Protein 8BIJ (pdb70)

Solvent-accessible surface area: 27197 Å² total; per-residue (Å²): 91,69,3,26,116,16,0,15,4,0,8,55,0,2,0,0,14,0,2,8,62,13,24,2,1,59,57,2,153,147,48,40,129,10,47,22,68,94,1,12,174,105,22,42,4,66,103,42,28,0,41,18,0,2,36,0,0,47,60,19,26,0,3,62,84,83,64,173,91,4,14,12,16,166,125,0,68,26,0,6,66,48,84,14,36,34,0,18,30,0,59,22,12,1,18,40,40,8,2,30,0,7,11,46,1,5,121,1,0,80,69,78,84,49,79,10,0,0,44,26,48,48,66,70,41,4,73,98,25,5,60,79,57,142,115,34,61,56,60,36,30,47,18,58,30,74,19,5,60,110,8,8,128,92,0,50,113,77,16,92,1,34,111,16,82,86,0,0,3,0,21,18,22,82,0,25,5,0,36,76,0,32,84,157,20,154,81,40,123,16,2,0,4,35,149,26,114,122,92,23,145,60,150,140,17,74,16,44,84,24,22,30,51,159,100,5,42,73,29,29,31,0,0,0,1,21,23,8,4,14,14,48,46,51,122,51,0,21,65,0,0,66,8,0,77,161,5,15,76,150,80,9,5,0,0,1,0,7,6,8,16,58,120,154,17,81,88,0,20,6,56,3,2,13,3,2,0,14,36,32,1,27,1,2,95,68,105,50,3,79,119,1,0,59,98,3,20,0,52,42,103,43,47,96,83,15,48,152,7,25,2,3,1,33,0,1,58,154,101,67,6,22,73,16,0,15,4,0,3,46,0,7,0,0,22,0,2,19,76,13,17,1,7,114,56,2,113,150,42,40,122,12,47,16,60,90,1,8,173,103,24,41,6,60,107,47,26,0,41,20,0,2,51,0,0,50,44,16,25,0,3,73,84,112,56,167,84,0,19,5,13,161,121,0,58,26,3,10,57,48,106,11,40,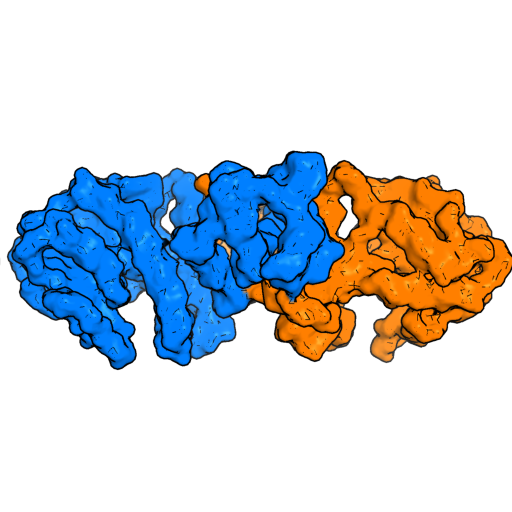38,1,16,33,0,53,6,11,5,10,41,31,7,5,30,0,0,6,43,1,4,129,1,0,82,64,81,92,51,90,12,0,0,44,31,45,47,65,79,42,4,85,102,25,11,84,82,48,194,130,7,77,56,30,33,32,48,24,55,40,63,12,3,74,116,2,14,117,92,0,34,112,29,22,89,3,38,113,18,90,78,0,0,3,0,19,18,27,70,0,24,6,0,44,61,0,22,97,148,24,148,78,54,68,7,0,0,5,34,175,28,155,147,94,34,146,79,152,103,11,66,13,47,82,26,25,30,49,154,103,5,43,72,45,18,54,0,0,0,2,24,29,8,4,14,16,57,52,65,121,51,0,16,60,0,1,46,8,0,73,145,6,16,104,152,78,14,4,0,0,2,0,6,6,9,10,52,110,155,14,145,105,2,24,25,47,2,1,8,4,4,0,7,38,31,0,26,1,2,80,60,74,39,4,80,153,9,1,65,115,0,15,0,60,38,108,70,45,91,74,8,43,151,12,20,0,4,0,38,0,3,71,161

Sequence (636 aa):
SMLAELITSYRKSAAIYAFVDTGLSIHFRNGAYVDIDELSRQCGIDYSRLDRLCDFLIEIGILVNHGHKVTLSEECSALADPESMESLMVKLELSPDYWNAWSMYPRSSLLENDGKKPAFEITHGKSFFEHLASNKLLKSNFDSLMSSKVSDKIIEKLLDIYDFGQYNNRILDIGGGEGSLLVKMSEKVKGKHYAVLDRYDEIPVLENIDFINGDFLKVIPSGYDLYILKDVIHDWSDNNAILILENCRKAMDNGSAVLLISMMMKKPQSKMVIYFDILMDDVLFSGKKERYLTEFERLANQAGLVIQDVKDIDESYSIIQLLGIKSMLAELITSYRKSAAIYAFVDTGLSIHFRNGAYVDIDELSRQCGIDYSRLDRLCDFLIEIGILVNHGHKVTLSEECSSALADPESMESLMVKLELSPDYWNAWSMYPRSSLLENDGKPAFEITHGKSFFEHLASSNKLLKSNFDSLMSSKVSDKKIIEKLLDIYDFGQYNRILDIGGGEGSLLVKMSEKVKGKHYAVLDRYDEIPVLENIDFINGDFLKVIPSGYDLYILKDVIHDWSDNNAILILENCRKAMDNNGSAVLLISMMKKPQSKMVIYFDILLMDDVLFSGKERYLTEFERLANQAGLVIQDVKDIDESYSIIQLLGIK

Secondary structure (DSSP, 8-state):
-HHHHHHTTHHHHHHHHHHHHTSGGGGGGGG--B-HHHHHHHHT--HHHHHHHHHHHHHTTSEEEETTEEEE-GGGGGGGSTTSHHHHHHHHHTSHHHHGGGGGHHHHHHH-SS--HHHHHHSS-HHHHHHH-HHHHHHHHHHHHHHHHHHHHHHHHH--GGG-SEEEEET-TT-HHHHHHHTTS-S-EEEEEE--SS----TT-EEEE--TTT---S--SEEEEES-GGGS-HHHHHHHHHHHHHHPPTT-EEEEEEE---TT-HHHHHHHHHHHHHHS-----HHHHHHHHHHTTEEEEEEEESSSSEEEEEEEE-/-HHHHHHTTHHHHHHHHHHHHTTGGGGGGGG--EEHHHH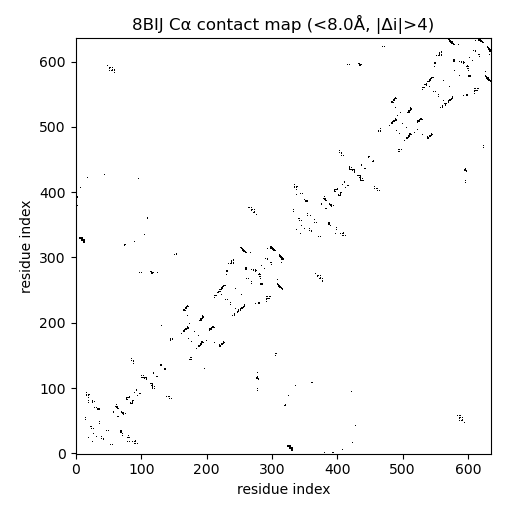HHHHT--HHHHHHHHHHHHHTTSEEEETTEEEE-GGGGGGG-TTSHHHHHHHHHTSHHHHGGGGGHHHHHHH-SS--HHHHHHSS-HHHHHHH-HHHHHHHHHHHHHHHHHHHHHHHHHS-GGG-SEEEEET-TT-HHHHHHHTTS-S-EEEEEE--SS---BTTEEEEE--TTT---S--SEEEEES-GGGS-HHHHHHHHHHHHHH--TT-EEEEEEE---TT-SHHHHHHHHHHHHHS-----HHHHHHHHHTTTEEEEEEEESSSSEEEEEEEE-

Organism: Photorhabdus laumondii subsp. laumondii (strain DSM 15139 / CIP 105565 / TT01) (NCBI:txid243265)

Structure (mmCIF, N/CA/C/O backbone):
data_8BIJ
#
_entry.id   8BIJ
#
_cell.length_a   72.310
_cell.length_b   76.460
_cell.length_c   113.430
_c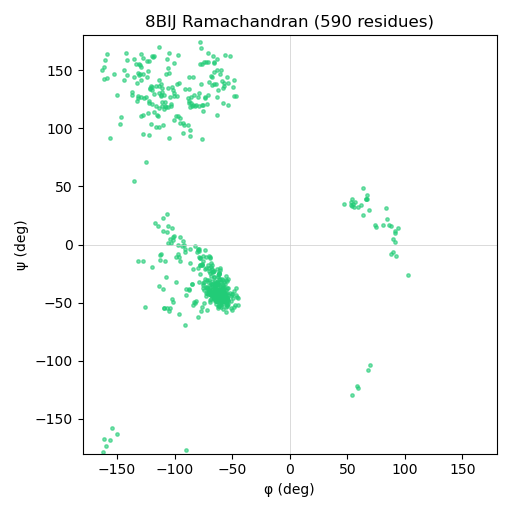ell.angle_alpha   90.000
_cell.angle_beta   90.000
_cell.angle_gamma   90.000
#
_symmetry.space_group_name_H-M   'P 21 21 21'
#
loop_
_entity.id
_entity.type
_entity.pdbx_description
1 polymer 'Methyltransferase Plu4894 mutant I88M, W91L, C97Y, S142L, G146V, Y258M, L270F, S309Y'
2 non-polymer S-ADENOSYL-L-HOMOCYSTEINE
3 non-polymer 1,2-ETHANEDIOL
4 non-polymer 'SODIUM ION'
5 non-polymer 'CHLORIDE ION'
6 water water
#
loop_
_atom_site.group_PDB
_atom_site.id
_atom_site.type_symbol
_atom_site.label_atom_id
_atom_site.label_alt_id
_atom_site.label_comp_id
_atom_site.label_asym_id
_atom_site.label_entity_id
_atom_site.label_seq_id
_atom_site.pdbx_PDB_ins_code
_atom_site.Cartn_x
_atom_site.Cartn_y
_atom_site.Cartn_z
_atom_site.occupancy
_atom_site.B_iso_or_equiv
_atom_site.auth_seq_id
_atom_site.auth_comp_id
_atom_site.auth_asym_id
_atom_site.auth_atom_id
_atom_site.pdbx_PDB_model_num
ATOM 1 N N . SER A 1 1 ? 17.308 12.708 -9.997 1.00 47.98 0 SER A N 1
ATOM 2 C CA . SER A 1 1 ? 17.543 14.048 -9.386 1.00 44.66 0 SER A CA 1
ATOM 3 C C . SER A 1 1 ? 17.114 14.020 -7.916 1.00 40.59 0 SER A C 1
ATOM 4 O O . SER A 1 1 ? 16.151 13.295 -7.589 1.00 40.33 0 SER A O 1
ATOM 7 N N . MET A 1 2 ? 17.818 14.775 -7.071 1.00 36.22 1 MET A N 1
ATOM 8 C CA . MET A 1 2 ? 17.503 14.954 -5.632 1.00 35.30 1 MET A CA 1
ATOM 9 C C . MET A 1 2 ? 16.012 15.302 -5.487 1.00 31.43 1 MET A C 1
ATOM 10 O O . MET A 1 2 ? 15.334 14.667 -4.651 1.00 30.64 1 MET A O 1
ATOM 15 N N . LEU A 1 3 ? 15.493 16.223 -6.307 1.00 28.90 2 LEU A N 1
ATOM 16 C CA . LEU A 1 3 ? 14.098 16.723 -6.170 1.00 26.27 2 LEU A CA 1
ATOM 17 C C . LEU A 1 3 ? 13.099 15.613 -6.522 1.00 25.35 2 LEU A C 1
ATOM 18 O O . LEU A 1 3 ? 12.143 15.430 -5.749 1.00 25.24 2 LEU A O 1
ATOM 23 N N . ALA A 1 4 ? 13.301 14.904 -7.638 1.00 27.95 3 ALA A N 1
ATOM 24 C CA . ALA A 1 4 ? 12.412 13.802 -8.080 1.00 29.60 3 ALA A CA 1
ATOM 25 C C . ALA A 1 4 ? 12.364 12.723 -6.988 1.00 29.03 3 ALA A C 1
ATOM 26 O O . ALA A 1 4 ? 11.263 12.212 -6.704 1.00 27.72 3 ALA A O 1
ATOM 28 N N . GLU A 1 5 ? 13.512 12.413 -6.378 1.00 29.06 4 GLU A N 1
ATOM 29 C CA . GLU A 1 5 ? 13.635 11.386 -5.307 1.00 30.86 4 GLU A CA 1
ATOM 30 C C . GLU A 1 5 ? 12.834 11.823 -4.072 1.00 27.75 4 GLU A C 1
ATOM 31 O O . GLU A 1 5 ? 12.170 10.954 -3.476 1.00 28.23 4 GLU A O 1
ATOM 37 N N . LEU A 1 6 ? 12.874 13.107 -3.698 1.00 25.03 5 LEU A N 1
ATOM 38 C CA . LEU A 1 6 ? 12.045 13.635 -2.578 1.00 23.24 5 LEU A CA 1
ATOM 39 C C . LEU A 1 6 ? 10.565 13.495 -2.953 1.00 21.80 5 LEU A C 1
ATOM 40 O O . LEU A 1 6 ? 9.784 13.038 -2.116 1.00 23.93 5 LEU A O 1
ATOM 45 N N . ILE A 1 7 ? 10.191 13.838 -4.187 1.00 22.08 6 ILE A N 1
ATOM 46 C CA . ILE A 1 7 ? 8.767 13.814 -4.635 1.00 21.87 6 ILE A CA 1
ATOM 47 C C . ILE A 1 7 ? 8.212 12.388 -4.495 1.00 21.45 6 ILE A C 1
ATOM 48 O O . ILE A 1 7 ? 7.056 12.254 -4.055 1.00 23.20 6 ILE A O 1
ATOM 53 N N . THR A 1 8 ? 8.999 11.366 -4.850 1.00 21.66 7 THR A N 1
ATOM 54 C CA . THR A 1 8 ? 8.535 9.954 -4.936 1.00 22.79 7 THR A CA 1
ATOM 55 C C . THR A 1 8 ? 8.855 9.205 -3.630 1.00 22.53 7 THR A C 1
ATOM 56 O O . THR A 1 8 ? 8.584 7.985 -3.598 1.00 22.46 7 THR A O 1
ATOM 60 N N . SER A 1 9 ? 9.344 9.907 -2.589 1.00 20.96 8 SER A N 1
ATOM 61 C CA . SER A 1 9 ? 9.754 9.343 -1.273 1.00 21.15 8 SER A CA 1
ATOM 62 C C . SER A 1 9 ? 8.628 8.484 -0.682 1.00 20.04 8 SER A C 1
ATOM 63 O O . SER A 1 9 ? 8.936 7.429 -0.098 1.00 21.47 8 SER A O 1
ATOM 66 N N . TYR A 1 10 ? 7.381 8.948 -0.798 1.00 18.78 9 TYR A N 1
ATOM 67 C CA . TYR A 1 10 ? 6.172 8.344 -0.172 1.00 19.47 9 TYR A CA 1
ATOM 68 C C . TYR A 1 10 ? 6.049 6.859 -0.543 1.00 18.06 9 TYR A C 1
ATOM 69 O O . TYR A 1 10 ? 5.487 6.094 0.246 1.00 21.83 9 TYR A O 1
ATOM 78 N N . ARG A 1 11 ? 6.536 6.445 -1.716 1.00 18.30 10 ARG A N 1
ATOM 79 C CA . ARG A 1 11 ? 6.407 5.034 -2.170 1.00 18.43 10 ARG A CA 1
ATOM 80 C C . ARG A 1 11 ? 7.169 4.109 -1.213 1.00 18.70 10 ARG A C 1
ATOM 81 O O . ARG A 1 11 ? 6.720 2.965 -1.018 1.00 20.42 10 ARG A O 1
ATOM 89 N N . LYS A 1 12 ? 8.279 4.588 -0.643 1.00 18.56 11 LYS A N 1
ATOM 90 C CA . LYS A 1 12 ? 9.107 3.830 0.330 1.00 19.24 11 LYS A CA 1
ATOM 91 C C . LYS A 1 12 ? 8.226 3.484 1.539 1.00 18.55 11 LYS A C 1
ATOM 92 O O . LYS A 1 12 ? 8.125 2.294 1.897 1.00 19.83 11 LYS A O 1
ATOM 98 N N . SER A 1 13 ? 7.565 4.489 2.109 1.00 18.74 12 SER A N 1
ATOM 99 C CA . SER A 1 13 ? 6.672 4.331 3.286 1.00 19.11 12 SER A CA 1
ATOM 100 C C . SER A 1 13 ? 5.572 3.317 2.956 1.00 19.02 12 SER A C 1
ATOM 101 O O . SER A 1 13 ? 5.381 2.367 3.720 1.00 21.70 12 SER A O 1
ATOM 104 N N . ALA A 1 14 ? 4.910 3.474 1.805 1.00 20.91 13 ALA A N 1
ATOM 105 C CA . ALA A 1 14 ? 3.773 2.618 1.400 1.00 20.88 13 ALA A CA 1
ATOM 106 C C . ALA A 1 14 ? 4.238 1.165 1.228 1.00 20.65 13 ALA A C 1
ATOM 107 O O . ALA A 1 14 ? 3.475 0.263 1.596 1.00 22.13 13 ALA A O 1
ATOM 109 N N . ALA A 1 15 ? 5.430 0.937 0.665 1.00 20.21 14 ALA A N 1
ATOM 110 C CA . ALA A 1 15 ? 6.001 -0.420 0.472 1.00 20.81 14 ALA A CA 1
ATOM 111 C C . ALA A 1 15 ? 6.252 -1.070 1.839 1.00 20.56 14 ALA A C 1
ATOM 112 O O . ALA A 1 15 ? 5.969 -2.272 1.997 1.00 23.74 14 ALA A O 1
ATOM 114 N N . ILE A 1 16 ? 6.768 -0.298 2.794 1.00 20.11 15 ILE A N 1
ATOM 115 C CA . ILE A 1 16 ? 7.020 -0.782 4.181 1.00 19.57 15 ILE A CA 1
ATOM 116 C C . ILE A 1 16 ? 5.674 -1.146 4.824 1.00 19.11 15 ILE A C 1
ATOM 117 O O . ILE A 1 16 ? 5.603 -2.208 5.482 1.00 19.91 15 ILE A O 1
ATOM 122 N N . TYR A 1 17 ? 4.634 -0.335 4.612 1.00 19.38 16 TYR A N 1
ATOM 123 C CA . TYR A 1 17 ? 3.267 -0.617 5.124 1.00 20.03 16 TYR A CA 1
ATOM 124 C C . TYR A 1 17 ? 2.794 -1.963 4.559 1.00 19.69 16 TYR A C 1
ATOM 125 O O . TYR A 1 17 ? 2.277 -2.789 5.312 1.00 21.96 16 TYR A O 1
ATOM 134 N N . ALA A 1 18 ? 2.989 -2.206 3.260 1.00 20.54 17 ALA A N 1
ATOM 135 C CA . ALA A 1 18 ? 2.608 -3.492 2.634 1.00 21.20 17 ALA A CA 1
ATOM 136 C C . ALA A 1 18 ? 3.419 -4.643 3.246 1.00 21.42 17 ALA A C 1
ATOM 137 O O . ALA A 1 18 ? 2.813 -5.674 3.599 1.00 22.89 17 ALA A O 1
ATOM 139 N N . PHE A 1 19 ? 4.735 -4.461 3.385 1.00 21.95 18 PHE A N 1
ATOM 140 C CA . PHE A 1 19 ? 5.691 -5.462 3.934 1.00 22.19 18 PHE A CA 1
ATOM 141 C C . PHE A 1 19 ? 5.232 -5.939 5.320 1.00 22.15 18 PHE A C 1
ATOM 142 O O . PHE A 1 19 ? 5.240 -7.157 5.577 1.00 23.15 18 PHE A O 1
ATOM 150 N N . VAL A 1 20 ? 4.848 -5.005 6.193 1.00 21.84 19 VAL A N 1
ATOM 151 C CA . VAL A 1 20 ? 4.450 -5.304 7.602 1.00 22.34 19 VAL A CA 1
ATOM 152 C C . VAL A 1 20 ? 2.986 -5.757 7.643 1.00 22.42 19 VAL A C 1
ATOM 153 O O . VAL A 1 20 ? 2.719 -6.796 8.276 1.00 24.09 19 VAL A O 1
ATOM 157 N N . ASP A 1 21 ? 2.073 -5.001 7.023 1.00 22.01 20 ASP A N 1
ATOM 158 C CA . ASP A 1 21 ? 0.610 -5.151 7.253 1.00 23.41 20 ASP A CA 1
ATOM 159 C C . ASP A 1 21 ? 0.082 -6.443 6.614 1.00 22.79 20 ASP A C 1
ATOM 160 O O . ASP A 1 21 ? -0.892 -6.996 7.155 1.00 24.55 20 ASP A O 1
ATOM 165 N N . THR A 1 22 ? 0.683 -6.914 5.516 1.00 24.35 21 THR A N 1
ATOM 166 C CA . THR A 1 22 ? 0.285 -8.185 4.848 1.00 25.32 21 THR A CA 1
ATOM 167 C C . THR A 1 22 ? 0.789 -9.394 5.647 1.00 26.61 21 THR A C 1
ATOM 168 O O . THR A 1 22 ? 0.334 -10.511 5.344 1.00 29.80 21 THR A O 1
ATOM 172 N N . GLY A 1 23 ? 1.716 -9.180 6.590 1.00 25.88 22 GLY A N 1
ATOM 173 C CA . GLY A 1 23 ? 2.340 -10.238 7.405 1.00 26.46 22 GLY A CA 1
ATOM 174 C C . GLY A 1 23 ? 3.605 -10.816 6.784 1.00 27.31 22 GLY A C 1
ATOM 175 O O . GLY A 1 23 ? 4.141 -11.780 7.359 1.00 29.74 22 GLY A O 1
ATOM 176 N N . LEU A 1 24 ? 4.083 -10.272 5.658 1.00 26.73 23 LEU A N 1
ATOM 177 C CA . LEU A 1 24 ? 5.325 -10.749 4.986 1.00 26.38 23 LEU A CA 1
ATOM 178 C C . LEU A 1 24 ? 6.510 -10.680 5.959 1.00 25.36 23 LEU A C 1
ATOM 179 O O . LEU A 1 24 ? 7.272 -11.665 6.033 1.00 26.43 23 LEU A O 1
ATOM 184 N N . SER A 1 25 ? 6.655 -9.564 6.678 1.00 25.15 24 SER A N 1
ATOM 185 C CA . SER A 1 25 ? 7.862 -9.235 7.485 1.00 26.13 24 SER A CA 1
ATOM 186 C C . SER A 1 25 ? 8.153 -10.341 8.510 1.00 26.70 24 SER A C 1
ATOM 187 O O . SER A 1 25 ? 9.342 -10.568 8.800 1.00 28.28 24 SER A O 1
ATOM 190 N N . ILE A 1 26 ? 7.106 -10.997 9.025 1.00 27.94 25 ILE A N 1
ATOM 191 C CA . ILE A 1 26 ? 7.180 -12.120 10.011 1.00 30.41 25 ILE A CA 1
ATOM 192 C C . ILE A 1 26 ? 8.236 -13.142 9.576 1.00 29.83 25 ILE A C 1
ATOM 193 O O . ILE A 1 26 ? 9.016 -13.585 10.436 1.00 32.94 25 ILE A O 1
ATOM 198 N N . HIS A 1 27 ? 8.266 -13.492 8.289 1.00 30.55 26 HIS A N 1
ATOM 199 C CA . HIS A 1 27 ? 9.076 -14.616 7.748 1.00 33.58 26 HIS A CA 1
ATOM 200 C C . HIS A 1 27 ? 10.564 -14.244 7.702 1.00 33.86 26 HIS A C 1
ATOM 201 O O . HIS A 1 27 ? 11.371 -15.141 7.385 1.00 36.02 26 HIS A O 1
ATOM 208 N N . PHE A 1 28 ? 10.912 -12.994 8.036 1.00 32.47 27 PHE A N 1
ATOM 209 C CA . PHE A 1 28 ? 12.295 -12.450 7.977 1.00 32.69 27 PHE A CA 1
ATOM 210 C C . PHE A 1 28 ? 12.900 -12.308 9.380 1.00 32.24 27 PHE A C 1
ATOM 211 O O . PHE A 1 28 ? 14.049 -11.841 9.484 1.00 31.53 27 PHE A O 1
ATOM 219 N N . ARG A 1 29 ? 12.173 -12.696 10.433 1.00 32.54 28 ARG A N 1
ATOM 220 C CA . ARG A 1 29 ? 12.663 -12.570 11.832 1.00 33.31 28 ARG A CA 1
ATOM 221 C C . ARG A 1 29 ? 13.955 -13.378 12.003 1.00 35.31 28 ARG A C 1
ATOM 222 O O . ARG A 1 29 ? 14.136 -14.374 11.266 1.00 34.57 28 ARG A O 1
ATOM 230 N N . ASN A 1 30 ? 14.823 -12.918 12.917 1.00 38.66 29 ASN A N 1
ATOM 231 C CA . ASN A 1 30 ? 16.063 -13.602 13.378 1.00 39.98 29 ASN A CA 1
ATOM 232 C C . ASN A 1 30 ? 17.012 -13.838 12.192 1.00 39.90 29 ASN A C 1
ATOM 233 O O . ASN A 1 30 ? 17.745 -14.845 12.222 1.00 42.74 29 ASN A O 1
ATOM 238 N N . GLY A 1 31 ? 17.005 -12.934 11.202 1.00 41.26 30 GLY A N 1
ATOM 239 C CA . GLY A 1 31 ? 17.935 -12.926 10.053 1.00 41.61 30 GLY A CA 1
ATOM 240 C C . GLY A 1 31 ? 17.717 -14.089 9.095 1.00 41.61 30 GLY A C 1
ATOM 241 O O . GLY A 1 31 ? 18.696 -14.497 8.437 1.00 45.98 30 GLY A O 1
ATOM 242 N N . ALA A 1 32 ? 16.481 -14.586 8.990 1.00 40.00 31 ALA A N 1
ATOM 243 C CA . ALA A 1 32 ? 16.100 -15.759 8.166 1.00 39.03 31 ALA A CA 1
ATOM 244 C C . ALA A 1 32 ? 16.331 -15.451 6.679 1.00 39.54 31 ALA A C 1
ATOM 245 O O . ALA A 1 32 ? 16.014 -14.324 6.246 1.00 41.15 31 ALA A O 1
ATOM 247 N N . TYR A 1 33 ? 16.881 -16.415 5.934 1.00 39.60 32 TYR A N 1
ATOM 248 C CA . TYR A 1 33 ? 16.987 -16.386 4.451 1.00 39.05 32 TYR A CA 1
ATOM 249 C C . TYR A 1 33 ? 15.663 -16.889 3.866 1.00 35.81 32 TYR A C 1
ATOM 250 O O . TYR A 1 33 ? 15.284 -18.037 4.153 1.00 39.17 32 TYR A O 1
ATOM 259 N N . VAL A 1 34 ? 14.984 -16.052 3.078 1.00 36.73 33 VAL A N 1
ATOM 260 C CA . VAL A 1 34 ? 13.590 -16.295 2.598 1.00 35.62 33 VAL A CA 1
ATOM 261 C C . VAL A 1 34 ? 13.599 -16.564 1.088 1.00 34.58 33 VAL A C 1
ATOM 262 O O . VAL A 1 34 ? 14.215 -15.775 0.340 1.00 34.88 33 VAL A O 1
ATOM 266 N N . ASP A 1 35 ? 12.916 -17.634 0.672 1.00 37.80 34 ASP A N 1
ATOM 267 C CA . ASP A 1 35 ? 12.584 -17.944 -0.744 1.00 39.87 34 ASP A CA 1
ATOM 268 C C . ASP A 1 35 ? 11.249 -17.269 -1.073 1.00 39.05 34 ASP A C 1
ATOM 269 O O . ASP A 1 35 ? 10.277 -17.505 -0.328 1.00 39.58 34 ASP A O 1
ATOM 274 N N . ILE A 1 36 ? 11.209 -16.462 -2.139 1.00 37.58 35 ILE A N 1
ATOM 275 C CA . ILE A 1 36 ? 10.057 -15.572 -2.480 1.00 37.35 35 ILE A CA 1
ATOM 276 C C . ILE A 1 36 ? 8.869 -16.429 -2.936 1.00 39.04 35 ILE A C 1
ATOM 277 O O . ILE A 1 36 ? 7.730 -16.079 -2.567 1.00 38.38 35 ILE A O 1
ATOM 282 N N . ASP A 1 37 ? 9.118 -17.506 -3.692 1.00 41.57 36 ASP A N 1
ATOM 283 C CA . ASP A 1 37 ? 8.062 -18.460 -4.132 1.00 45.64 36 ASP A CA 1
ATOM 284 C C . ASP A 1 37 ? 7.445 -19.137 -2.901 1.00 47.45 36 ASP A C 1
ATOM 285 O O . ASP A 1 37 ? 6.212 -19.309 -2.882 1.00 51.47 36 ASP A O 1
ATOM 290 N N . GLU A 1 38 ? 8.272 -19.507 -1.917 1.00 48.23 37 GLU A N 1
ATOM 291 C CA . GLU A 1 38 ? 7.831 -20.130 -0.639 1.00 48.94 37 GLU A CA 1
ATOM 292 C C . GLU A 1 38 ? 7.065 -19.084 0.182 1.00 46.11 37 GLU A C 1
ATOM 293 O O . GLU A 1 38 ? 6.007 -19.431 0.742 1.00 49.57 37 GLU A O 1
ATOM 299 N N . LEU A 1 39 ? 7.578 -17.850 0.236 1.00 41.16 38 LEU A N 1
ATOM 300 C CA . LEU A 1 39 ? 6.937 -16.699 0.930 1.00 38.94 38 LEU A CA 1
ATOM 301 C C . LEU A 1 39 ? 5.567 -16.418 0.301 1.00 39.88 38 LEU A C 1
ATOM 302 O O . LEU A 1 39 ? 4.621 -16.121 1.059 1.00 40.20 38 LEU A O 1
ATOM 307 N N . SER A 1 40 ? 5.481 -16.503 -1.030 1.00 42.17 39 SER A N 1
ATOM 308 C CA . SER A 1 40 ? 4.243 -16.331 -1.837 1.00 44.93 39 SER A CA 1
ATOM 309 C C . SER A 1 40 ? 3.144 -17.272 -1.326 1.00 48.98 39 SER A C 1
ATOM 310 O O . SER A 1 40 ? 1.970 -16.852 -1.310 1.00 45.59 39 SER A O 1
ATOM 313 N N . ARG A 1 41 ? 3.521 -18.489 -0.915 1.00 50.52 40 ARG A N 1
ATOM 314 C CA . ARG A 1 41 ? 2.598 -19.540 -0.393 1.00 51.40 40 ARG A CA 1
ATOM 315 C C . ARG A 1 41 ? 2.169 -19.221 1.043 1.00 50.62 40 ARG A C 1
ATOM 316 O O . ARG A 1 41 ? 0.951 -19.201 1.312 1.00 50.13 40 ARG A O 1
ATOM 324 N N . GLN A 1 42 ? 3.142 -19.010 1.931 1.00 47.21 41 GLN A N 1
ATOM 325 C CA . GLN A 1 42 ? 2.924 -18.851 3.394 1.00 47.29 41 GLN A CA 1
ATOM 326 C C . GLN A 1 42 ? 2.028 -17.636 3.672 1.00 49.31 41 GLN A C 1
ATOM 327 O O . GLN A 1 42 ? 1.304 -17.675 4.684 1.00 50.84 41 GLN A O 1
ATOM 333 N N . CYS A 1 43 ? 2.068 -16.610 2.811 1.00 47.51 42 CYS A N 1
ATOM 334 C CA . CYS A 1 43 ? 1.357 -15.313 3.001 1.00 44.47 42 CYS A CA 1
ATOM 335 C C . CYS A 1 43 ? 0.223 -15.127 1.979 1.00 42.13 42 CYS A C 1
ATOM 336 O O . CYS A 1 43 ? -0.550 -14.164 2.143 1.00 44.46 42 CYS A O 1
ATOM 339 N N . GLY A 1 44 ? 0.116 -16.008 0.979 1.00 40.34 43 GLY A N 1
ATOM 340 C CA . GLY A 1 44 ? -0.993 -16.028 0.002 1.00 41.34 43 GLY A CA 1
ATOM 341 C C . GLY A 1 44 ? -1.040 -14.773 -0.856 1.00 40.02 43 GLY A C 1
ATOM 342 O O . GLY A 1 44 ? -2.135 -14.191 -0.993 1.00 42.34 43 GLY A O 1
ATOM 343 N N . ILE A 1 45 ? 0.101 -14.372 -1.422 1.00 38.52 44 ILE A N 1
ATOM 344 C CA . ILE A 1 45 ? 0.226 -13.209 -2.353 1.00 35.83 44 ILE A CA 1
ATOM 345 C C . ILE A 1 45 ? 0.767 -13.718 -3.693 1.00 36.16 44 ILE A C 1
ATOM 346 O O . ILE A 1 45 ? 1.711 -14.530 -3.672 1.00 37.96 44 ILE A O 1
ATOM 351 N N . ASP A 1 46 ? 0.191 -13.247 -4.804 1.00 36.39 45 ASP A N 1
ATOM 352 C CA . ASP A 1 46 ? 0.629 -13.572 -6.189 1.00 37.14 45 ASP A CA 1
ATOM 353 C C . ASP A 1 46 ? 2.155 -13.436 -6.274 1.00 36.23 45 ASP A C 1
ATOM 354 O O . ASP A 1 46 ? 2.670 -12.374 -5.874 1.00 32.20 45 ASP A O 1
ATOM 359 N N . TYR A 1 47 ? 2.847 -14.469 -6.768 1.00 36.71 46 TYR A N 1
ATOM 360 C CA . TYR A 1 47 ? 4.333 -14.538 -6.816 1.00 37.31 46 TYR A CA 1
ATOM 361 C C . TYR A 1 47 ? 4.902 -13.303 -7.524 1.00 34.75 46 TYR A C 1
ATOM 362 O O . TYR A 1 47 ? 5.829 -12.673 -6.982 1.00 36.97 46 TYR A O 1
ATOM 371 N N . SER A 1 48 ? 4.385 -12.995 -8.716 1.00 35.08 47 SER A N 1
ATOM 372 C CA . SER A 1 48 ? 4.877 -11.903 -9.598 1.00 34.30 47 SER A CA 1
ATOM 373 C C . SER A 1 48 ? 4.771 -10.564 -8.863 1.00 30.60 47 SER A C 1
ATOM 374 O O . SER A 1 48 ? 5.768 -9.825 -8.830 1.00 30.43 47 SER A O 1
ATOM 377 N N . ARG A 1 49 ? 3.604 -10.279 -8.284 1.00 28.00 48 ARG A N 1
ATOM 378 C CA . ARG A 1 49 ? 3.347 -9.029 -7.520 1.00 26.34 48 ARG A CA 1
ATOM 379 C C . ARG A 1 49 ? 4.292 -8.974 -6.312 1.00 26.52 48 ARG A C 1
ATOM 380 O O . ARG A 1 49 ? 4.879 -7.903 -6.069 1.00 26.53 48 ARG A O 1
ATOM 388 N N . LEU A 1 50 ? 4.453 -10.093 -5.603 1.00 26.81 49 LEU A N 1
ATOM 389 C CA . LEU A 1 50 ? 5.341 -10.187 -4.412 1.00 26.94 49 LEU A CA 1
ATOM 390 C C . LEU A 1 50 ? 6.792 -9.969 -4.852 1.00 26.78 49 LEU A C 1
ATOM 391 O O . LEU A 1 50 ? 7.500 -9.184 -4.195 1.00 27.50 49 LEU A O 1
ATOM 396 N N . ASP A 1 51 ? 7.217 -10.636 -5.928 1.00 27.05 50 ASP A N 1
ATOM 397 C CA . ASP A 1 51 ? 8.606 -10.540 -6.447 1.00 28.28 50 ASP A CA 1
ATOM 398 C C . ASP A 1 51 ? 8.910 -9.075 -6.784 1.00 26.11 50 ASP A C 1
ATOM 399 O O . ASP A 1 51 ? 10.025 -8.609 -6.474 1.00 26.30 50 ASP A O 1
ATOM 404 N N . ARG A 1 52 ? 7.941 -8.369 -7.368 1.00 24.36 51 ARG A N 1
ATOM 405 C CA . ARG A 1 52 ? 8.076 -6.933 -7.730 1.00 24.24 51 ARG A CA 1
ATOM 406 C C . ARG A 1 52 ? 8.169 -6.082 -6.455 1.00 22.63 51 ARG A C 1
ATOM 407 O O . ARG A 1 52 ? 9.006 -5.164 -6.418 1.00 24.43 51 ARG A O 1
ATOM 415 N N . LEU A 1 53 ? 7.361 -6.373 -5.433 1.00 23.28 52 LEU A N 1
ATOM 416 C CA . LEU A 1 53 ? 7.452 -5.665 -4.129 1.00 22.74 52 LEU A CA 1
ATOM 417 C C . LEU A 1 53 ? 8.851 -5.874 -3.532 1.00 22.44 52 LEU A C 1
ATOM 418 O O . LEU A 1 53 ? 9.462 -4.880 -3.093 1.00 23.65 52 LEU A O 1
ATOM 423 N N . CYS A 1 54 ? 9.341 -7.117 -3.520 1.00 24.27 53 CYS A N 1
ATOM 424 C CA . CYS A 1 54 ? 10.670 -7.490 -2.959 1.00 24.87 53 CYS A CA 1
ATOM 425 C C . CYS A 1 54 ? 11.787 -6.784 -3.739 1.00 25.22 53 CYS A C 1
ATOM 426 O O . CYS A 1 54 ? 12.725 -6.268 -3.089 1.00 25.71 53 CYS A O 1
ATOM 429 N N . ASP A 1 55 ? 11.680 -6.724 -5.072 1.00 25.49 54 ASP A N 1
ATOM 430 C CA . ASP A 1 55 ? 12.619 -5.956 -5.930 1.00 26.12 54 ASP A CA 1
ATOM 431 C C . ASP A 1 55 ? 12.666 -4.509 -5.419 1.00 23.55 54 ASP A C 1
ATOM 432 O O . ASP A 1 55 ? 13.777 -3.980 -5.233 1.00 24.03 54 ASP A O 1
ATOM 437 N N . PHE A 1 56 ? 11.503 -3.903 -5.167 1.00 22.24 55 PHE A N 1
ATOM 438 C CA . PHE A 1 56 ? 11.392 -2.503 -4.681 1.00 22.39 55 PHE A CA 1
ATOM 439 C C . PHE A 1 56 ? 12.035 -2.394 -3.293 1.00 21.70 55 PHE A C 1
ATOM 440 O O . PHE A 1 56 ? 12.792 -1.434 -3.057 1.00 22.63 55 PHE A O 1
ATOM 448 N N . LEU A 1 57 ? 11.746 -3.349 -2.405 1.00 22.92 56 LEU A N 1
ATOM 449 C CA . LEU A 1 57 ? 12.300 -3.381 -1.025 1.00 23.39 56 LEU A CA 1
ATOM 450 C C . LEU A 1 57 ? 13.823 -3.569 -1.067 1.00 23.19 56 LEU A C 1
ATOM 451 O O . LEU A 1 57 ? 14.504 -2.975 -0.201 1.00 25.59 56 LEU A O 1
ATOM 456 N N . ILE A 1 58 ? 14.350 -4.332 -2.035 1.00 23.88 57 ILE A N 1
ATOM 457 C CA . ILE A 1 58 ? 15.821 -4.477 -2.255 1.00 25.03 57 ILE A CA 1
ATOM 458 C C . ILE A 1 58 ? 16.388 -3.122 -2.694 1.00 25.53 57 ILE A C 1
ATOM 459 O O . ILE A 1 58 ? 17.428 -2.720 -2.147 1.00 27.13 57 ILE A O 1
ATOM 464 N N . GLU A 1 59 ? 15.725 -2.448 -3.640 1.00 26.18 58 GLU A N 1
ATOM 465 C CA . GLU A 1 59 ? 16.195 -1.166 -4.233 1.00 27.92 58 GLU A CA 1
ATOM 466 C C . GLU A 1 59 ? 16.379 -0.123 -3.119 1.00 28.29 58 GLU A C 1
ATOM 467 O O . GLU A 1 59 ? 17.404 0.587 -3.149 1.00 29.33 58 GLU A O 1
ATOM 473 N N . ILE A 1 60 ? 15.447 -0.049 -2.160 1.00 27.12 59 ILE A N 1
ATOM 474 C CA . ILE A 1 60 ? 15.422 1.019 -1.112 1.00 25.35 59 ILE A CA 1
ATOM 475 C C . ILE A 1 60 ? 16.207 0.561 0.126 1.00 26.35 59 ILE A C 1
ATOM 476 O O . ILE A 1 60 ? 16.329 1.374 1.056 1.00 31.12 59 ILE A O 1
ATOM 481 N N . GLY A 1 61 ? 16.714 -0.678 0.137 1.00 28.26 60 GLY A N 1
ATOM 482 C CA . GLY A 1 61 ? 17.662 -1.185 1.154 1.00 28.91 60 GLY A CA 1
ATOM 483 C C . GLY A 1 61 ? 16.986 -1.859 2.340 1.00 29.22 60 GLY A C 1
ATOM 484 O O . GLY A 1 61 ? 17.695 -2.155 3.325 1.00 30.66 60 GLY A O 1
ATOM 485 N N . ILE A 1 62 ? 15.677 -2.119 2.265 1.00 26.86 61 ILE A N 1
ATOM 486 C CA . ILE A 1 62 ? 14.922 -2.860 3.322 1.00 27.78 61 ILE A CA 1
ATOM 487 C C . ILE A 1 62 ? 15.384 -4.320 3.297 1.00 28.03 61 ILE A C 1
ATOM 488 O O . ILE A 1 62 ? 15.693 -4.861 4.375 1.00 29.24 61 ILE A O 1
ATOM 493 N N . LEU A 1 63 ? 15.397 -4.931 2.110 1.00 26.53 62 LEU A N 1
ATOM 494 C CA . LEU A 1 63 ? 15.840 -6.333 1.900 1.00 26.98 62 LEU A CA 1
ATOM 495 C C . LEU A 1 63 ? 17.219 -6.339 1.235 1.00 28.87 62 LEU A C 1
ATOM 496 O O . LEU A 1 63 ? 17.545 -5.376 0.508 1.00 30.21 62 LEU A O 1
ATOM 501 N N . VAL A 1 64 ? 17.992 -7.392 1.500 1.00 31.95 63 VAL A N 1
ATOM 502 C CA . VAL A 1 64 ? 19.347 -7.644 0.927 1.00 33.40 63 VAL A CA 1
ATOM 503 C C . VAL A 1 64 ? 19.266 -8.948 0.130 1.00 35.13 63 VAL A C 1
ATOM 504 O O . VAL A 1 64 ? 18.764 -9.944 0.678 1.00 37.30 63 VAL A O 1
ATOM 508 N N . ASN A 1 65 ? 19.731 -8.928 -1.119 1.00 36.16 64 ASN A N 1
ATOM 509 C CA . ASN A 1 65 ? 19.700 -10.091 -2.043 1.00 42.38 64 ASN A CA 1
ATOM 510 C C . ASN A 1 65 ? 20.906 -10.987 -1.741 1.00 45.26 64 ASN A C 1
ATOM 511 O O . ASN A 1 65 ? 22.030 -10.454 -1.673 1.00 50.48 64 ASN A O 1
ATOM 516 N N . HIS A 1 66 ? 20.672 -12.290 -1.548 1.00 49.26 65 HIS A N 1
ATOM 517 C CA . HIS A 1 66 ? 21.714 -13.339 -1.376 1.00 53.84 65 HIS A CA 1
ATOM 518 C C . HIS A 1 66 ? 21.492 -14.444 -2.414 1.00 58.85 65 HIS A C 1
ATOM 519 O O . HIS A 1 66 ? 21.061 -15.548 -2.023 1.00 63.91 65 HIS A O 1
ATOM 526 N N . GLY A 1 67 ? 21.773 -14.143 -3.686 1.00 61.25 66 GLY A N 1
ATOM 527 C CA . GLY A 1 67 ? 21.541 -15.049 -4.826 1.00 62.85 66 GLY A CA 1
ATOM 528 C C . GLY A 1 67 ? 20.058 -15.235 -5.092 1.00 60.36 66 GLY A C 1
ATOM 529 O O . GLY A 1 67 ? 19.438 -14.306 -5.645 1.00 60.72 66 GLY A O 1
ATOM 530 N N . HIS A 1 68 ? 19.506 -16.384 -4.688 1.00 60.50 67 HIS A N 1
ATOM 531 C CA . HIS A 1 68 ? 18.100 -16.804 -4.942 1.00 61.87 67 HIS A CA 1
ATOM 532 C C . HIS A 1 68 ? 17.268 -16.673 -3.658 1.00 57.12 67 HIS A C 1
ATOM 533 O O . HIS A 1 68 ? 16.160 -17.246 -3.614 1.00 62.69 67 HIS A O 1
ATOM 540 N N . LYS A 1 69 ? 17.775 -15.939 -2.660 1.00 49.33 68 LYS A N 1
ATOM 541 C CA . LYS A 1 69 ? 17.102 -15.722 -1.350 1.00 46.35 68 LYS A CA 1
ATOM 542 C C . LYS A 1 69 ? 17.329 -14.274 -0.897 1.00 44.78 68 LYS A C 1
ATOM 543 O O . LYS A 1 69 ? 18.290 -13.640 -1.380 1.00 50.74 68 LYS A O 1
ATOM 549 N N . VAL A 1 70 ? 16.464 -13.779 -0.007 1.00 40.10 69 VAL A N 1
ATOM 550 C CA . VAL A 1 70 ? 16.478 -12.376 0.509 1.00 38.80 69 VAL A CA 1
ATOM 551 C C . VAL A 1 70 ? 16.433 -12.404 2.042 1.00 37.34 69 VAL A C 1
ATOM 552 O O . VAL A 1 70 ? 15.731 -13.270 2.598 1.00 38.93 69 VAL A O 1
ATOM 556 N N . THR A 1 71 ? 17.174 -11.496 2.683 1.00 38.21 70 THR A N 1
ATOM 557 C CA . THR A 1 71 ? 17.155 -11.248 4.150 1.00 37.01 70 THR A CA 1
ATOM 558 C C . THR A 1 71 ? 16.702 -9.807 4.401 1.00 32.25 70 THR A C 1
ATOM 559 O O . THR A 1 71 ? 16.767 -8.991 3.466 1.00 33.04 70 THR A O 1
ATOM 563 N N . LEU A 1 72 ? 16.256 -9.524 5.624 1.00 29.91 71 LEU A N 1
ATOM 564 C CA . LEU A 1 72 ? 15.898 -8.162 6.093 1.00 29.84 71 LEU A CA 1
ATOM 565 C C . LEU A 1 72 ? 17.173 -7.503 6.628 1.00 31.54 71 LEU A C 1
ATOM 566 O O . LEU A 1 72 ? 17.816 -8.105 7.509 1.00 35.57 71 LEU A O 1
ATOM 571 N N . SER A 1 73 ? 17.550 -6.338 6.090 1.00 34.35 72 SER A N 1
ATOM 572 C CA . SER A 1 73 ? 18.752 -5.579 6.529 1.00 37.76 72 SER A CA 1
ATOM 573 C C . SER A 1 73 ? 18.739 -5.467 8.059 1.00 37.52 72 SER A C 1
ATOM 574 O O . SER A 1 73 ? 17.637 -5.300 8.632 1.00 36.26 72 SER A O 1
ATOM 577 N N . GLU A 1 74 ? 19.914 -5.576 8.690 1.00 41.09 73 GLU A N 1
ATOM 578 C CA . GLU A 1 74 ? 20.083 -5.556 10.169 1.00 43.54 73 GLU A CA 1
ATOM 579 C C . GLU A 1 74 ? 19.488 -4.261 10.737 1.00 41.72 73 GLU A C 1
ATOM 580 O O . GLU A 1 74 ? 18.881 -4.324 11.820 1.00 45.72 73 GLU A O 1
ATOM 586 N N . GLU A 1 75 ? 19.633 -3.143 10.015 1.00 40.72 74 GLU A N 1
ATOM 587 C CA . GLU A 1 75 ? 19.171 -1.794 10.447 1.00 41.34 74 GLU A CA 1
ATOM 588 C C . GLU A 1 75 ? 17.635 -1.737 10.487 1.00 37.16 74 GLU A C 1
ATOM 589 O O . GLU A 1 75 ? 17.105 -0.853 11.192 1.00 40.58 74 GLU A O 1
ATOM 595 N N . CYS A 1 76 ? 16.949 -2.639 9.773 1.00 33.48 75 CYS A N 1
ATOM 596 C CA . CYS A 1 76 ? 15.466 -2.665 9.622 1.00 33.37 75 CYS A CA 1
ATOM 597 C C . CYS A 1 76 ? 14.856 -3.914 10.280 1.00 33.30 75 CYS A C 1
ATOM 598 O O . CYS A 1 76 ? 13.675 -4.198 10.002 1.00 32.51 75 CYS A O 1
ATOM 601 N N . SER A 1 77 ? 15.602 -4.611 11.148 1.00 33.84 76 SER A N 1
ATOM 602 C CA . SER A 1 77 ? 15.196 -5.901 11.773 1.00 34.16 76 SER A CA 1
ATOM 603 C C . SER A 1 77 ? 13.886 -5.749 12.565 1.00 33.34 76 SER A C 1
ATOM 604 O O . SER A 1 77 ? 13.139 -6.745 12.657 1.00 33.60 76 SER A O 1
ATOM 607 N N . ALA A 1 78 ? 13.611 -4.556 13.108 1.00 31.47 77 ALA A N 1
ATOM 608 C CA . ALA A 1 78 ? 12.400 -4.239 13.906 1.00 29.62 77 ALA A CA 1
ATOM 609 C C . ALA A 1 78 ? 11.124 -4.568 13.118 1.00 27.85 77 ALA A C 1
ATOM 610 O O . ALA A 1 78 ? 10.111 -4.906 13.754 1.00 29.80 77 ALA A O 1
ATOM 612 N N . LEU A 1 79 ? 11.152 -4.460 11.784 1.00 26.76 78 LEU A N 1
ATOM 613 C CA . LEU A 1 79 ? 9.954 -4.675 10.923 1.00 26.65 78 LEU A CA 1
ATOM 614 C C . LEU A 1 79 ? 9.501 -6.143 10.967 1.00 26.56 78 LEU A C 1
ATOM 615 O O . LEU A 1 79 ? 8.310 -6.388 10.685 1.00 26.10 78 LEU A O 1
ATOM 620 N N . ALA A 1 80 ? 10.398 -7.079 11.311 1.00 27.26 79 ALA A N 1
ATOM 621 C CA . ALA A 1 80 ? 10.108 -8.532 11.402 1.00 26.95 79 ALA A CA 1
ATOM 622 C C . ALA A 1 80 ? 9.265 -8.831 12.652 1.00 27.57 79 ALA A C 1
ATOM 623 O O . ALA A 1 80 ? 8.618 -9.905 12.704 1.00 30.46 79 ALA A O 1
ATOM 625 N N . ASP A 1 81 ? 9.296 -7.930 13.636 1.00 26.35 80 ASP A N 1
ATOM 626 C CA . ASP A 1 81 ? 8.509 -8.040 14.892 1.00 26.96 80 ASP A CA 1
ATOM 627 C C . ASP A 1 81 ? 7.230 -7.218 14.739 1.00 27.37 80 ASP A C 1
ATOM 628 O O . ASP A 1 81 ? 7.292 -5.969 14.722 1.00 28.33 80 ASP A O 1
ATOM 633 N N . PRO A 1 82 ? 6.036 -7.858 14.647 1.00 27.84 81 PRO A N 1
ATOM 634 C CA . PRO A 1 82 ? 4.792 -7.132 14.379 1.00 28.56 81 PRO A CA 1
ATOM 635 C C . PRO A 1 82 ? 4.347 -6.230 15.539 1.00 28.51 81 PRO A C 1
ATOM 636 O O . PRO A 1 82 ? 3.490 -5.384 15.325 1.00 29.85 81 PRO A O 1
ATOM 640 N N . GLU A 1 83 ? 4.919 -6.441 16.730 1.00 28.51 82 GLU A N 1
ATOM 641 C CA . GLU A 1 83 ? 4.599 -5.670 17.957 1.00 29.67 82 GLU A CA 1
ATOM 642 C C . GLU A 1 83 ? 5.779 -4.771 18.345 1.00 28.43 82 GLU A C 1
ATOM 643 O O . GLU A 1 83 ? 5.730 -4.205 19.447 1.00 32.03 82 GLU A O 1
ATOM 649 N N . SER A 1 84 ? 6.778 -4.593 17.474 1.00 28.13 83 SER A N 1
ATOM 650 C CA . SER A 1 84 ? 7.842 -3.574 17.675 1.00 27.31 83 SER A CA 1
ATOM 651 C C . SER A 1 84 ? 7.203 -2.183 17.598 1.00 26.94 83 SER A C 1
ATOM 652 O O . SER A 1 84 ? 6.135 -2.046 16.953 1.00 28.03 83 SER A O 1
ATOM 655 N N . MET A 1 85 ? 7.833 -1.186 18.216 1.00 28.58 84 MET A N 1
ATOM 656 C CA . MET A 1 85 ? 7.361 0.222 18.164 1.00 29.07 84 MET A CA 1
ATOM 657 C C . MET A 1 85 ? 7.217 0.633 16.695 1.00 28.11 84 MET A C 1
ATOM 658 O O . MET A 1 85 ? 6.157 1.171 16.336 1.00 27.48 84 MET A O 1
ATOM 663 N N . GLU A 1 86 ? 8.235 0.328 15.883 1.00 26.37 85 GLU A N 1
ATOM 664 C CA . GLU A 1 86 ? 8.321 0.697 14.445 1.00 25.86 85 GLU A CA 1
ATOM 665 C C . GLU A 1 86 ? 7.181 0.022 13.677 1.00 25.21 85 GLU A C 1
ATOM 666 O O . GLU A 1 86 ? 6.494 0.724 12.914 1.00 25.57 85 GLU A O 1
ATOM 672 N N . SER A 1 87 ? 6.974 -1.282 13.873 1.00 23.68 86 SER A N 1
ATOM 673 C CA . SER A 1 87 ? 5.895 -2.043 13.189 1.00 24.00 86 SER A CA 1
ATOM 674 C C . SER A 1 87 ? 4.534 -1.472 13.586 1.00 24.22 86 SER A C 1
ATOM 675 O O . SER A 1 87 ? 3.662 -1.380 12.727 1.00 28.17 86 SER A O 1
ATOM 678 N N . LEU A 1 88 ? 4.343 -1.123 14.867 1.00 23.44 87 LEU A N 1
ATOM 679 C CA . LEU A 1 88 ? 3.047 -0.560 15.329 1.00 24.33 87 LEU A CA 1
ATOM 680 C C . LEU A 1 88 ? 2.860 0.849 14.751 1.00 24.92 87 LEU A C 1
ATOM 681 O O . LEU A 1 88 ? 1.724 1.150 14.328 1.00 26.48 87 LEU A O 1
ATOM 686 N N . MET A 1 89 ? 3.922 1.662 14.709 1.00 25.72 88 MET A N 1
ATOM 687 C CA . MET A 1 89 ? 3.910 3.008 14.071 1.00 26.86 88 MET A CA 1
ATOM 688 C C . MET A 1 89 ? 3.500 2.843 12.601 1.00 24.17 88 MET A C 1
ATOM 689 O O . MET A 1 89 ? 2.616 3.572 12.129 1.00 24.88 88 MET A O 1
ATOM 694 N N . VAL A 1 90 ? 4.141 1.904 11.912 1.00 23.32 89 VAL A N 1
ATOM 695 C CA . VAL A 1 90 ? 3.874 1.619 10.472 1.00 22.61 89 VAL A CA 1
ATOM 696 C C . VAL A 1 90 ? 2.376 1.337 10.300 1.00 21.44 89 VAL A C 1
ATOM 697 O O . VAL A 1 90 ? 1.737 2.017 9.478 1.00 24.27 89 VAL A O 1
ATOM 701 N N . LYS A 1 91 ? 1.814 0.414 11.089 1.00 22.28 90 LYS A N 1
ATOM 702 C CA . LYS A 1 91 ? 0.419 -0.073 10.905 1.00 22.37 90 LYS A CA 1
ATOM 703 C C . LYS A 1 91 ? -0.614 0.997 11.291 1.00 22.91 90 LYS A C 1
ATOM 704 O O . LYS A 1 91 ? -1.776 0.845 10.868 1.00 27.27 90 LYS A O 1
ATOM 710 N N . LEU A 1 92 ? -0.237 2.031 12.052 1.00 22.94 91 LEU A N 1
ATOM 711 C CA . LEU A 1 92 ? -1.170 3.132 12.419 1.00 24.45 91 LEU A CA 1
ATOM 712 C C . LEU A 1 92 ? -0.985 4.312 11.458 1.00 24.41 91 LEU A C 1
ATOM 713 O O . LEU A 1 92 ? -1.954 4.671 10.751 1.00 25.33 91 LEU A O 1
ATOM 718 N N . GLU A 1 93 ? 0.229 4.859 11.428 1.00 24.11 92 GLU A N 1
ATOM 719 C CA . GLU A 1 93 ? 0.633 6.095 10.705 1.00 24.19 92 GLU A CA 1
ATOM 720 C C . GLU A 1 93 ? 0.357 5.971 9.198 1.00 23.49 92 GLU A C 1
ATOM 721 O O . GLU A 1 93 ? 0.012 6.994 8.563 1.00 26.04 92 GLU A O 1
ATOM 727 N N . LEU A 1 94 ? 0.518 4.772 8.638 1.00 21.72 93 LEU A N 1
ATOM 728 C CA . LEU A 1 94 ? 0.440 4.543 7.170 1.00 20.53 93 LEU A CA 1
ATOM 729 C C . LEU A 1 94 ? -0.906 3.902 6.806 1.00 20.95 93 LEU A C 1
ATOM 730 O O . LEU A 1 94 ? -1.134 3.687 5.620 1.00 22.94 93 LEU A O 1
ATOM 735 N N . SER A 1 95 ? -1.792 3.665 7.783 1.00 22.79 94 SER A N 1
ATOM 736 C CA . SER A 1 95 ? -3.146 3.097 7.547 1.00 22.25 94 SER A CA 1
ATOM 737 C C . SER A 1 95 ? -4.060 4.183 6.978 1.00 22.24 94 SER A C 1
ATOM 738 O O . SER A 1 95 ? -3.790 5.376 7.145 1.00 24.29 94 SER A O 1
ATOM 741 N N . PRO A 1 96 ? -5.135 3.814 6.239 1.00 22.74 95 PRO A N 1
ATOM 742 C CA . PRO A 1 96 ? -5.963 4.796 5.538 1.00 23.90 95 PRO A CA 1
ATOM 743 C C . PRO A 1 96 ? -6.450 5.988 6.374 1.00 23.01 95 PRO A C 1
ATOM 744 O O . PRO A 1 96 ? -6.399 7.082 5.872 1.00 23.30 95 PRO A O 1
ATOM 748 N N . ASP A 1 97 ? -6.890 5.773 7.621 1.00 23.18 96 ASP A N 1
ATOM 749 C CA . ASP A 1 97 ? -7.499 6.853 8.443 1.00 24.29 96 ASP A CA 1
ATOM 750 C C . ASP A 1 97 ? -6.479 7.974 8.681 1.00 22.75 96 ASP A C 1
ATOM 751 O O . ASP A 1 97 ? -6.905 9.127 8.851 1.00 23.20 96 ASP A O 1
ATOM 756 N N . TYR A 1 98 ? -5.184 7.660 8.684 1.00 22.88 97 TYR A N 1
ATOM 757 C CA . TYR A 1 98 ? -4.098 8.627 8.989 1.00 23.58 97 TYR A CA 1
ATOM 758 C C . TYR A 1 98 ? -3.408 9.050 7.681 1.00 23.04 97 TYR A C 1
ATOM 759 O O . TYR A 1 98 ? -3.339 10.263 7.411 1.00 26.73 97 TYR A O 1
ATOM 768 N N . TRP A 1 99 ? -2.926 8.082 6.903 1.00 21.31 98 TRP A N 1
ATOM 769 C CA . TRP A 1 99 ? -2.336 8.336 5.559 1.00 19.90 98 TRP A CA 1
ATOM 770 C C . TRP A 1 99 ? -3.228 9.301 4.765 1.00 19.09 98 TRP A C 1
ATOM 771 O O . TRP A 1 99 ? -2.695 10.309 4.242 1.00 19.79 98 TRP A O 1
ATOM 782 N N . ASN A 1 100 ? -4.527 9.012 4.654 1.00 19.34 99 ASN A N 1
ATOM 783 C CA . ASN A 1 100 ? -5.445 9.778 3.763 1.00 20.65 99 ASN A CA 1
ATOM 784 C C . ASN A 1 100 ? -5.689 11.187 4.318 1.00 20.18 99 ASN A C 1
ATOM 785 O O . ASN A 1 100 ? -6.095 12.064 3.555 1.00 24.32 99 ASN A O 1
ATOM 790 N N . ALA A 1 101 ? -5.450 11.426 5.609 1.00 21.03 100 ALA A N 1
ATOM 791 C CA . ALA A 1 101 ? -5.650 12.762 6.213 1.00 21.44 100 ALA A CA 1
ATOM 792 C C . ALA A 1 101 ? -4.706 13.788 5.575 1.00 24.64 100 ALA A C 1
ATOM 793 O O . ALA A 1 101 ? -5.067 14.969 5.504 1.00 28.84 100 ALA A O 1
ATOM 795 N N . TRP A 1 102 ? -3.520 13.348 5.160 1.00 22.56 101 TRP A N 1
ATOM 796 C CA . TRP A 1 102 ? -2.480 14.223 4.561 1.00 21.91 101 TRP A CA 1
ATOM 797 C C . TRP A 1 102 ? -3.005 14.859 3.266 1.00 23.00 101 TRP A C 1
ATOM 798 O O . TRP A 1 102 ? -2.525 15.953 2.922 1.00 24.19 101 TRP A O 1
ATOM 809 N N . SER A 1 103 ? -3.981 14.228 2.603 1.00 22.43 102 SER A N 1
ATOM 810 C CA . SER A 1 103 ? -4.640 14.784 1.388 1.00 22.73 102 SER A CA 1
ATOM 811 C C . SER A 1 103 ? -5.334 16.110 1.712 1.00 23.05 102 SER A C 1
ATOM 812 O O . SER A 1 103 ? -5.514 16.917 0.783 1.00 30.97 102 SER A O 1
ATOM 815 N N . MET A 1 104 ? -5.709 16.335 2.979 1.00 22.21 103 MET A N 1
ATOM 816 C CA . MET A 1 104 ? -6.437 17.561 3.404 1.00 22.18 103 MET A CA 1
ATOM 817 C C . MET A 1 104 ? -5.497 18.571 4.078 1.00 23.90 103 MET A C 1
ATOM 818 O O . MET A 1 104 ? -6.000 19.621 4.507 1.00 24.23 103 MET A O 1
ATOM 823 N N . TYR A 1 105 ? -4.182 18.328 4.087 1.00 23.15 104 TYR A N 1
ATOM 824 C CA . TYR A 1 105 ? -3.185 19.260 4.682 1.00 20.54 104 TYR A CA 1
ATOM 825 C C . TYR A 1 105 ? -3.188 20.585 3.915 1.00 20.16 104 TYR A C 1
ATOM 826 O O . TYR A 1 105 ? -3.287 21.652 4.508 1.00 23.07 104 TYR A O 1
ATOM 835 N N . PRO A 1 106 ? -3.118 20.612 2.561 1.00 20.38 105 PRO A N 1
ATOM 836 C CA . PRO A 1 106 ? -3.174 21.895 1.863 1.00 21.12 105 PRO A CA 1
ATOM 837 C C . PRO A 1 106 ? -4.452 22.698 2.179 1.00 22.80 105 PRO A C 1
ATOM 838 O O . PRO A 1 106 ? -4.358 23.894 2.453 1.00 23.89 105 PRO A O 1
ATOM 842 N N . ARG A 1 107 ? -5.617 22.041 2.112 1.00 23.09 106 ARG A N 1
ATOM 843 C CA . ARG A 1 107 ? -6.921 22.675 2.440 1.00 22.15 106 ARG A CA 1
ATOM 844 C C . ARG A 1 107 ? -6.876 23.230 3.874 1.00 20.79 106 ARG A C 1
ATOM 845 O O . ARG A 1 107 ? -7.339 24.360 4.101 1.00 21.49 106 ARG A O 1
ATOM 853 N N A SER A 1 108 ? -6.323 22.462 4.814 0.50 20.29 107 SER A N 1
ATOM 854 N N B SER A 1 108 ? -6.343 22.448 4.814 0.50 20.26 107 SER A N 1
ATOM 855 C CA A SER A 1 108 ? -6.229 22.855 6.244 0.50 20.05 107 SER A CA 1
ATOM 856 C CA B SER A 1 108 ? -6.213 22.848 6.239 0.50 20.26 107 SER A CA 1
ATOM 857 C C A SER A 1 108 ? -5.395 24.136 6.384 0.50 19.74 107 SER A C 1
ATOM 858 C C B SER A 1 108 ? -5.427 24.160 6.337 0.50 19.98 107 SER A C 1
ATOM 859 O O A SER A 1 108 ? -5.785 25.002 7.184 0.50 21.11 107 SER A O 1
ATOM 860 O O B SER A 1 108 ? -5.891 25.070 7.044 0.50 21.60 107 SER A O 1
ATOM 865 N N . LEU A 1 109 ? -4.298 24.256 5.628 1.00 20.15 108 LEU A N 1
ATOM 866 C CA . LEU A 1 109 ? -3.418 25.458 5.631 1.00 20.48 108 LEU A CA 1
ATOM 867 C C . LEU A 1 109 ? -4.176 26.701 5.147 1.00 21.36 108 LEU A C 1
ATOM 868 O O . LEU A 1 109 ? -3.922 27.793 5.693 1.00 22.81 108 LEU A O 1
ATOM 873 N N . LEU A 1 110 ? -5.047 26.561 4.145 1.00 22.23 109 LEU A N 1
ATOM 874 C CA . LEU A 1 110 ? -5.747 27.712 3.514 1.00 22.72 109 LEU A CA 1
ATOM 875 C C . LEU A 1 110 ? -7.034 28.080 4.266 1.00 24.00 109 LEU A C 1
ATOM 876 O O . LEU A 1 110 ? -7.519 29.199 4.041 1.00 28.48 109 LEU A O 1
ATOM 881 N N . GLU A 1 111 ? -7.556 27.218 5.141 1.00 28.76 110 GLU A N 1
ATOM 882 C CA . GLU A 1 111 ? -8.879 27.443 5.795 1.00 33.27 110 GLU A CA 1
ATOM 883 C C . GLU A 1 111 ? -8.759 28.330 7.046 1.00 36.84 110 GLU A C 1
ATOM 884 O O . GLU A 1 111 ? -9.711 29.095 7.289 1.00 42.98 110 GLU A O 1
ATOM 890 N N . ASN A 1 112 ? -7.665 28.255 7.810 1.00 39.35 111 ASN A N 1
ATOM 891 C CA . ASN A 1 112 ? -7.394 29.165 8.964 1.00 46.17 111 ASN A CA 1
ATOM 892 C C . ASN A 1 112 ? -8.550 29.191 9.980 1.00 47.84 111 ASN A C 1
ATOM 893 O O . ASN A 1 112 ? -8.755 30.259 10.598 1.00 50.89 111 ASN A O 1
ATOM 898 N N . ASP A 1 113 ? -9.271 28.082 10.174 1.00 46.80 112 ASP A N 1
ATOM 899 C CA . ASP A 1 113 ? -10.328 27.961 11.220 1.00 43.32 112 ASP A CA 1
ATOM 900 C C . ASP A 1 113 ? -9.783 27.116 12.379 1.00 37.26 112 ASP A C 1
ATOM 901 O O . ASP A 1 113 ? -10.556 26.815 13.308 1.00 40.63 112 ASP A O 1
ATOM 906 N N . GLY A 1 114 ? -8.504 26.733 12.308 1.00 33.62 113 GLY A N 1
ATOM 907 C CA . GLY A 1 114 ? -7.821 25.909 13.321 1.00 32.60 113 GLY A CA 1
ATOM 908 C C . GLY A 1 114 ? -8.151 24.425 13.229 1.00 28.51 113 GLY A C 1
ATOM 909 O O . GLY A 1 114 ? -7.677 23.675 14.090 1.00 29.81 113 GLY A O 1
ATOM 910 N N A LYS A 1 115 ? -8.925 24.005 12.223 0.50 26.64 114 LYS A N 1
ATOM 911 N N B LYS A 1 115 ? -8.932 24.013 12.222 0.50 26.80 114 LYS A N 1
ATOM 912 C CA A LYS A 1 115 ? -9.329 22.586 12.042 0.50 26.14 114 LYS A CA 1
ATOM 913 C CA B LYS A 1 115 ? -9.333 22.598 12.000 0.50 26.22 114 LYS A CA 1
ATOM 914 C C A LYS A 1 115 ? -8.204 21.835 11.337 0.50 24.69 114 LYS A C 1
ATOM 915 C C B LYS A 1 115 ? -8.181 21.848 11.338 0.50 24.89 114 LYS A C 1
ATOM 916 O O A LYS A 1 115 ? -7.791 22.212 10.240 0.50 26.46 114 LYS A O 1
ATOM 917 O O B LYS A 1 115 ? -7.722 22.241 10.265 0.50 26.60 114 LYS A O 1
ATOM 928 N N . PRO A 1 116 ? -7.677 20.750 11.949 1.00 23.76 115 PRO A N 1
ATOM 929 C CA . PRO A 1 116 ? -6.587 19.984 11.352 1.00 23.23 115 PRO A CA 1
ATOM 930 C C . PRO A 1 116 ? -7.074 19.168 10.142 1.00 23.71 115 PRO A C 1
ATOM 931 O O . PRO A 1 116 ? -8.261 18.887 10.043 1.00 26.33 115 PRO A O 1
ATOM 935 N N . ALA A 1 117 ? -6.141 18.806 9.258 1.00 22.49 116 ALA A N 1
ATOM 936 C CA . ALA A 1 117 ? -6.397 17.945 8.081 1.00 22.23 116 ALA A CA 1
ATOM 937 C C . ALA A 1 117 ? -7.238 16.736 8.504 1.00 22.07 116 ALA A C 1
ATOM 938 O O . ALA A 1 117 ? -8.247 16.441 7.854 1.00 26.42 116 ALA A O 1
ATOM 940 N N . PHE A 1 118 ? -6.882 16.094 9.622 1.00 22.27 117 PHE A N 1
ATOM 941 C CA . PHE A 1 118 ? -7.562 14.864 10.090 1.00 21.63 117 PHE A CA 1
ATOM 942 C C . PHE A 1 118 ? -9.052 15.135 10.336 1.00 21.78 117 PHE A C 1
ATOM 943 O O . PHE A 1 118 ? -9.875 14.253 10.037 1.00 21.87 117 PHE A O 1
ATOM 951 N N . GLU A 1 119 ? -9.386 16.286 10.934 1.00 21.32 118 GLU A N 1
ATOM 952 C CA . GLU A 1 119 ? -10.791 16.648 11.258 1.00 22.01 118 GLU A CA 1
ATOM 953 C C . GLU A 1 119 ? -11.553 16.942 9.964 1.00 21.38 118 GLU A C 1
ATOM 954 O O . GLU A 1 119 ? -12.719 16.531 9.858 1.00 22.78 118 GLU A O 1
ATOM 960 N N . ILE A 1 120 ? -10.919 17.629 9.015 1.00 22.98 119 ILE A N 1
ATOM 961 C CA . ILE A 1 120 ? -11.543 17.914 7.694 1.00 22.84 119 ILE A CA 1
ATOM 962 C C . ILE A 1 120 ? -11.854 16.565 7.030 1.00 23.24 119 ILE A C 1
ATOM 963 O O . ILE A 1 120 ? -12.963 16.421 6.490 1.00 23.04 119 ILE A O 1
ATOM 968 N N . THR A 1 121 ? -10.930 15.605 7.129 1.00 23.24 120 THR A N 1
ATOM 969 C CA . THR A 1 121 ? -11.027 14.253 6.518 1.00 22.34 120 THR A CA 1
ATOM 970 C C . THR A 1 121 ? -12.163 13.434 7.141 1.00 21.77 120 THR A C 1
ATOM 971 O O . THR A 1 121 ? -12.891 12.766 6.382 1.00 22.73 120 THR A O 1
ATOM 975 N N . HIS A 1 122 ? -12.298 13.447 8.469 1.00 21.14 121 HIS A N 1
ATOM 976 C CA . HIS A 1 122 ? -13.159 12.480 9.200 1.00 21.59 121 HIS A CA 1
ATOM 977 C C . HIS A 1 122 ? -14.370 13.150 9.861 1.00 21.75 121 HIS A C 1
ATOM 978 O O . HIS A 1 122 ? -15.235 12.404 10.329 1.00 24.73 121 HIS A O 1
ATOM 985 N N . GLY A 1 123 ? -14.435 14.485 9.886 1.00 22.53 122 GLY A N 1
ATOM 986 C CA . GLY A 1 123 ? -15.594 15.242 10.396 1.00 23.52 122 GLY A CA 1
ATOM 987 C C . GLY A 1 123 ? -15.639 15.218 11.908 1.00 25.19 122 GLY A C 1
ATOM 988 O O . GLY A 1 123 ? -16.683 15.559 12.487 1.00 28.60 122 GLY A O 1
ATOM 989 N N . LYS A 1 124 ? -14.528 14.830 12.525 1.00 26.24 123 LYS A N 1
ATOM 990 C CA . LYS A 1 124 ? -14.371 14.812 13.996 1.00 26.54 123 LYS A CA 1
ATOM 991 C C . LYS A 1 124 ? -12.879 14.787 14.333 1.00 25.14 123 LYS A C 1
ATOM 992 O O . LYS A 1 124 ? -12.057 14.392 13.480 1.00 25.69 123 LYS A O 1
ATOM 998 N N . SER A 1 125 ? -12.555 15.210 15.550 1.00 26.54 124 SER A N 1
ATOM 999 C CA . SER A 1 125 ? -11.173 15.243 16.093 1.00 26.96 124 SER A CA 1
ATOM 1000 C C . SER A 1 125 ? -10.598 13.819 16.183 1.00 28.32 124 SER A C 1
ATOM 1001 O O . SER A 1 125 ? -11.373 12.820 16.108 1.00 27.66 124 SER A O 1
ATOM 1004 N N . PHE A 1 126 ? -9.263 13.754 16.252 1.00 28.46 125 PHE A N 1
ATOM 1005 C CA . PHE A 1 126 ? -8.490 12.499 16.400 1.00 26.67 125 PHE A CA 1
ATOM 1006 C C . PHE A 1 126 ? -9.050 11.678 17.573 1.00 25.59 125 PHE A C 1
ATOM 1007 O O . PHE A 1 126 ? -9.284 10.473 17.396 1.00 25.56 125 PHE A O 1
ATOM 1015 N N . PHE A 1 127 ? -9.265 12.293 18.741 1.00 26.48 126 PHE A N 1
ATOM 1016 C CA . PHE A 1 127 ? -9.689 11.535 19.948 1.00 31.91 126 PHE A CA 1
ATOM 1017 C C . PHE A 1 127 ? -11.169 11.143 19.856 1.00 31.79 126 PHE A C 1
ATOM 1018 O O . PHE A 1 127 ? -11.503 10.036 20.345 1.00 31.56 126 PHE A O 1
ATOM 1026 N N . GLU A 1 128 ? -12.017 11.971 19.231 1.00 29.77 127 GLU A N 1
ATOM 1027 C CA . GLU A 1 128 ? -13.434 11.614 18.934 1.00 29.70 127 GLU A CA 1
ATOM 1028 C C . GLU A 1 128 ? -13.463 10.406 17.988 1.00 29.01 127 GLU A C 1
ATOM 1029 O O . GLU A 1 128 ? -14.262 9.489 18.226 1.00 33.78 127 GLU A O 1
ATOM 1035 N N . HIS A 1 129 ? -12.638 10.413 16.935 1.00 26.72 128 HIS A N 1
ATOM 1036 C CA . HIS A 1 129 ? -12.542 9.294 15.957 1.00 28.74 128 HIS A CA 1
ATOM 1037 C C . HIS A 1 129 ? -12.096 8.028 16.697 1.00 27.71 128 HIS A C 1
ATOM 1038 O O . HIS A 1 129 ? -12.692 6.953 16.479 1.00 32.07 128 HIS A O 1
ATOM 1045 N N . LEU A 1 130 ? -11.102 8.168 17.573 1.00 30.47 129 LEU A N 1
ATOM 1046 C CA . LEU A 1 130 ? -10.568 7.050 18.388 1.00 34.08 129 LEU A CA 1
ATOM 1047 C C . LEU A 1 130 ? -11.687 6.509 19.294 1.00 37.74 129 LEU A C 1
ATOM 1048 O O . LEU A 1 130 ? -11.819 5.275 19.397 1.00 41.23 129 LEU A O 1
ATOM 1053 N N . ALA A 1 131 ? -12.494 7.394 19.888 1.00 35.13 130 ALA A N 1
ATOM 1054 C CA . ALA A 1 131 ? -13.626 7.049 20.786 1.00 37.53 130 ALA A CA 1
ATOM 1055 C C . ALA A 1 131 ? -14.717 6.292 20.015 1.00 40.44 130 ALA A C 1
ATOM 1056 O O . ALA A 1 131 ? -15.340 5.385 20.607 1.00 40.93 130 ALA A O 1
ATOM 1058 N N . SER A 1 132 ? -14.946 6.663 18.749 1.00 41.49 131 SER A N 1
ATOM 1059 C CA . SER A 1 132 ? -16.030 6.140 17.874 1.00 44.72 131 SER A CA 1
ATOM 1060 C C . SER A 1 132 ? -15.729 4.707 17.423 1.00 44.70 131 SER A C 1
ATOM 1061 O O . SER A 1 132 ? -16.679 4.024 17.000 1.00 47.82 131 SER A O 1
ATOM 1064 N N . ASN A 1 133 ? -14.462 4.283 17.475 1.00 45.15 132 ASN A N 1
ATOM 1065 C CA . ASN A 1 133 ? -14.037 2.904 17.115 1.00 48.97 132 ASN A CA 1
ATOM 1066 C C . ASN A 1 133 ? -13.173 2.332 18.244 1.00 49.27 132 ASN A C 1
ATOM 1067 O O . ASN A 1 133 ? -12.030 2.802 18.405 1.00 51.74 132 ASN A O 1
ATOM 1072 N N . LYS A 1 134 ? -13.704 1.342 18.972 1.00 49.08 133 LYS A N 1
ATOM 1073 C CA . LYS A 1 134 ? -13.017 0.654 20.100 1.00 49.78 133 LYS A CA 1
ATOM 1074 C C . LYS A 1 134 ? -11.698 0.037 19.612 1.00 45.84 133 LYS A C 1
ATOM 1075 O O . LYS A 1 134 ? -10.709 0.122 20.367 1.00 46.52 133 LYS A O 1
ATOM 1081 N N . LEU A 1 135 ? -11.676 -0.559 18.411 1.00 44.48 134 LEU A N 1
ATOM 1082 C CA . LEU A 1 135 ? -10.444 -1.168 17.832 1.00 43.99 134 LEU A CA 1
ATOM 1083 C C . LEU A 1 135 ? -9.394 -0.078 17.591 1.00 41.90 134 LEU A C 1
ATOM 1084 O O . LEU A 1 135 ? -8.213 -0.327 17.892 1.00 41.88 134 LEU A O 1
ATOM 1089 N N . LEU A 1 136 ? -9.798 1.067 17.035 1.00 40.79 135 LEU A N 1
ATOM 1090 C CA . LEU A 1 136 ? -8.868 2.169 16.670 1.00 44.07 135 LEU A CA 1
ATOM 1091 C C . LEU A 1 136 ? -8.310 2.808 17.946 1.00 40.45 135 LEU A C 1
ATOM 1092 O O . LEU A 1 136 ? -7.134 3.211 17.927 1.00 44.15 135 LEU A O 1
ATOM 1097 N N . LYS A 1 137 ? -9.122 2.887 19.008 1.00 41.81 136 LYS A N 1
ATOM 1098 C CA . LYS A 1 137 ? -8.691 3.325 20.363 1.00 41.75 136 LYS A CA 1
ATOM 1099 C C . LYS A 1 137 ? -7.603 2.378 20.876 1.00 43.76 136 LYS A C 1
ATOM 1100 O O . LYS A 1 137 ? -6.608 2.876 21.440 1.00 43.16 136 LYS A O 1
ATOM 1106 N N . SER A 1 138 ? -7.784 1.071 20.659 1.00 45.24 137 SER A N 1
ATOM 1107 C CA . SER A 1 138 ? -6.928 -0.021 21.194 1.00 45.65 137 SER A CA 1
ATOM 1108 C C . SER A 1 138 ? -5.592 -0.105 20.438 1.00 42.03 137 SER A C 1
ATOM 1109 O O . SER A 1 138 ? -4.577 -0.405 21.088 1.00 45.82 137 SER A O 1
ATOM 1112 N N . ASN A 1 139 ? -5.582 0.112 19.121 1.00 39.69 138 ASN A N 1
ATOM 1113 C CA . ASN A 1 139 ? -4.340 0.051 18.297 1.00 39.37 138 ASN A CA 1
ATOM 1114 C C . ASN A 1 139 ? -3.381 1.166 18.717 1.00 35.92 138 ASN A C 1
ATOM 1115 O O . ASN A 1 139 ? -2.166 0.901 18.857 1.00 36.84 138 ASN A O 1
ATOM 1120 N N . PHE A 1 140 ? -3.917 2.378 18.853 1.00 34.36 139 PHE A N 1
ATOM 1121 C CA . PHE A 1 140 ? -3.194 3.568 19.360 1.00 32.74 139 PHE A CA 1
ATOM 1122 C C . PHE A 1 140 ? -2.587 3.232 20.731 1.00 33.87 139 PHE A C 1
ATOM 1123 O O . PHE A 1 140 ? -1.448 3.657 21.001 1.00 32.88 139 PHE A O 1
ATOM 1131 N N . ASP A 1 141 ? -3.317 2.457 21.544 1.00 37.82 140 ASP A N 1
ATOM 1132 C CA . ASP A 1 141 ? -2.928 2.050 22.925 1.00 40.32 140 ASP A CA 1
ATOM 1133 C C . ASP A 1 141 ? -1.694 1.146 22.893 1.00 41.75 140 ASP A C 1
ATOM 1134 O O . ASP A 1 141 ? -0.789 1.383 23.708 1.00 43.62 140 ASP A O 1
ATOM 1139 N N . SER A 1 142 ? -1.682 0.134 22.019 1.00 41.71 141 SER A N 1
ATOM 1140 C CA . SER A 1 142 ? -0.522 -0.767 21.788 1.00 41.83 141 SER A CA 1
ATOM 1141 C C . SER A 1 142 ? 0.716 0.078 21.466 1.00 38.72 141 SER A C 1
ATOM 1142 O O . SER A 1 142 ? 1.768 -0.167 22.079 1.00 35.74 141 SER A O 1
ATOM 1145 N N . LEU A 1 143 ? 0.586 1.053 20.558 1.00 33.56 142 LEU A N 1
ATOM 1146 C CA . LEU A 1 143 ? 1.704 1.951 20.161 1.00 30.71 142 LEU A CA 1
ATOM 1147 C C . LEU A 1 143 ? 2.175 2.773 21.367 1.00 29.69 142 LEU A C 1
ATOM 1148 O O . LEU A 1 143 ? 3.383 2.747 21.655 1.00 29.47 142 LEU A O 1
ATOM 1153 N N . MET A 1 144 ? 1.265 3.496 22.027 1.00 31.43 143 MET A N 1
ATOM 1154 C CA . MET A 1 144 ? 1.602 4.344 23.203 1.00 30.08 143 MET A CA 1
ATOM 1155 C C . MET A 1 144 ? 2.310 3.479 24.257 1.00 30.21 143 MET A C 1
ATOM 1156 O O . MET A 1 144 ? 3.320 3.943 24.822 1.00 29.84 143 MET A O 1
ATOM 1161 N N A SER A 1 145 ? 1.813 2.258 24.487 0.50 31.48 144 SER A N 1
ATOM 1162 N N B SER A 1 145 ? 1.811 2.259 24.490 0.50 30.67 144 SER A N 1
ATOM 1163 C CA A SER A 1 145 ? 2.360 1.285 25.471 0.50 35.26 144 SER A CA 1
ATOM 1164 C CA B SER A 1 145 ? 2.360 1.283 25.472 0.50 33.64 144 SER A CA 1
ATOM 1165 C C A SER A 1 145 ? 3.812 0.929 25.122 0.50 33.14 144 SER A C 1
ATOM 1166 C C B SER A 1 145 ? 3.813 0.933 25.121 0.50 32.33 144 SER A C 1
ATOM 1167 O O A SER A 1 145 ? 4.634 0.851 26.048 0.50 35.91 144 SER A O 1
ATOM 1168 O O B SER A 1 145 ? 4.637 0.863 26.046 0.50 35.29 144 SER A O 1
ATOM 1173 N N . LYS A 1 146 ? 4.114 0.720 23.834 1.00 32.08 145 LYS A N 1
ATOM 1174 C CA . LYS A 1 146 ? 5.489 0.384 23.370 1.00 32.33 145 LYS A CA 1
ATOM 1175 C C . LYS A 1 146 ? 6.405 1.604 23.537 1.00 33.34 145 LYS A C 1
ATOM 1176 O O . LYS A 1 146 ? 7.579 1.398 23.882 1.00 38.91 145 LYS A O 1
ATOM 1182 N N . VAL A 1 147 ? 5.890 2.819 23.311 1.00 33.62 146 VAL A N 1
ATOM 1183 C CA . VAL A 1 147 ? 6.659 4.090 23.477 1.00 33.57 146 VAL A CA 1
ATOM 1184 C C . VAL A 1 147 ? 6.981 4.268 24.962 1.00 34.40 146 VAL A C 1
ATOM 1185 O O . VAL A 1 147 ? 8.115 4.673 25.272 1.00 39.12 146 VAL A O 1
ATOM 1189 N N . SER A 1 148 ? 6.022 3.979 25.845 1.00 35.78 147 SER A N 1
ATOM 1190 C CA . SER A 1 148 ? 6.214 4.029 27.318 1.00 37.78 147 SER A CA 1
ATOM 1191 C C . SER A 1 148 ? 7.274 2.997 27.721 1.00 39.38 147 SER A C 1
ATOM 1192 O O . SER A 1 148 ? 8.228 3.385 28.414 1.00 39.91 147 SER A O 1
ATOM 1195 N N . ASP A 1 149 ? 7.143 1.754 27.240 1.00 42.89 148 ASP A N 1
ATOM 1196 C CA . ASP A 1 149 ? 8.123 0.654 27.464 1.00 46.01 148 ASP A CA 1
ATOM 1197 C C . ASP A 1 149 ? 9.506 1.067 26.939 1.00 42.11 148 ASP A C 1
ATOM 1198 O O . ASP A 1 149 ? 10.511 0.595 27.504 1.00 46.89 148 ASP A O 1
ATOM 1203 N N . LYS A 1 150 ? 9.553 1.904 25.897 1.00 44.58 149 LYS A N 1
ATOM 1204 C CA . LYS A 1 150 ? 10.801 2.331 25.205 1.00 43.86 149 LYS A CA 1
ATOM 1205 C C . LYS A 1 150 ? 11.614 3.294 26.074 1.00 41.20 149 LYS A C 1
ATOM 1206 O O . LYS A 1 150 ? 12.855 3.221 25.993 1.00 44.27 149 LYS A O 1
ATOM 1212 N N . ILE A 1 151 ? 10.956 4.187 26.826 1.00 35.19 150 ILE A N 1
ATOM 1213 C CA . ILE A 1 151 ? 11.637 5.323 27.517 1.00 32.98 150 ILE A CA 1
ATOM 1214 C C . ILE A 1 151 ? 11.581 5.154 29.040 1.00 29.04 150 ILE A C 1
ATOM 1215 O O . ILE A 1 151 ? 12.309 5.910 29.708 1.00 29.36 150 ILE A O 1
ATOM 1220 N N . ILE A 1 152 ? 10.760 4.238 29.573 1.00 29.83 151 ILE A N 1
ATOM 1221 C CA . ILE A 1 152 ? 10.578 4.098 31.052 1.00 29.52 151 ILE A CA 1
ATOM 1222 C C . ILE A 1 152 ? 11.939 3.821 31.700 1.00 27.60 151 ILE A C 1
ATOM 1223 O O . ILE A 1 152 ? 12.215 4.435 32.741 1.00 26.73 151 ILE A O 1
ATOM 1228 N N . GLU A 1 153 ? 12.762 2.952 31.108 1.00 28.18 152 GLU A N 1
ATOM 1229 C CA . GLU A 1 153 ? 14.097 2.602 31.668 1.00 28.53 152 GLU A CA 1
ATOM 1230 C C . GLU A 1 153 ? 14.928 3.879 31.819 1.00 26.22 152 GLU A C 1
ATOM 1231 O O . GLU A 1 153 ? 15.525 4.068 32.887 1.00 27.41 152 GLU A O 1
ATOM 1237 N N . LYS A 1 154 ? 14.975 4.718 30.779 1.00 25.61 153 LYS A N 1
ATOM 1238 C CA . LYS A 1 154 ? 15.779 5.970 30.785 1.00 26.43 153 LYS A CA 1
ATOM 1239 C C . LYS A 1 154 ? 15.194 6.960 31.804 1.00 25.60 153 LYS A C 1
ATOM 1240 O O . LYS A 1 154 ? 15.992 7.589 32.522 1.00 27.25 153 LYS A O 1
ATOM 1246 N N . LEU A 1 155 ? 13.863 7.089 31.868 1.00 25.37 154 LEU A N 1
ATOM 1247 C CA . LEU A 1 155 ? 13.158 7.942 32.865 1.00 26.15 154 LEU A CA 1
ATOM 1248 C C . LEU A 1 155 ? 13.610 7.546 34.273 1.00 25.49 154 LEU A C 1
ATOM 1249 O O . LEU A 1 155 ? 14.025 8.436 35.048 1.00 27.24 154 LEU A O 1
ATOM 1254 N N . LEU A 1 156 ? 13.524 6.252 34.586 1.00 24.69 155 LEU A N 1
ATOM 1255 C CA . LEU A 1 156 ? 13.847 5.719 35.936 1.00 24.72 155 LEU A CA 1
ATOM 1256 C C . LEU A 1 156 ? 15.352 5.868 36.206 1.00 24.16 155 LEU A C 1
ATOM 1257 O O . LEU A 1 156 ? 15.718 5.903 37.370 1.00 26.85 155 LEU A O 1
ATOM 1262 N N . ASP A 1 157 ? 16.192 5.953 35.170 1.00 25.22 156 ASP A N 1
ATOM 1263 C CA . ASP A 1 157 ? 17.664 6.111 35.321 1.00 25.21 156 ASP A CA 1
ATOM 1264 C C . ASP A 1 157 ? 18.023 7.533 35.772 1.00 26.18 156 ASP A C 1
ATOM 1265 O O . ASP A 1 157 ? 19.090 7.679 36.382 1.00 29.33 156 ASP A O 1
ATOM 1270 N N . ILE A 1 158 ? 17.229 8.554 35.418 1.00 27.42 157 ILE A N 1
ATOM 1271 C CA . ILE A 1 158 ? 17.659 9.979 35.576 1.00 29.10 157 ILE A CA 1
ATOM 1272 C C . ILE A 1 158 ? 16.729 10.764 36.511 1.00 29.36 157 ILE A C 1
ATOM 1273 O O . ILE A 1 158 ? 17.169 11.828 36.980 1.00 32.58 157 ILE A O 1
ATOM 1278 N N . TYR A 1 159 ? 15.498 10.306 36.760 1.00 27.50 158 TYR A N 1
ATOM 1279 C CA . TYR A 1 159 ? 14.519 11.041 37.603 1.00 27.06 158 TYR A CA 1
ATOM 1280 C C . TYR A 1 159 ? 14.086 10.166 38.779 1.00 27.03 158 TYR A C 1
ATOM 1281 O O . TYR A 1 159 ? 13.775 8.974 38.584 1.00 28.54 158 TYR A O 1
ATOM 1290 N N . ASP A 1 160 ? 14.062 10.760 39.970 1.00 27.08 159 ASP A N 1
ATOM 1291 C CA . ASP A 1 160 ? 13.634 10.073 41.214 1.00 28.87 159 ASP A CA 1
ATOM 1292 C C . ASP A 1 160 ? 12.137 10.320 41.415 1.00 27.57 159 ASP A C 1
ATOM 1293 O O . ASP A 1 160 ? 11.775 11.385 41.946 1.00 30.58 159 ASP A O 1
ATOM 1298 N N . PHE A 1 161 ? 11.306 9.372 40.970 1.00 27.23 160 PHE A N 1
ATOM 1299 C CA . PHE A 1 161 ? 9.838 9.352 41.207 1.00 27.19 160 PHE A CA 1
ATOM 1300 C C . PHE A 1 161 ? 9.557 8.916 42.649 1.00 27.39 160 PHE A C 1
ATOM 1301 O O . PHE A 1 161 ? 8.430 9.148 43.126 1.00 27.90 160 PHE A O 1
ATOM 1309 N N . GLY A 1 162 ? 10.548 8.302 43.306 1.00 28.99 161 GLY A N 1
ATOM 1310 C CA . GLY A 1 162 ? 10.476 7.839 44.707 1.00 29.74 161 GLY A CA 1
ATOM 1311 C C . GLY A 1 162 ? 10.225 8.962 45.704 1.00 31.14 161 GLY A C 1
ATOM 1312 O O . GLY A 1 162 ? 9.749 8.655 46.808 1.00 35.19 161 GLY A O 1
ATOM 1313 N N . GLN A 1 163 ? 10.527 10.216 45.348 1.00 31.89 162 GLN A N 1
ATOM 1314 C CA . GLN A 1 163 ? 10.406 11.390 46.257 1.00 31.88 162 GLN A CA 1
ATOM 1315 C C . GLN A 1 163 ? 8.942 11.843 46.373 1.00 30.30 162 GLN A C 1
ATOM 1316 O O . GLN A 1 163 ? 8.659 12.673 47.262 1.00 34.59 162 GLN A O 1
ATOM 1322 N N . TYR A 1 164 ? 8.052 11.326 45.517 1.00 27.36 163 TYR A N 1
ATOM 1323 C CA . TYR A 1 164 ? 6.601 11.653 45.471 1.00 26.82 163 TYR A CA 1
ATOM 1324 C C . TYR A 1 164 ? 5.789 10.442 45.949 1.00 27.23 163 TYR A C 1
ATOM 1325 O O . TYR A 1 164 ? 6.125 9.312 45.568 1.00 36.05 163 TYR A O 1
ATOM 1334 N N A ASN A 1 165 ? 4.739 10.670 46.744 0.50 27.25 164 ASN A N 1
ATOM 1335 N N B ASN A 1 165 ? 4.750 10.689 46.756 0.50 27.29 164 ASN A N 1
ATOM 1336 C CA A ASN A 1 165 ? 3.921 9.584 47.356 0.50 27.69 164 ASN A CA 1
ATOM 1337 C CA B ASN A 1 165 ? 3.906 9.646 47.408 0.50 27.93 164 ASN A CA 1
ATOM 1338 C C A ASN A 1 165 ? 2.611 9.385 46.585 0.50 26.63 164 ASN A C 1
ATOM 1339 C C B ASN A 1 165 ? 2.634 9.396 46.586 0.50 26.86 164 ASN A C 1
ATOM 1340 O O A ASN A 1 165 ? 2.104 8.238 46.577 0.50 28.05 164 ASN A O 1
ATOM 1341 O O B ASN A 1 165 ? 2.179 8.227 46.543 0.50 28.40 164 ASN A O 1
ATOM 1350 N N . ARG A 1 166 ? 2.073 10.450 45.981 1.00 26.10 165 ARG A N 1
ATOM 1351 C CA . ARG A 1 166 ? 0.792 10.390 45.238 1.00 25.29 165 ARG A CA 1
ATOM 1352 C C . ARG A 1 166 ? 1.040 10.949 43.834 1.00 25.06 165 ARG A C 1
ATOM 1353 O O . ARG A 1 166 ? 1.399 12.134 43.722 1.00 30.28 165 ARG A O 1
ATOM 1361 N N . ILE A 1 167 ? 0.910 10.090 42.823 1.00 22.45 166 ILE A N 1
ATOM 1362 C CA . ILE A 1 167 ? 1.310 10.415 41.424 1.00 21.50 166 ILE A CA 1
ATOM 1363 C C . ILE A 1 167 ? 0.089 10.239 40.514 1.00 23.76 166 ILE A C 1
ATOM 1364 O O . ILE A 1 167 ? -0.463 9.127 40.479 1.00 28.32 166 ILE A O 1
ATOM 1369 N N . LEU A 1 168 ? -0.300 11.309 39.808 1.00 20.75 167 LEU A N 1
ATOM 1370 C CA . LEU A 1 168 ? -1.413 11.286 38.822 1.00 20.75 167 LEU A CA 1
ATOM 1371 C C . LEU A 1 168 ? -0.826 11.462 37.416 1.00 20.44 167 LEU A C 1
ATOM 1372 O O . LEU A 1 168 ? -0.119 12.454 37.182 1.00 23.00 167 LEU A O 1
ATOM 1377 N N . ASP A 1 169 ? -1.098 10.501 36.539 1.00 20.35 168 ASP A N 1
ATOM 1378 C CA . ASP A 1 169 ? -0.717 10.573 35.104 1.00 20.38 168 ASP A CA 1
ATOM 1379 C C . ASP A 1 169 ? -1.907 11.166 34.343 1.00 21.72 168 ASP A C 1
ATOM 1380 O O . ASP A 1 169 ? -2.917 10.447 34.183 1.00 23.17 168 ASP A O 1
ATOM 1385 N N . ILE A 1 170 ? -1.800 12.441 33.950 1.00 19.37 169 ILE A N 1
ATOM 1386 C CA . ILE A 1 170 ? -2.889 13.217 33.283 1.00 19.19 169 ILE A CA 1
ATOM 1387 C C . ILE A 1 170 ? -2.878 12.854 31.795 1.00 19.08 169 ILE A C 1
ATOM 1388 O O . ILE A 1 170 ? -1.843 13.073 31.171 1.00 20.74 169 ILE A O 1
ATOM 1393 N N . GLY A 1 171 ? -3.987 12.314 31.289 1.00 20.38 170 GLY A N 1
ATOM 1394 C CA . GLY A 1 171 ? -4.065 11.764 29.9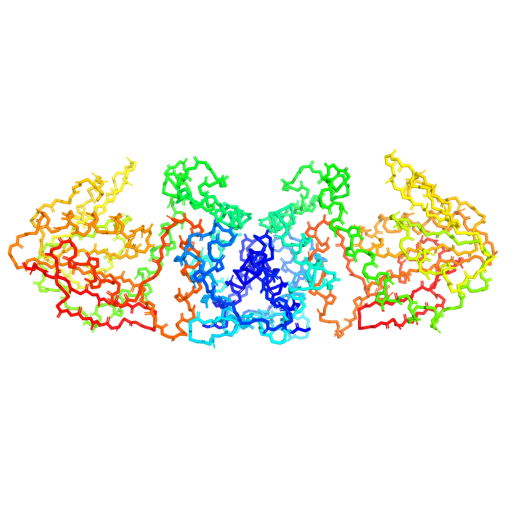19 1.00 19.68 170 GLY A CA 1
ATOM 1395 C C . GLY A 1 171 ? -3.177 10.540 29.790 1.00 19.84 170 GLY A C 1
ATOM 1396 O O . GLY A 1 171 ? -2.513 10.387 28.760 1.00 23.50 170 GLY A O 1
ATOM 1397 N N . GLY A 1 172 ? -3.137 9.688 30.820 1.00 22.56 171 GLY A N 1
ATOM 1398 C CA . GLY A 1 172 ? -2.249 8.510 30.863 1.00 22.15 171 GLY A CA 1
ATOM 1399 C C . GLY A 1 172 ? -2.812 7.307 30.121 1.00 22.26 171 GLY A C 1
ATOM 1400 O O . GLY A 1 172 ? -2.134 6.260 30.097 1.00 23.35 171 GLY A O 1
ATOM 1401 N N . GLY A 1 173 ? -4.016 7.421 29.555 1.00 22.05 172 GLY A N 1
ATOM 1402 C CA . GLY A 1 173 ? -4.622 6.372 28.709 1.00 24.65 172 GLY A CA 1
ATOM 1403 C C . GLY A 1 173 ? -4.762 5.059 29.462 1.00 25.60 172 GLY A C 1
ATOM 1404 O O . GLY A 1 173 ? -5.397 5.068 30.531 1.00 27.07 172 GLY A O 1
ATOM 1405 N N . GLU A 1 174 ? -4.156 3.980 28.954 1.00 27.20 173 GLU A N 1
ATOM 1406 C CA . GLU A 1 174 ? -4.262 2.612 29.539 1.00 29.85 173 GLU A CA 1
ATOM 1407 C C . GLU A 1 174 ? -3.333 2.463 30.752 1.00 28.46 173 GLU A C 1
ATOM 1408 O O . GLU A 1 174 ? -3.403 1.410 31.425 1.00 29.58 173 GLU A O 1
ATOM 1414 N N . GLY A 1 175 ? -2.509 3.473 31.039 1.00 26.51 174 GLY A N 1
ATOM 1415 C CA . GLY A 1 175 ? -1.737 3.554 32.291 1.00 25.87 174 GLY A CA 1
ATOM 1416 C C . GLY A 1 175 ? -0.407 2.820 32.213 1.00 25.07 174 GLY A C 1
ATOM 1417 O O . GLY A 1 175 ? 0.185 2.586 33.268 1.00 28.53 174 GLY A O 1
ATOM 1418 N N . SER A 1 176 ? 0.080 2.490 31.015 1.00 26.13 175 SER A N 1
ATOM 1419 C CA . SER A 1 176 ? 1.296 1.653 30.832 1.00 27.17 175 SER A CA 1
ATOM 1420 C C . SER A 1 176 ? 2.509 2.302 31.520 1.00 27.70 175 SER A C 1
ATOM 1421 O O . SER A 1 176 ? 3.337 1.543 32.064 1.00 31.21 175 SER A O 1
ATOM 1424 N N . LEU A 1 177 ? 2.633 3.636 31.496 1.00 26.90 176 LEU A N 1
ATOM 1425 C CA . LEU A 1 177 ? 3.786 4.345 32.122 1.00 25.74 176 LEU A CA 1
ATOM 1426 C C . LEU A 1 177 ? 3.822 4.034 33.626 1.00 25.44 176 LEU A C 1
ATOM 1427 O O . LEU A 1 177 ? 4.898 3.673 34.129 1.00 26.87 176 LEU A O 1
ATOM 1432 N N . LEU A 1 178 ? 2.686 4.161 34.313 1.00 24.39 177 LEU A N 1
ATOM 1433 C CA . LEU A 1 178 ? 2.611 3.991 35.786 1.00 24.63 177 LEU A CA 1
ATOM 1434 C C . LEU A 1 178 ? 2.696 2.503 36.139 1.00 25.70 177 LEU A C 1
ATOM 1435 O O . LEU A 1 178 ? 3.309 2.194 37.162 1.00 27.89 177 LEU A O 1
ATOM 1440 N N . VAL A 1 179 ? 2.134 1.619 35.310 1.00 27.29 178 VAL A N 1
ATOM 1441 C CA . VAL A 1 179 ? 2.240 0.141 35.502 1.00 28.71 178 VAL A CA 1
ATOM 1442 C C . VAL A 1 179 ? 3.726 -0.235 35.526 1.00 28.06 178 VAL A C 1
ATOM 1443 O O . VAL A 1 179 ? 4.150 -0.909 36.490 1.00 31.88 178 VAL A O 1
ATOM 1447 N N . LYS A 1 180 ? 4.489 0.213 34.524 1.00 27.34 179 LYS A N 1
ATOM 1448 C CA . LYS A 1 180 ? 5.945 -0.066 34.412 1.00 27.79 179 LYS A CA 1
ATOM 1449 C C . LYS A 1 180 ? 6.682 0.641 35.559 1.00 27.64 179 LYS A C 1
ATOM 1450 O O . LYS A 1 180 ? 7.589 0.022 36.147 1.00 30.50 179 LYS A O 1
ATOM 1456 N N . MET A 1 181 ? 6.292 1.873 35.889 1.00 26.38 180 MET A N 1
ATOM 1457 C CA . MET A 1 181 ? 6.911 2.658 36.991 1.00 26.26 180 MET A CA 1
ATOM 1458 C C . MET A 1 181 ? 6.721 1.907 38.314 1.00 27.36 180 MET A C 1
ATOM 1459 O O . MET A 1 181 ? 7.683 1.849 39.118 1.00 28.02 180 MET A O 1
ATOM 1464 N N . SER A 1 182 ? 5.527 1.348 38.529 1.00 27.67 181 SER A N 1
ATOM 1465 C CA . SER A 1 182 ? 5.117 0.699 39.804 1.00 30.09 181 SER A CA 1
ATOM 1466 C C . SER A 1 182 ? 5.915 -0.589 40.049 1.00 31.51 181 SER A C 1
ATOM 1467 O O . SER A 1 182 ? 5.918 -1.052 41.191 1.00 36.27 181 SER A O 1
ATOM 1470 N N . GLU A 1 183 ? 6.552 -1.158 39.022 1.00 32.97 182 GLU A N 1
ATOM 1471 C CA . GLU A 1 183 ? 7.407 -2.369 39.157 1.00 34.34 182 GLU A CA 1
ATOM 1472 C C . GLU A 1 183 ? 8.698 -2.024 39.915 1.00 34.12 182 GLU A C 1
ATOM 1473 O O . GLU A 1 183 ? 9.223 -2.921 40.606 1.00 35.49 182 GLU A O 1
ATOM 1479 N N . LYS A 1 184 ? 9.184 -0.782 39.795 1.00 30.23 183 LYS A N 1
ATOM 1480 C CA . LYS A 1 184 ? 10.491 -0.326 40.349 1.00 31.99 183 LYS A CA 1
ATOM 1481 C C . LYS A 1 184 ? 10.280 0.634 41.525 1.00 31.04 183 LYS A C 1
ATOM 1482 O O . LYS A 1 184 ? 11.056 0.552 42.498 1.00 33.51 183 LYS A O 1
ATOM 1488 N N . VAL A 1 185 ? 9.277 1.509 41.434 1.00 31.01 184 VAL A N 1
ATOM 1489 C CA . VAL A 1 185 ? 8.960 2.560 42.446 1.00 29.49 184 VAL A CA 1
ATOM 1490 C C . VAL A 1 185 ? 7.722 2.096 43.220 1.00 30.16 184 VAL A C 1
ATOM 1491 O O . VAL A 1 185 ? 6.595 2.369 42.772 1.00 31.99 184 VAL A O 1
ATOM 1495 N N . LYS A 1 186 ? 7.920 1.395 44.336 1.00 34.20 185 LYS A N 1
ATOM 1496 C CA . LYS A 1 186 ? 6.816 0.729 45.076 1.00 36.27 185 LYS A CA 1
ATOM 1497 C C . LYS A 1 186 ? 6.359 1.627 46.231 1.00 35.41 185 LYS A C 1
ATOM 1498 O O . LYS A 1 186 ? 7.082 2.597 46.566 1.00 36.38 185 LYS A O 1
ATOM 1504 N N . GLY A 1 187 ? 5.170 1.340 46.771 1.00 37.16 186 GLY A N 1
ATOM 1505 C CA . GLY A 1 187 ? 4.604 2.002 47.964 1.00 36.00 186 GLY A CA 1
ATOM 1506 C C . GLY A 1 187 ? 3.971 3.345 47.637 1.00 36.01 186 GLY A C 1
ATOM 1507 O O . GLY A 1 187 ? 3.751 4.131 48.577 1.00 40.22 186 GLY A O 1
ATOM 1508 N N . LYS A 1 188 ? 3.685 3.612 46.356 1.00 33.00 187 LYS A N 1
ATOM 1509 C CA . LYS A 1 188 ? 3.099 4.897 45.889 1.00 31.45 187 LYS A CA 1
ATOM 1510 C C . LYS A 1 188 ? 1.597 4.736 45.649 1.00 30.52 187 LYS A C 1
ATOM 1511 O O . LYS A 1 188 ? 1.149 3.599 45.414 1.00 32.45 187 LYS A O 1
ATOM 1517 N N . HIS A 1 189 ? 0.866 5.851 45.714 1.00 30.25 188 HIS A N 1
ATOM 1518 C CA . HIS A 1 189 ? -0.549 5.976 45.282 1.00 28.00 188 HIS A CA 1
ATOM 1519 C C . HIS A 1 189 ? -0.544 6.422 43.820 1.00 26.33 188 HIS A C 1
ATOM 1520 O O . HIS A 1 189 ? -0.263 7.603 43.573 1.00 29.47 188 HIS A O 1
ATOM 1527 N N . TYR A 1 190 ? -0.801 5.489 42.906 1.00 25.44 189 TYR A N 1
ATOM 1528 C CA . TYR A 1 190 ? -0.784 5.737 41.443 1.00 23.04 189 TYR A CA 1
ATOM 1529 C C . TYR A 1 190 ? -2.214 5.971 40.958 1.00 23.03 189 TYR A C 1
ATOM 1530 O O . TYR A 1 190 ? -3.120 5.231 41.365 1.00 24.76 189 TYR A O 1
ATOM 1539 N N . ALA A 1 191 ? -2.395 6.953 40.073 1.00 20.98 190 ALA A N 1
ATOM 1540 C CA . ALA A 1 191 ? -3.702 7.293 39.476 1.00 21.69 190 ALA A CA 1
ATOM 1541 C C . ALA A 1 191 ? -3.490 7.722 38.022 1.00 22.24 190 ALA A C 1
ATOM 1542 O O . ALA A 1 191 ? -2.423 8.275 37.713 1.00 29.03 190 ALA A O 1
ATOM 1544 N N . VAL A 1 192 ? -4.499 7.462 37.199 1.00 22.01 191 VAL A N 1
ATOM 1545 C CA . VAL A 1 192 ? -4.489 7.810 35.748 1.00 21.78 191 VAL A CA 1
ATOM 1546 C C . VAL A 1 192 ? -5.810 8.513 35.441 1.00 23.63 191 VAL A C 1
ATOM 1547 O O . VAL A 1 192 ? -6.877 7.933 35.753 1.00 28.70 191 VAL A O 1
ATOM 1551 N N . LEU A 1 193 ? -5.738 9.710 34.851 1.00 20.89 192 LEU A N 1
ATOM 1552 C CA . LEU A 1 193 ? -6.928 10.472 34.403 1.00 22.50 192 LEU A CA 1
ATOM 1553 C C . LEU A 1 193 ? -6.957 10.464 32.876 1.00 23.00 192 LEU A C 1
ATOM 1554 O O . LEU A 1 193 ? -5.933 10.800 32.273 1.00 25.82 192 LEU A O 1
ATOM 1559 N N . ASP A 1 194 ? -8.096 10.089 32.309 1.00 22.70 193 ASP A N 1
ATOM 1560 C CA . ASP A 1 194 ? -8.301 10.091 30.839 1.00 23.30 193 ASP A CA 1
ATOM 1561 C C . ASP A 1 194 ? -9.805 10.048 30.561 1.00 24.55 193 ASP A C 1
ATOM 1562 O O . ASP A 1 194 ? -10.590 10.091 31.509 1.00 25.52 193 ASP A O 1
ATOM 1567 N N . ARG A 1 195 ? -10.190 10.010 29.288 1.00 26.19 194 ARG A N 1
ATOM 1568 C CA . ARG A 1 195 ? -11.600 9.837 28.855 1.00 29.79 194 ARG A CA 1
ATOM 1569 C C . ARG A 1 195 ? -11.823 8.350 28.567 1.00 32.21 194 ARG A C 1
ATOM 1570 O O . ARG A 1 195 ? -11.259 7.856 27.585 1.00 38.73 194 ARG A O 1
ATOM 1578 N N . TYR A 1 196 ? -12.584 7.658 29.418 1.00 32.07 195 TYR A N 1
ATOM 1579 C CA . TYR A 1 196 ? -12.815 6.192 29.333 1.00 35.39 195 TYR A CA 1
ATOM 1580 C C . TYR A 1 196 ? -14.283 5.925 28.992 1.00 38.07 195 TYR A C 1
ATOM 1581 O O . TYR A 1 196 ? -15.158 6.663 29.482 1.00 40.15 195 TYR A O 1
ATOM 1590 N N . ASP A 1 197 ? -14.531 4.913 28.154 1.00 43.13 196 ASP A N 1
ATOM 1591 C CA . ASP A 1 197 ? -15.875 4.310 27.958 1.00 49.58 196 ASP A CA 1
ATOM 1592 C C . ASP A 1 197 ? -16.107 3.349 29.127 1.00 51.37 196 ASP A C 1
ATOM 1593 O O . ASP A 1 197 ? -17.048 3.576 29.910 1.00 57.78 196 ASP A O 1
ATOM 1598 N N . GLU A 1 198 ? -15.254 2.324 29.226 1.00 54.02 197 GLU A N 1
ATOM 1599 C CA . GLU A 1 198 ? -15.122 1.415 30.393 1.00 58.76 197 GLU A CA 1
ATOM 1600 C C . GLU A 1 198 ? -13.828 1.779 31.125 1.00 58.46 197 GLU A C 1
ATOM 1601 O O . GLU A 1 198 ? -12.751 1.693 30.496 1.00 59.61 197 GLU A O 1
ATOM 1607 N N . ILE A 1 199 ? -13.932 2.195 32.388 1.00 55.99 198 ILE A N 1
ATOM 1608 C CA . ILE A 1 199 ? -12.761 2.530 33.251 1.00 52.12 198 ILE A CA 1
ATOM 1609 C C . ILE A 1 199 ? -11.873 1.294 33.339 1.00 48.33 198 ILE A C 1
ATOM 1610 O O . ILE A 1 199 ? -12.334 0.231 33.751 1.00 49.41 198 ILE A O 1
ATOM 1615 N N . PRO A 1 200 ? -10.588 1.385 32.924 1.00 45.25 199 PRO A N 1
ATOM 1616 C CA . PRO A 1 200 ? -9.655 0.273 33.083 1.00 45.93 199 PRO A CA 1
ATOM 1617 C C . PRO A 1 200 ? -9.617 -0.192 34.544 1.00 45.20 199 PRO A C 1
ATOM 1618 O O . PRO A 1 200 ? -9.662 0.640 35.436 1.00 44.75 199 PRO A O 1
ATOM 1622 N N . VAL A 1 201 ? -9.584 -1.506 34.745 1.00 45.83 200 VAL A N 1
ATOM 1623 C CA . VAL A 1 201 ? -9.341 -2.141 36.071 1.00 47.69 200 VAL A CA 1
ATOM 1624 C C . VAL A 1 201 ? -7.940 -2.747 36.015 1.00 43.91 200 VAL A C 1
ATOM 1625 O O . VAL A 1 201 ? -7.688 -3.550 35.102 1.00 45.17 200 VAL A O 1
ATOM 1629 N N . LEU A 1 202 ? -7.057 -2.349 36.931 1.00 41.20 201 LEU A N 1
ATOM 1630 C CA . LEU A 1 202 ? -5.665 -2.865 36.981 1.00 44.04 201 LEU A CA 1
ATOM 1631 C C . LEU A 1 202 ? -5.104 -2.704 38.397 1.00 42.86 201 LEU A C 1
ATOM 1632 O O . LEU A 1 202 ? -4.515 -1.642 38.698 1.00 40.57 201 LEU A O 1
ATOM 1637 N N . GLU A 1 203 ? -5.273 -3.745 39.219 1.00 42.20 202 GLU A N 1
ATOM 1638 C CA . GLU A 1 203 ? -4.788 -3.803 40.623 1.00 40.89 202 GLU A CA 1
ATOM 1639 C C . GLU A 1 203 ? -5.336 -2.581 41.367 1.00 36.25 202 GLU A C 1
ATOM 1640 O O . GLU A 1 203 ? -6.556 -2.343 41.263 1.00 38.96 202 GLU A O 1
ATOM 1646 N N . ASN A 1 204 ? -4.479 -1.826 42.065 1.00 37.02 203 ASN A N 1
ATOM 1647 C CA . ASN A 1 204 ? -4.890 -0.666 42.902 1.00 35.55 203 ASN A CA 1
ATOM 1648 C C . ASN A 1 204 ? -4.415 0.639 42.250 1.00 33.87 203 ASN A C 1
ATOM 1649 O O . ASN A 1 204 ? -4.278 1.647 42.962 1.00 37.37 203 ASN A O 1
ATOM 1654 N N . ILE A 1 205 ? -4.174 0.640 40.937 1.00 32.70 204 ILE A N 1
ATOM 1655 C CA . ILE A 1 205 ? -4.060 1.918 40.178 1.00 31.43 204 ILE A CA 1
ATOM 1656 C C . ILE A 1 205 ? -5.468 2.527 40.103 1.00 30.32 204 ILE A C 1
ATOM 1657 O O . ILE A 1 205 ? -6.422 1.803 39.736 1.00 33.84 204 ILE A O 1
ATOM 1662 N N . ASP A 1 206 ? -5.593 3.804 40.475 1.00 29.22 205 ASP A N 1
ATOM 1663 C CA . ASP A 1 206 ? -6.879 4.546 40.467 1.00 27.18 205 ASP A CA 1
ATOM 1664 C C . ASP A 1 206 ? -7.096 5.154 39.073 1.00 27.30 205 ASP A C 1
ATOM 1665 O O . ASP A 1 206 ? -6.539 6.233 38.807 1.00 29.18 205 ASP A O 1
ATOM 1670 N N . PHE A 1 207 ? -7.896 4.494 38.233 1.00 26.91 206 PHE A N 1
ATOM 1671 C CA . PHE A 1 207 ? -8.284 4.994 36.886 1.00 26.04 206 PHE A CA 1
ATOM 1672 C C . PHE A 1 207 ? -9.489 5.921 37.044 1.00 25.26 206 PHE A C 1
ATOM 1673 O O . PHE A 1 207 ? -10.533 5.477 37.583 1.00 31.17 206 PHE A O 1
ATOM 1681 N N . ILE A 1 208 ? -9.317 7.185 36.652 1.00 23.85 207 ILE A N 1
ATOM 1682 C CA . ILE A 1 208 ? -10.313 8.276 36.857 1.00 23.94 207 ILE A CA 1
ATOM 1683 C C . ILE A 1 208 ? -10.823 8.703 35.483 1.00 24.28 207 ILE A C 1
ATOM 1684 O O . ILE A 1 208 ? -10.001 9.177 34.663 1.00 24.23 207 ILE A O 1
ATOM 1689 N N . ASN A 1 209 ? -12.121 8.526 35.238 1.00 26.21 208 ASN A N 1
ATOM 1690 C CA . ASN A 1 209 ? -12.784 9.063 34.022 1.00 28.26 208 ASN A CA 1
ATOM 1691 C C . ASN A 1 209 ? -12.961 10.570 34.224 1.00 28.64 208 ASN A C 1
ATOM 1692 O O . ASN A 1 209 ? -13.714 10.956 35.125 1.00 33.23 208 ASN A O 1
ATOM 1697 N N . GLY A 1 210 ? -12.286 11.392 33.419 1.00 26.31 209 GLY A N 1
ATOM 1698 C CA . GLY A 1 210 ? -12.319 12.855 33.592 1.00 26.39 209 GLY A CA 1
ATOM 1699 C C . GLY A 1 210 ? -11.998 13.603 32.322 1.00 25.07 209 GLY A C 1
ATOM 1700 O O . GLY A 1 210 ? -11.960 12.968 31.237 1.00 29.00 209 GLY A O 1
ATOM 1701 N N . ASP A 1 211 ? -11.774 14.911 32.457 1.00 24.17 210 ASP A N 1
ATOM 1702 C CA . ASP A 1 211 ? -11.544 15.844 31.322 1.00 23.10 210 ASP A CA 1
ATOM 1703 C C . ASP A 1 211 ? -10.576 16.931 31.793 1.00 22.19 210 ASP A C 1
ATOM 1704 O O . ASP A 1 211 ? -11.020 17.828 32.552 1.00 24.03 210 ASP A O 1
ATOM 1709 N N . PHE A 1 212 ? -9.306 16.843 31.389 1.00 22.28 211 PHE A N 1
ATOM 1710 C CA . PHE A 1 212 ? -8.229 17.747 31.869 1.00 22.80 211 PHE A CA 1
ATOM 1711 C C . PHE A 1 212 ? -8.431 19.167 31.331 1.00 22.31 211 PHE A C 1
ATOM 1712 O O . PHE A 1 212 ? -7.704 20.053 31.797 1.00 23.03 211 PHE A O 1
ATOM 1720 N N . LEU A 1 213 ? -9.348 19.380 30.377 1.00 22.82 212 LEU A N 1
ATOM 1721 C CA . LEU A 1 213 ? -9.726 20.741 29.914 1.00 23.45 212 LEU A CA 1
ATOM 1722 C C . LEU A 1 213 ? -10.684 21.400 30.918 1.00 24.42 212 LEU A C 1
ATOM 1723 O O . LEU A 1 213 ? -10.805 22.638 30.880 1.00 27.03 212 LEU A O 1
ATOM 1728 N N . LYS A 1 214 ? -11.312 20.614 31.799 1.00 24.29 213 LYS A N 1
ATOM 1729 C CA . LYS A 1 214 ? -12.336 21.090 32.771 1.00 23.26 213 LYS A CA 1
ATOM 1730 C C . LYS A 1 214 ? -11.729 21.165 34.177 1.00 24.25 213 LYS A C 1
ATOM 1731 O O . LYS A 1 214 ? -11.766 22.250 34.784 1.00 26.35 213 LYS A O 1
ATOM 1737 N N . VAL A 1 215 ? -11.196 20.056 34.684 1.00 23.31 214 VAL A N 1
ATOM 1738 C CA . VAL A 1 215 ? -10.708 19.988 36.090 1.00 24.61 214 VAL A CA 1
ATOM 1739 C C . VAL A 1 215 ? -9.699 18.845 36.238 1.00 24.07 214 VAL A C 1
ATOM 1740 O O . VAL A 1 215 ? -9.848 17.794 35.565 1.00 25.43 214 VAL A O 1
ATOM 1744 N N . ILE A 1 216 ? -8.681 19.089 37.062 1.00 23.52 215 ILE A N 1
ATOM 1745 C CA . ILE A 1 216 ? -7.663 18.103 37.519 1.00 23.56 215 ILE A CA 1
ATOM 1746 C C . ILE A 1 216 ? -7.874 17.925 39.015 1.00 22.76 215 ILE A C 1
ATOM 1747 O O . ILE A 1 216 ? -7.986 18.920 39.720 1.00 23.86 215 ILE A O 1
ATOM 1752 N N . PRO A 1 217 ? -7.968 16.684 39.542 1.00 23.77 216 PRO A N 1
ATOM 1753 C CA . PRO A 1 217 ? -8.206 16.493 40.972 1.00 24.12 216 PRO A CA 1
ATOM 1754 C C . PRO A 1 217 ? -7.003 16.928 41.826 1.00 23.48 216 PRO A C 1
ATOM 1755 O O . PRO A 1 217 ? -5.864 16.770 41.394 1.00 24.34 216 PRO A O 1
ATOM 1759 N N . SER A 1 218 ? -7.290 17.474 43.013 1.00 24.54 217 SER A N 1
ATOM 1760 C CA . SER A 1 218 ? -6.280 17.908 44.013 1.00 25.30 217 SER A CA 1
ATOM 1761 C C . SER A 1 218 ? -5.713 16.686 44.741 1.00 25.48 217 SER A C 1
ATOM 1762 O O . SER A 1 218 ? -6.274 15.579 44.601 1.00 25.36 217 SER A O 1
ATOM 1765 N N . GLY A 1 219 ? -4.639 16.898 45.499 1.00 25.22 218 GLY A N 1
ATOM 1766 C CA . GLY A 1 219 ? -4.134 15.936 46.491 1.00 27.40 218 GLY A CA 1
ATOM 1767 C C . GLY A 1 219 ? -3.056 15.028 45.943 1.00 27.05 218 GLY A C 1
ATOM 1768 O O . GLY A 1 219 ? -2.768 14.015 46.578 1.00 32.18 218 GLY A O 1
ATOM 1769 N N . TYR A 1 220 ? -2.476 15.345 44.782 1.00 26.06 219 TYR A N 1
ATOM 1770 C CA . TYR A 1 220 ? -1.288 14.617 44.277 1.00 26.63 219 TYR A CA 1
ATOM 1771 C C . TYR A 1 220 ? -0.033 15.492 44.458 1.00 27.96 219 TYR A C 1
ATOM 1772 O O . TYR A 1 220 ? -0.112 16.777 44.419 1.00 28.28 219 TYR A O 1
ATOM 1781 N N . ASP A 1 221 ? 1.097 14.774 44.699 1.00 27.18 220 ASP A N 1
ATOM 1782 C CA . ASP A 1 221 ? 2.447 15.360 44.892 1.00 25.51 220 ASP A CA 1
ATOM 1783 C C . ASP A 1 221 ? 3.101 15.583 43.524 1.00 22.77 220 ASP A C 1
ATOM 1784 O O . ASP A 1 221 ? 3.865 16.560 43.377 1.00 23.39 220 ASP A O 1
ATOM 1789 N N . LEU A 1 222 ? 2.810 14.696 42.568 1.00 22.54 221 LEU A N 1
ATOM 1790 C CA . LEU A 1 222 ? 3.347 14.784 41.187 1.00 21.27 221 LEU A CA 1
ATOM 1791 C C . LEU A 1 222 ? 2.208 14.616 40.183 1.00 22.43 221 LEU A C 1
ATOM 1792 O O . LEU A 1 222 ? 1.476 13.623 40.278 1.00 24.80 221 LEU A O 1
ATOM 1797 N N . TYR A 1 223 ? 2.112 15.560 39.243 1.00 19.47 222 TYR A N 1
ATOM 1798 C CA . TYR A 1 223 ? 1.201 15.519 38.072 1.00 20.18 222 TYR A CA 1
ATOM 1799 C C . TYR A 1 223 ? 2.038 15.295 36.807 1.00 20.81 222 TYR A C 1
ATOM 1800 O O . TYR A 1 223 ? 2.909 16.131 36.529 1.00 24.00 222 TYR A O 1
ATOM 1809 N N . ILE A 1 224 ? 1.829 14.171 36.120 1.00 19.70 223 ILE A N 1
ATOM 1810 C CA . ILE A 1 224 ? 2.630 13.800 34.912 1.00 19.83 223 ILE A CA 1
ATOM 1811 C C . ILE A 1 224 ? 1.816 14.132 33.656 1.00 18.17 223 ILE A C 1
ATOM 1812 O O . ILE A 1 224 ? 0.638 13.767 33.589 1.00 20.10 223 ILE A O 1
ATOM 1817 N N . LEU A 1 225 ? 2.451 14.827 32.714 1.00 18.82 224 LEU A N 1
ATOM 1818 C CA . LEU A 1 225 ? 1.898 15.069 31.351 1.00 19.09 224 LEU A CA 1
ATOM 1819 C C . LEU A 1 225 ? 2.883 14.528 30.302 1.00 20.42 224 LEU A C 1
ATOM 1820 O O . LEU A 1 225 ? 3.844 15.258 29.957 1.00 23.26 224 LEU A O 1
ATOM 1825 N N . LYS A 1 226 ? 2.673 13.284 29.861 1.00 21.55 225 LYS A N 1
ATOM 1826 C CA . LYS A 1 226 ? 3.541 12.619 28.851 1.00 19.63 225 LYS A CA 1
ATOM 1827 C C . LYS A 1 226 ? 2.826 12.644 27.500 1.00 20.44 225 LYS A C 1
ATOM 1828 O O . LYS A 1 226 ? 1.735 12.065 27.385 1.00 22.24 225 LYS A O 1
ATOM 1834 N N . ASP A 1 227 ? 3.442 13.298 26.517 1.00 19.60 226 ASP A N 1
ATOM 1835 C CA . ASP A 1 227 ? 2.952 13.268 25.114 1.00 21.19 226 ASP A CA 1
ATOM 1836 C C . ASP A 1 227 ? 1.495 13.756 25.085 1.00 20.66 226 ASP A C 1
ATOM 1837 O O . ASP A 1 227 ? 0.690 13.262 24.240 1.00 22.53 226 ASP A O 1
ATOM 1842 N N . VAL A 1 228 ? 1.180 14.740 25.935 1.00 21.20 227 VAL A N 1
ATOM 1843 C CA . VAL A 1 228 ? -0.152 15.406 26.001 1.00 20.30 227 VAL A CA 1
ATOM 1844 C C . VAL A 1 228 ? -0.043 16.812 25.400 1.00 19.60 227 VAL A C 1
ATOM 1845 O O . VAL A 1 228 ? -0.816 17.109 24.475 1.00 21.63 227 VAL A O 1
ATOM 1849 N N . ILE A 1 229 ? 0.875 17.643 25.893 1.00 21.56 228 ILE A N 1
ATOM 1850 C CA . ILE A 1 229 ? 0.913 19.101 25.576 1.00 20.51 228 ILE A CA 1
ATOM 1851 C C . ILE A 1 229 ? 1.058 19.287 24.053 1.00 20.02 228 ILE A C 1
ATOM 1852 O O . ILE A 1 229 ? 0.423 20.207 23.505 1.00 21.18 228 ILE A O 1
ATOM 1857 N N . HIS A 1 230 ? 1.808 18.421 23.376 1.00 19.82 229 HIS A N 1
ATOM 1858 C CA . HIS A 1 230 ? 2.059 18.583 21.914 1.00 19.59 229 HIS A CA 1
ATOM 1859 C C . HIS A 1 230 ? 0.780 18.329 21.101 1.00 19.30 229 HIS A C 1
ATOM 1860 O O . HIS A 1 230 ? 0.800 18.637 19.871 1.00 20.47 229 HIS A O 1
ATOM 1867 N N . ASP A 1 231 ? -0.287 17.795 21.701 1.00 18.97 230 ASP A N 1
ATOM 1868 C CA . ASP A 1 231 ? -1.584 17.560 21.002 1.00 20.21 230 ASP A CA 1
ATOM 1869 C C . ASP A 1 231 ? -2.403 18.852 20.901 1.00 20.69 230 ASP A C 1
ATOM 1870 O O . ASP A 1 231 ? -3.490 18.797 20.294 1.00 22.14 230 ASP A O 1
ATOM 1875 N N . TRP A 1 232 ? -1.943 19.967 21.478 1.00 21.33 231 TRP A N 1
ATOM 1876 C CA . TRP A 1 232 ? -2.824 21.124 21.789 1.00 21.20 231 TRP A CA 1
ATOM 1877 C C . TRP A 1 232 ? -2.236 22.439 21.279 1.00 20.75 231 TRP A C 1
ATOM 1878 O O . TRP A 1 232 ? -0.997 22.602 21.283 1.00 21.31 231 TRP A O 1
ATOM 1889 N N . SER A 1 233 ? -3.132 23.341 20.878 1.00 22.45 232 SER A N 1
ATOM 1890 C CA . SER A 1 233 ? -2.877 24.785 20.660 1.00 23.30 232 SER A CA 1
ATOM 1891 C C . SER A 1 233 ? -2.208 25.376 21.906 1.00 23.41 232 SER A C 1
ATOM 1892 O O . SER A 1 233 ? -2.293 24.758 23.007 1.00 23.29 232 SER A O 1
ATOM 1895 N N . ASP A 1 234 ? -1.578 26.541 21.757 1.00 25.27 233 ASP A N 1
ATOM 1896 C CA . ASP A 1 234 ? -1.021 27.312 22.899 1.00 26.54 233 ASP A CA 1
ATOM 1897 C C . ASP A 1 234 ? -2.129 27.552 23.934 1.00 26.51 233 ASP A C 1
ATOM 1898 O O . ASP A 1 234 ? -1.877 27.328 25.133 1.00 27.36 233 ASP A O 1
ATOM 1903 N N . ASN A 1 235 ? -3.319 27.968 23.492 1.00 24.92 234 ASN A N 1
ATOM 1904 C CA . ASN A 1 235 ? -4.448 28.321 24.393 1.00 27.14 234 ASN A CA 1
ATOM 1905 C C . ASN A 1 235 ? -4.892 27.087 25.193 1.00 26.12 234 ASN A C 1
ATOM 1906 O O . ASN A 1 235 ? -5.099 27.221 26.417 1.00 25.96 234 ASN A O 1
ATOM 1911 N N . ASN A 1 236 ? -5.029 25.931 24.537 1.00 25.21 235 ASN A N 1
ATOM 1912 C CA . ASN A 1 236 ? -5.473 24.670 25.193 1.00 22.84 235 ASN A CA 1
ATOM 1913 C C . ASN A 1 236 ? -4.353 24.122 26.084 1.00 22.63 235 ASN A C 1
ATOM 1914 O O . ASN A 1 236 ? -4.674 23.598 27.175 1.00 23.16 235 ASN A O 1
ATOM 1919 N N . ALA A 1 237 ? -3.090 24.256 25.677 1.00 22.38 236 ALA A N 1
ATOM 1920 C CA . ALA A 1 237 ? -1.922 23.835 26.489 1.00 22.35 236 ALA A CA 1
ATOM 1921 C C . ALA A 1 237 ? -1.885 24.668 27.778 1.00 22.16 236 ALA A C 1
ATOM 1922 O O . ALA A 1 237 ? -1.689 24.078 28.884 1.00 22.70 236 ALA A O 1
ATOM 1924 N N . ILE A 1 238 ? -2.110 25.982 27.674 1.00 22.15 237 ILE A N 1
ATOM 1925 C CA . ILE A 1 238 ? -2.161 26.899 28.856 1.00 23.47 237 ILE A CA 1
ATOM 1926 C C . ILE A 1 238 ? -3.323 26.476 29.768 1.00 22.56 237 ILE A C 1
ATOM 1927 O O . ILE A 1 238 ? -3.119 26.432 31.004 1.00 22.77 237 ILE A O 1
ATOM 1932 N N . LEU A 1 239 ? -4.490 26.175 29.189 1.00 23.57 238 LEU A N 1
ATOM 1933 C CA . LEU A 1 239 ? -5.701 25.700 29.917 1.00 22.89 238 LEU A CA 1
ATOM 1934 C C . LEU A 1 239 ? -5.360 24.445 30.734 1.00 22.26 238 LEU A C 1
ATOM 1935 O O . LEU A 1 239 ? -5.711 24.412 31.947 1.00 22.76 238 LEU A O 1
ATOM 1940 N N . ILE A 1 240 ? -4.704 23.455 30.119 1.00 20.34 239 ILE A N 1
ATOM 1941 C CA . ILE A 1 240 ? -4.309 22.187 30.809 1.00 20.91 239 ILE A CA 1
ATOM 1942 C C . ILE A 1 240 ? -3.386 22.533 31.985 1.00 20.63 239 ILE A C 1
ATOM 1943 O O . ILE A 1 240 ? -3.658 22.066 33.132 1.00 20.77 239 ILE A O 1
ATOM 1948 N N . LEU A 1 241 ? -2.345 23.331 31.738 1.00 20.41 240 LEU A N 1
ATOM 1949 C CA . LEU A 1 241 ? -1.344 23.695 32.778 1.00 21.01 240 LEU A CA 1
ATOM 1950 C C . LEU A 1 241 ? -2.010 24.529 33.880 1.00 21.52 240 LEU A C 1
ATOM 1951 O O . LEU A 1 241 ? -1.632 24.353 35.059 1.00 22.81 240 LEU A O 1
ATOM 1956 N N . GLU A 1 242 ? -2.968 25.387 33.521 1.00 22.03 241 GLU A N 1
ATOM 1957 C CA . GLU A 1 242 ? -3.702 26.244 34.488 1.00 24.69 241 GLU A CA 1
ATOM 1958 C C . GLU A 1 242 ? -4.568 25.347 35.384 1.00 24.15 241 GLU A C 1
ATOM 1959 O O . GLU A 1 242 ? -4.673 25.640 36.588 1.00 25.64 241 GLU A O 1
ATOM 1965 N N . ASN A 1 243 ? -5.167 24.300 34.812 1.00 23.47 242 ASN A N 1
ATOM 1966 C CA . ASN A 1 243 ? -6.027 23.334 35.545 1.00 22.85 242 ASN A CA 1
ATOM 1967 C C . ASN A 1 243 ? -5.165 22.532 36.524 1.00 21.72 242 ASN A C 1
ATOM 1968 O O . ASN A 1 243 ? -5.663 22.214 37.631 1.00 23.52 242 ASN A O 1
ATOM 1973 N N . CYS A 1 244 ? -3.917 22.234 36.153 1.00 22.17 243 CYS A N 1
ATOM 1974 C CA . CYS A 1 244 ? -2.908 21.650 37.077 1.00 22.36 243 CYS A CA 1
ATOM 1975 C C . CYS A 1 244 ? -2.658 22.629 38.230 1.00 22.91 243 CYS A C 1
ATOM 1976 O O . CYS A 1 244 ? -2.786 22.214 39.397 1.00 21.68 243 CYS A O 1
ATOM 1979 N N . ARG A 1 245 ? -2.344 23.888 37.912 1.00 22.35 244 ARG A N 1
ATOM 1980 C CA . ARG A 1 245 ? -2.005 24.930 38.917 1.00 22.03 244 ARG A CA 1
ATOM 1981 C C . ARG A 1 245 ? -3.159 25.076 39.919 1.00 22.37 244 ARG A C 1
ATOM 1982 O O . ARG A 1 245 ? -2.878 25.207 41.121 1.00 25.33 244 ARG A O 1
ATOM 1990 N N . LYS A 1 246 ? -4.406 25.029 39.444 1.00 22.55 245 LYS A N 1
ATOM 1991 C CA . LYS A 1 246 ? -5.635 25.188 40.269 1.00 21.91 245 LYS A CA 1
ATOM 1992 C C . LYS A 1 246 ? -5.791 24.022 41.257 1.00 23.61 245 LYS A C 1
ATOM 1993 O O . LYS A 1 246 ? -6.471 24.219 42.292 1.00 25.65 245 LYS A O 1
ATOM 1999 N N . ALA A 1 247 ? -5.181 22.866 40.974 1.00 23.06 246 ALA A N 1
ATOM 2000 C CA . ALA A 1 247 ? -5.304 21.624 41.782 1.00 23.96 246 ALA A CA 1
ATOM 2001 C C . ALA A 1 247 ? -4.114 21.437 42.734 1.00 23.65 246 ALA A C 1
ATOM 2002 O O . ALA A 1 247 ? -4.199 20.552 43.620 1.00 26.47 246 ALA A O 1
ATOM 2004 N N . MET A 1 248 ? -3.051 22.229 42.585 1.00 23.03 247 MET A N 1
ATOM 2005 C CA . MET A 1 248 ? -1.730 21.938 43.207 1.00 23.96 247 MET A CA 1
ATOM 2006 C C . MET A 1 248 ? -1.638 22.514 44.627 1.00 26.60 247 MET A C 1
ATOM 2007 O O . MET A 1 248 ? -1.766 23.746 44.798 1.00 29.66 247 MET A O 1
ATOM 2012 N N . ASP A 1 249 ? -1.387 21.638 45.604 1.00 27.48 248 ASP A N 1
ATOM 2013 C CA . ASP A 1 249 ? -1.003 22.022 46.986 1.00 31.57 248 ASP A CA 1
ATOM 2014 C C . ASP A 1 249 ? 0.420 22.583 46.944 1.00 34.01 248 ASP A C 1
ATOM 2015 O O . ASP A 1 249 ? 1.120 22.366 45.929 1.00 37.26 248 ASP A O 1
ATOM 2020 N N . ASN A 1 250 ? 0.838 23.266 48.010 1.00 38.04 249 ASN A N 1
ATOM 2021 C CA . ASN A 1 250 ? 2.250 23.679 48.204 1.00 40.17 249 ASN A CA 1
ATOM 2022 C C . ASN A 1 250 ? 3.119 22.418 48.174 1.00 38.71 249 ASN A C 1
ATOM 2023 O O . ASN A 1 250 ? 2.739 21.415 48.826 1.00 44.79 249 ASN A O 1
ATOM 2028 N N . GLY A 1 251 ? 4.231 22.469 47.443 1.00 37.25 250 GLY A N 1
ATOM 2029 C CA . GLY A 1 251 ? 5.234 21.388 47.390 1.00 36.19 250 GLY A CA 1
ATOM 2030 C C . GLY A 1 251 ? 4.979 20.407 46.260 1.00 32.12 250 GLY A C 1
ATOM 2031 O O . GLY A 1 251 ? 5.860 19.570 46.018 1.00 31.85 250 GLY A O 1
ATOM 2032 N N . SER A 1 252 ? 3.824 20.480 45.593 1.00 29.11 251 SER A N 1
ATOM 2033 C CA . SER A 1 252 ? 3.483 19.585 44.456 1.00 26.55 251 SER A CA 1
ATOM 2034 C C . SER A 1 252 ? 4.207 20.061 43.192 1.00 24.78 251 SER A C 1
ATOM 2035 O O . SER A 1 252 ? 4.545 21.259 43.094 1.00 25.60 251 SER A O 1
ATOM 2038 N N . ALA A 1 253 ? 4.434 19.142 42.256 1.00 23.04 252 ALA A N 1
ATOM 2039 C CA . ALA A 1 253 ? 5.196 19.399 41.019 1.00 22.81 252 ALA A CA 1
ATOM 2040 C C . ALA A 1 253 ? 4.408 18.877 39.819 1.00 24.02 252 ALA A C 1
ATOM 2041 O O . ALA A 1 253 ? 3.566 17.970 39.984 1.00 25.68 252 ALA A O 1
ATOM 2043 N N . VAL A 1 254 ? 4.680 19.451 38.649 1.00 22.22 253 VAL A N 1
ATOM 2044 C CA . VAL A 1 254 ? 4.226 18.906 37.344 1.00 21.23 253 VAL A CA 1
ATOM 2045 C C . VAL A 1 254 ? 5.477 18.419 36.615 1.00 20.40 253 VAL A C 1
ATOM 2046 O O . VAL A 1 254 ? 6.485 19.145 36.639 1.00 22.55 253 VAL A O 1
ATOM 2050 N N . LEU A 1 255 ? 5.429 17.225 36.028 1.00 19.93 254 LEU A N 1
ATOM 2051 C CA . LEU A 1 255 ? 6.531 16.725 35.174 1.00 20.07 254 LEU A CA 1
ATOM 2052 C C . LEU A 1 255 ? 6.000 16.599 33.749 1.00 19.69 254 LEU A C 1
ATOM 2053 O O . LEU A 1 255 ? 5.151 15.731 33.506 1.00 20.64 254 LEU A O 1
ATOM 2058 N N . LEU A 1 256 ? 6.478 17.457 32.860 1.00 20.03 255 LEU A N 1
ATOM 2059 C CA . LEU A 1 256 ? 6.244 17.288 31.400 1.00 19.48 255 LEU A CA 1
ATOM 2060 C C . LEU A 1 256 ? 7.232 16.239 30.872 1.00 19.77 255 LEU A C 1
ATOM 2061 O O . LEU A 1 256 ? 8.437 16.378 31.149 1.00 20.75 255 LEU A O 1
ATOM 2066 N N . ILE A 1 257 ? 6.735 15.207 30.182 1.00 19.92 256 ILE A N 1
ATOM 2067 C CA . ILE A 1 257 ? 7.572 14.191 29.481 1.00 20.24 256 ILE A CA 1
ATOM 2068 C C . ILE A 1 257 ? 7.232 14.374 28.002 1.00 22.03 256 ILE A C 1
ATOM 2069 O O . ILE A 1 257 ? 6.128 13.995 27.589 1.00 24.34 256 ILE A O 1
ATOM 2074 N N . SER A 1 258 ? 8.102 15.058 27.282 1.00 22.02 257 SER A N 1
ATOM 2075 C CA . SER A 1 258 ? 7.740 15.631 25.967 1.00 23.22 257 SER A CA 1
ATOM 2076 C C . SER A 1 258 ? 8.945 15.623 25.041 1.00 23.44 257 SER A C 1
ATOM 2077 O O . SER A 1 258 ? 10.090 15.764 25.494 1.00 24.72 257 SER A O 1
ATOM 2080 N N A MET A 1 259 ? 8.686 15.483 23.744 0.50 24.82 258 MET A N 1
ATOM 2081 N N B MET A 1 259 ? 8.686 15.482 23.741 0.50 24.86 258 MET A N 1
ATOM 2082 C CA A MET A 1 259 ? 9.690 15.847 22.723 0.50 26.49 258 MET A CA 1
ATOM 2083 C CA B MET A 1 259 ? 9.687 15.858 22.719 0.50 26.39 258 MET A CA 1
ATOM 2084 C C A MET A 1 259 ? 9.950 17.350 22.884 0.50 27.02 258 MET A C 1
ATOM 2085 C C B MET A 1 259 ? 9.955 17.356 22.905 0.50 27.08 258 MET A C 1
ATOM 2086 O O A MET A 1 259 ? 8.995 18.088 23.300 0.50 27.80 258 MET A O 1
ATOM 2087 O O B MET A 1 259 ? 9.004 18.097 23.335 0.50 27.85 258 MET A O 1
ATOM 2096 N N . MET A 1 260 ? 11.192 17.784 22.623 1.00 27.22 259 MET A N 1
ATOM 2097 C CA . MET A 1 260 ? 11.546 19.221 22.635 1.00 27.71 259 MET A CA 1
ATOM 2098 C C . MET A 1 260 ? 12.234 19.552 21.313 1.00 28.60 259 MET A C 1
ATOM 2099 O O . MET A 1 260 ? 13.154 18.809 20.920 1.00 30.40 259 MET A O 1
ATOM 2104 N N . LYS A 1 261 ? 11.764 20.609 20.654 1.00 26.11 260 LYS A N 1
ATOM 2105 C CA . LYS A 1 261 ? 12.402 21.159 19.434 1.00 28.79 260 LYS A CA 1
ATOM 2106 C C . LYS A 1 261 ? 13.804 21.644 19.808 1.00 31.87 260 LYS A C 1
ATOM 2107 O O . LYS A 1 261 ? 13.946 22.289 20.874 1.00 30.83 260 LYS A O 1
ATOM 2113 N N . LYS A 1 262 ? 14.788 21.273 18.984 1.00 33.03 261 LYS A N 1
ATOM 2114 C CA . LYS A 1 262 ? 16.199 21.734 19.032 1.00 34.13 261 LYS A CA 1
ATOM 2115 C C . LYS A 1 262 ? 16.675 21.893 17.590 1.00 36.97 261 LYS A C 1
ATOM 2116 O O . LYS A 1 262 ? 16.033 21.387 16.670 1.00 36.90 261 LYS A O 1
ATOM 2122 N N . PRO A 1 263 ? 17.808 22.587 17.345 1.00 40.37 262 PRO A N 1
ATOM 2123 C CA . PRO A 1 263 ? 18.352 22.721 15.993 1.00 41.59 262 PRO A CA 1
ATOM 2124 C C . PRO A 1 263 ? 18.561 21.378 15.278 1.00 40.31 262 PRO A C 1
ATOM 2125 O O . PRO A 1 263 ? 19.297 20.550 15.772 1.00 36.95 262 PRO A O 1
ATOM 2129 N N . GLN A 1 264 ? 17.895 21.195 14.135 1.00 40.92 263 GLN A N 1
ATOM 2130 C CA . GLN A 1 264 ? 18.073 20.016 13.248 1.00 38.67 263 GLN A CA 1
ATOM 2131 C C . GLN A 1 264 ? 17.831 18.722 14.042 1.00 36.68 263 GLN A C 1
ATOM 2132 O O . GLN A 1 264 ? 18.470 17.697 13.722 1.00 37.18 263 GLN A O 1
ATOM 2138 N N . SER A 1 265 ? 16.939 18.759 15.038 1.00 35.44 264 SER A N 1
ATOM 2139 C CA . SER A 1 265 ? 16.395 17.543 15.694 1.00 35.62 264 SER A CA 1
ATOM 2140 C C . SER A 1 265 ? 15.370 16.945 14.728 1.00 31.74 264 SER A C 1
ATOM 2141 O O . SER A 1 265 ? 14.199 17.365 14.754 1.00 30.17 264 SER A O 1
ATOM 2144 N N . LYS A 1 266 ? 15.830 16.045 13.860 1.00 33.29 265 LYS A N 1
ATOM 2145 C CA . LYS A 1 266 ? 15.077 15.592 12.665 1.00 33.39 265 LYS A CA 1
ATOM 2146 C C . LYS A 1 266 ? 13.728 15.000 13.086 1.00 34.06 265 LYS A C 1
ATOM 2147 O O . LYS A 1 266 ? 12.701 15.486 12.568 1.00 31.88 265 LYS A O 1
ATOM 2153 N N . MET A 1 267 ? 13.729 13.994 13.972 1.00 34.24 266 MET A N 1
ATOM 2154 C CA . MET A 1 267 ? 12.501 13.259 14.383 1.00 34.73 266 MET A CA 1
ATOM 2155 C C . MET A 1 267 ? 11.460 14.267 14.886 1.00 30.68 266 MET A C 1
ATOM 2156 O O . MET A 1 267 ? 10.283 14.118 14.513 1.00 28.73 266 MET A O 1
ATOM 2161 N N . VAL A 1 268 ? 11.882 15.272 15.663 1.00 26.59 267 VAL A 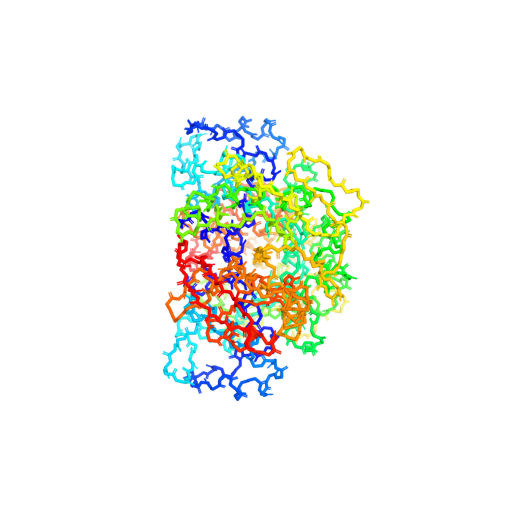N 1
ATOM 2162 C CA . VAL A 1 268 ? 10.966 16.279 16.280 1.00 24.18 267 VAL A CA 1
ATOM 2163 C C . VAL A 1 268 ? 10.413 17.211 15.193 1.00 22.52 267 VAL A C 1
ATOM 2164 O O . VAL A 1 268 ? 9.214 17.500 15.237 1.00 23.04 267 VAL A O 1
ATOM 2168 N N . ILE A 1 269 ? 11.238 17.670 14.251 1.00 22.19 268 ILE A N 1
ATOM 2169 C CA . ILE A 1 269 ? 10.760 18.559 13.148 1.00 23.37 268 ILE A CA 1
ATOM 2170 C C . ILE A 1 269 ? 9.717 17.788 12.323 1.00 22.93 268 ILE A C 1
ATOM 2171 O O . ILE A 1 269 ? 8.644 18.353 12.056 1.00 23.51 268 ILE A O 1
ATOM 2176 N N . TYR A 1 270 ? 10.000 16.526 11.989 1.00 24.71 269 TYR A N 1
ATOM 2177 C CA . TYR A 1 270 ? 9.088 15.621 11.242 1.00 25.34 269 TYR A CA 1
ATOM 2178 C C . TYR A 1 270 ? 7.773 15.465 12.007 1.00 23.95 269 TYR A C 1
ATOM 2179 O O . TYR A 1 270 ? 6.700 15.552 11.388 1.00 24.35 269 TYR A O 1
ATOM 2188 N N . PHE A 1 271 ? 7.857 15.248 13.322 1.00 23.27 270 PHE A N 1
ATOM 2189 C CA . PHE A 1 271 ? 6.674 14.998 14.182 1.00 24.55 270 PHE A CA 1
ATOM 2190 C C . PHE A 1 271 ? 5.837 16.275 14.272 1.00 22.13 270 PHE A C 1
ATOM 2191 O O . PHE A 1 271 ? 4.602 16.168 14.358 1.00 24.70 270 PHE A O 1
ATOM 2199 N N . ASP A 1 272 ? 6.489 17.441 14.261 1.00 20.94 271 ASP A N 1
ATOM 2200 C CA . ASP A 1 272 ? 5.805 18.756 14.341 1.00 21.04 271 ASP A CA 1
ATOM 2201 C C . ASP A 1 272 ? 4.749 18.837 13.232 1.00 20.21 271 ASP A C 1
ATOM 2202 O O . ASP A 1 272 ? 3.621 19.255 13.517 1.00 20.54 271 ASP A O 1
ATOM 2207 N N . ILE A 1 273 ? 5.082 18.434 12.004 1.00 19.90 272 ILE A N 1
ATOM 2208 C CA . ILE A 1 273 ? 4.092 18.502 10.894 1.00 19.52 272 ILE A CA 1
ATOM 2209 C C . ILE A 1 273 ? 2.984 17.465 11.128 1.00 19.80 272 ILE A C 1
ATOM 2210 O O . ILE A 1 273 ? 1.807 17.808 10.918 1.00 20.95 272 ILE A O 1
ATOM 2215 N N . LEU A 1 274 ? 3.319 16.253 11.576 1.00 19.19 273 LEU A N 1
ATOM 2216 C CA . LEU A 1 274 ? 2.294 15.222 11.897 1.00 19.51 273 LEU A CA 1
ATOM 2217 C C . LEU A 1 274 ? 1.318 15.782 12.944 1.00 21.11 273 LEU A C 1
ATOM 2218 O O . LEU A 1 274 ? 0.103 15.539 12.828 1.00 23.67 273 LEU A O 1
ATOM 2223 N N . MET A 1 275 ? 1.817 16.499 13.951 1.00 19.18 274 MET A N 1
ATOM 2224 C CA . MET A 1 275 ? 0.940 17.043 15.017 1.00 20.39 274 MET A CA 1
ATOM 2225 C C . MET A 1 275 ? -0.025 18.087 14.438 1.00 20.60 274 MET A C 1
ATOM 2226 O O . MET A 1 275 ? -1.176 18.149 14.895 1.00 24.11 274 MET A O 1
ATOM 2231 N N A ASP A 1 276 ? 0.417 18.869 13.440 0.50 20.46 275 ASP A N 1
ATOM 2232 N N B ASP A 1 276 ? 0.416 18.856 13.437 0.50 20.51 275 ASP A N 1
ATOM 2233 C CA A ASP A 1 276 ? -0.450 19.846 12.724 0.50 20.32 275 ASP A CA 1
ATOM 2234 C CA B ASP A 1 276 ? -0.454 19.839 12.742 0.50 20.29 275 ASP A CA 1
ATOM 2235 C C A ASP A 1 276 ? -1.581 19.076 12.031 0.50 20.24 275 ASP A C 1
ATOM 2236 C C B ASP A 1 276 ? -1.582 19.076 12.032 0.50 20.20 275 ASP A C 1
ATOM 2237 O O A ASP A 1 276 ? -2.764 19.424 12.251 0.50 21.96 275 ASP A O 1
ATOM 2238 O O B ASP A 1 276 ? -2.765 19.425 12.246 0.50 21.86 275 ASP A O 1
ATOM 2247 N N . VAL A 1 277 ? -1.219 18.043 11.263 1.00 20.32 276 VAL A N 1
ATOM 2248 C CA . VAL A 1 277 ? -2.162 17.219 10.450 1.00 18.88 276 VAL A CA 1
ATOM 2249 C C . VAL A 1 277 ? -3.196 16.529 11.346 1.00 19.87 276 VAL A C 1
ATOM 2250 O O . VAL A 1 277 ? -4.369 16.513 10.979 1.00 25.33 276 VAL A O 1
ATOM 2254 N N . LEU A 1 278 ? -2.778 15.988 12.497 1.00 20.26 277 LEU A N 1
ATOM 2255 C CA . LEU A 1 278 ? -3.663 15.153 13.354 1.00 20.59 277 LEU A CA 1
ATOM 2256 C C . LEU A 1 278 ? -4.461 16.019 14.331 1.00 23.57 277 LEU A C 1
ATOM 2257 O O . LEU A 1 278 ? -5.625 15.683 14.560 1.00 24.85 277 LEU A O 1
ATOM 2262 N N . PHE A 1 279 ? -3.861 17.067 14.899 1.00 21.63 278 PHE A N 1
ATOM 2263 C CA . PHE A 1 279 ? -4.383 17.699 16.145 1.00 22.44 278 PHE A CA 1
ATOM 2264 C C . PHE A 1 279 ? -4.482 19.224 16.063 1.00 22.65 278 PHE A C 1
ATOM 2265 O O . PHE A 1 279 ? -5.102 19.811 16.967 1.00 23.89 278 PHE A O 1
ATOM 2273 N N . SER A 1 280 ? -3.853 19.865 15.078 1.00 23.37 279 SER A N 1
ATOM 2274 C CA . SER A 1 280 ? -3.499 21.304 15.155 1.00 23.93 279 SER A CA 1
ATOM 2275 C C . SER A 1 280 ? -2.670 21.503 16.430 1.00 23.74 279 SER A C 1
ATOM 2276 O O . SER A 1 280 ? -2.808 22.555 17.081 1.00 28.05 279 SER A O 1
ATOM 2279 N N . GLY A 1 281 ? -1.857 20.494 16.761 1.00 23.03 280 GLY A N 1
ATOM 2280 C CA . GLY A 1 281 ? -0.843 20.551 17.829 1.00 22.11 280 GLY A CA 1
ATOM 2281 C C . GLY A 1 281 ? 0.479 21.018 17.254 1.00 20.92 280 GLY A C 1
ATOM 2282 O O . GLY A 1 281 ? 0.507 21.469 16.093 1.00 21.25 280 GLY A O 1
ATOM 2283 N N A LYS A 1 282 ? 1.555 20.918 18.033 0.50 20.93 281 LYS A N 1
ATOM 2284 N N B LYS A 1 282 ? 1.554 20.909 18.031 0.50 21.00 281 LYS A N 1
ATOM 2285 C CA A LYS A 1 282 ? 2.917 21.335 17.614 0.50 21.09 281 LYS A CA 1
ATOM 2286 C CA B LYS A 1 282 ? 2.917 21.307 17.603 0.50 21.31 281 LYS A CA 1
ATOM 2287 C C A LYS A 1 282 ? 3.941 20.815 18.622 0.50 20.43 281 LYS A C 1
ATOM 2288 C C B LYS A 1 282 ? 3.939 20.798 18.617 0.50 20.52 281 LYS A C 1
ATOM 2289 O O A LYS A 1 282 ? 3.556 20.560 19.786 0.50 22.37 281 LYS A O 1
ATOM 2290 O O B LYS A 1 282 ? 3.550 20.536 19.779 0.50 22.42 281 LYS A O 1
ATOM 2301 N N . GLU A 1 283 ? 5.185 20.645 18.172 1.00 20.40 282 GLU A N 1
ATOM 2302 C CA . GLU A 1 283 ? 6.363 20.442 19.047 1.00 20.47 282 GLU A CA 1
ATOM 2303 C C . GLU A 1 283 ? 6.920 21.830 19.364 1.00 21.68 282 GLU A C 1
ATOM 2304 O O . GLU A 1 283 ? 6.738 22.752 18.546 1.00 24.58 282 GLU A O 1
ATOM 2310 N N . ARG A 1 284 ? 7.539 21.982 20.534 1.00 21.65 283 ARG A N 1
ATOM 2311 C CA . ARG A 1 284 ? 7.876 23.306 21.111 1.00 20.67 283 ARG A CA 1
ATOM 2312 C C . ARG A 1 284 ? 9.337 23.336 21.568 1.00 21.55 283 ARG A C 1
ATOM 2313 O O . ARG A 1 284 ? 9.854 22.294 22.022 1.00 22.45 283 ARG A O 1
ATOM 2321 N N . TYR A 1 285 ? 9.966 24.504 21.435 1.00 23.24 284 TYR A N 1
ATOM 2322 C CA . TYR A 1 285 ? 11.267 24.847 22.059 1.00 24.22 284 TYR A CA 1
ATOM 2323 C C . TYR A 1 285 ? 11.061 25.002 23.570 1.00 23.73 284 TYR A C 1
ATOM 2324 O O . TYR A 1 285 ? 9.931 25.285 24.022 1.00 25.94 284 TYR A O 1
ATOM 2333 N N . LEU A 1 286 ? 12.141 24.845 24.330 1.00 25.13 285 LEU A N 1
ATOM 2334 C CA . LEU A 1 286 ? 12.151 25.078 25.796 1.00 25.03 285 LEU A CA 1
ATOM 2335 C C . LEU A 1 286 ? 11.559 26.460 26.104 1.00 25.42 285 LEU A C 1
ATOM 2336 O O . LEU A 1 286 ? 10.742 26.546 27.028 1.00 26.78 285 LEU A O 1
ATOM 2341 N N . THR A 1 287 ? 11.935 27.498 25.348 1.00 27.29 286 THR A N 1
ATOM 2342 C CA . THR A 1 287 ? 11.436 28.890 25.536 1.00 29.53 286 THR A CA 1
ATOM 2343 C C . THR A 1 287 ? 9.905 28.910 25.436 1.00 27.38 286 THR A C 1
ATOM 2344 O O . THR A 1 287 ? 9.270 29.661 26.201 1.00 31.26 286 THR A O 1
ATOM 2348 N N . GLU A 1 288 ? 9.329 28.120 24.525 1.00 26.70 287 GLU A N 1
ATOM 2349 C CA . GLU A 1 288 ? 7.857 28.059 24.316 1.00 26.53 287 GLU A CA 1
ATOM 2350 C C . GLU A 1 288 ? 7.203 27.387 25.529 1.00 26.60 287 GLU A C 1
ATOM 2351 O O . GLU A 1 288 ? 6.169 27.903 25.988 1.00 29.04 287 GLU A O 1
ATOM 2357 N N . PHE A 1 289 ? 7.794 26.299 26.038 1.00 24.70 288 PHE A N 1
ATOM 2358 C CA . PHE A 1 289 ? 7.332 25.596 27.269 1.00 24.22 288 PHE A CA 1
ATOM 2359 C C . PHE A 1 289 ? 7.363 26.562 28.459 1.00 24.74 288 PHE A C 1
ATOM 2360 O O . PHE A 1 289 ? 6.415 26.540 29.266 1.00 28.60 288 PHE A O 1
ATOM 2368 N N . GLU A 1 290 ? 8.412 27.384 28.562 1.00 26.25 289 GLU A N 1
ATOM 2369 C CA . GLU A 1 290 ? 8.557 28.380 29.654 1.00 28.16 289 GLU A CA 1
ATOM 2370 C C . GLU A 1 290 ? 7.399 29.381 29.590 1.00 29.21 289 GLU A C 1
ATOM 2371 O O . GLU A 1 290 ? 6.793 29.635 30.647 1.00 31.17 289 GLU A O 1
ATOM 2377 N N . ARG A 1 291 ? 7.076 29.909 28.407 1.00 27.58 290 ARG A N 1
ATOM 2378 C CA . ARG A 1 291 ? 5.982 30.908 28.249 1.00 29.92 290 ARG A CA 1
ATOM 2379 C C . ARG A 1 291 ? 4.644 30.279 28.666 1.00 28.88 290 ARG A C 1
ATOM 2380 O O . ARG A 1 291 ? 3.879 30.974 29.361 1.00 31.76 290 ARG A O 1
ATOM 2388 N N . LEU A 1 292 ? 4.363 29.038 28.241 1.00 27.14 291 LEU A N 1
ATOM 2389 C CA . LEU A 1 292 ? 3.100 28.317 28.563 1.00 26.45 291 LEU A CA 1
ATOM 2390 C C . LEU A 1 292 ? 2.985 28.194 30.087 1.00 25.87 291 LEU A C 1
ATOM 2391 O O . LEU A 1 292 ? 1.904 28.489 30.646 1.00 27.97 291 LEU A O 1
ATOM 2396 N N . ALA A 1 293 ? 4.068 27.753 30.727 1.00 26.08 292 ALA A N 1
ATOM 2397 C CA . ALA A 1 293 ? 4.143 27.539 32.190 1.00 26.53 292 ALA A CA 1
ATOM 2398 C C . ALA A 1 293 ? 3.880 28.867 32.908 1.00 27.05 292 ALA A C 1
ATOM 2399 O O . ALA A 1 293 ? 3.041 28.878 33.827 1.00 26.74 292 ALA A O 1
ATOM 2401 N N . ASN A 1 294 ? 4.549 29.945 32.481 1.00 27.98 293 ASN A N 1
ATOM 2402 C CA . ASN A 1 294 ? 4.459 31.286 33.124 1.00 32.32 293 ASN A CA 1
ATOM 2403 C C . ASN A 1 294 ? 3.021 31.805 33.025 1.00 30.39 293 ASN A C 1
ATOM 2404 O O . ASN A 1 294 ? 2.538 32.374 34.018 1.00 31.45 293 ASN A O 1
ATOM 2409 N N . GLN A 1 295 ? 2.362 31.587 31.886 1.00 29.98 294 GLN A N 1
ATOM 2410 C CA . GLN A 1 295 ? 0.951 31.994 31.647 1.00 30.43 294 GLN A CA 1
ATOM 2411 C C . GLN A 1 295 ? 0.012 31.198 32.565 1.00 29.26 294 GLN A C 1
ATOM 2412 O O . GLN A 1 295 ? -1.055 31.733 32.914 1.00 31.64 294 GLN A O 1
ATOM 2418 N N . ALA A 1 296 ? 0.400 29.980 32.957 1.00 26.75 295 ALA A N 1
ATOM 2419 C CA . ALA A 1 296 ? -0.422 29.049 33.768 1.00 25.91 295 ALA A CA 1
ATOM 2420 C C . ALA A 1 296 ? -0.159 29.249 35.268 1.00 27.08 295 ALA A C 1
ATOM 2421 O O . ALA A 1 296 ? -0.862 28.600 36.067 1.00 30.52 295 ALA A O 1
ATOM 2423 N N . GLY A 1 297 ? 0.815 30.090 35.635 1.00 27.16 296 GLY A N 1
ATOM 2424 C CA . GLY A 1 297 ? 1.204 30.332 37.040 1.00 27.38 296 GLY A CA 1
ATOM 2425 C C . GLY A 1 297 ? 2.182 29.292 37.562 1.00 26.68 296 GLY A C 1
ATOM 2426 O O . GLY A 1 297 ? 2.153 29.014 38.789 1.00 28.86 296 GLY A O 1
ATOM 2427 N N . LEU A 1 298 ? 3.032 28.752 36.683 1.00 24.88 297 LEU A N 1
ATOM 2428 C CA . LEU A 1 298 ? 4.061 27.731 37.011 1.00 24.60 297 LEU A CA 1
ATOM 2429 C C . LEU A 1 298 ? 5.434 28.251 36.578 1.00 26.03 297 LEU A C 1
ATOM 2430 O O . LEU A 1 298 ? 5.489 29.138 35.706 1.00 29.52 297 LEU A O 1
ATOM 2435 N N . VAL A 1 299 ? 6.501 27.723 37.176 1.00 26.85 298 VAL A N 1
ATOM 2436 C CA . VAL A 1 299 ? 7.910 28.062 36.817 1.00 29.90 298 VAL A CA 1
ATOM 2437 C C . VAL A 1 299 ? 8.654 26.752 36.556 1.00 27.19 298 VAL A C 1
ATOM 2438 O O . VAL A 1 299 ? 8.324 25.746 37.203 1.00 27.28 298 VAL A O 1
ATOM 2442 N N . ILE A 1 300 ? 9.606 26.772 35.627 1.00 27.63 299 ILE A N 1
ATOM 2443 C CA . ILE A 1 300 ? 10.494 25.611 35.330 1.00 28.43 299 ILE A CA 1
ATOM 2444 C C . ILE A 1 300 ? 11.498 25.499 36.483 1.00 29.15 299 ILE A C 1
ATOM 2445 O O . ILE A 1 300 ? 12.117 26.521 36.833 1.00 31.87 299 ILE A O 1
ATOM 2450 N N . GLN A 1 301 ? 11.600 24.315 37.089 1.00 27.73 300 GLN A N 1
ATOM 2451 C CA . GLN A 1 301 ? 12.515 24.034 38.226 1.00 28.44 300 GLN A CA 1
ATOM 2452 C C . GLN A 1 301 ? 13.688 23.166 37.765 1.00 30.32 300 GLN A C 1
ATOM 2453 O O . GLN A 1 301 ? 14.761 23.257 38.393 1.00 31.30 300 GLN A O 1
ATOM 2459 N N . ASP A 1 302 ? 13.495 22.339 36.735 1.00 30.71 301 ASP A N 1
ATOM 2460 C CA . ASP A 1 302 ? 14.540 21.398 36.256 1.00 30.17 301 ASP A CA 1
ATOM 2461 C C . ASP A 1 302 ? 14.218 20.928 34.835 1.00 29.40 301 ASP A C 1
ATOM 2462 O O . ASP A 1 302 ? 13.024 20.717 34.522 1.00 28.50 301 ASP A O 1
ATOM 2467 N N . VAL A 1 303 ? 15.259 20.777 34.015 1.00 28.24 302 VAL A N 1
ATOM 2468 C CA . VAL A 1 303 ? 15.175 20.250 32.623 1.00 28.15 302 VAL A CA 1
ATOM 2469 C C . VAL A 1 303 ? 16.279 19.203 32.454 1.00 27.75 302 VAL A C 1
ATOM 2470 O O . VAL A 1 303 ? 17.452 19.543 32.709 1.00 29.29 302 VAL A O 1
ATOM 2474 N N . LYS A 1 304 ? 15.908 17.979 32.066 1.00 27.03 303 LYS A N 1
ATOM 2475 C CA . LYS A 1 304 ? 16.854 16.859 31.811 1.00 29.54 303 LYS A CA 1
ATOM 2476 C C . LYS A 1 304 ? 16.490 16.194 30.480 1.00 28.24 303 LYS A C 1
ATOM 2477 O O . LYS A 1 304 ? 15.283 16.005 30.208 1.00 28.89 303 LYS A O 1
ATOM 2483 N N . ASP A 1 305 ? 17.497 15.837 29.686 1.00 29.22 304 ASP A N 1
ATOM 2484 C CA . ASP A 1 305 ? 17.298 15.122 28.398 1.00 28.75 304 ASP A CA 1
ATOM 2485 C C . ASP A 1 305 ? 17.216 13.618 28.701 1.00 28.96 304 ASP A C 1
ATOM 2486 O O . ASP A 1 305 ? 18.098 13.116 29.426 1.00 35.14 304 ASP A O 1
ATOM 2491 N N . ILE A 1 306 ? 16.157 12.953 28.230 1.00 27.07 305 ILE A N 1
ATOM 2492 C CA . ILE A 1 306 ? 15.955 11.474 28.321 1.00 29.58 305 ILE A CA 1
ATOM 2493 C C . ILE A 1 306 ? 16.750 10.815 27.190 1.00 31.32 305 ILE A C 1
ATOM 2494 O O . ILE A 1 306 ? 17.476 9.839 27.449 1.00 34.51 305 ILE A O 1
ATOM 2499 N N . ASP A 1 307 ? 16.591 11.331 25.974 1.00 31.61 306 ASP A N 1
ATOM 2500 C CA . ASP A 1 307 ? 17.350 10.889 24.776 1.00 34.61 306 ASP A CA 1
ATOM 2501 C C . ASP A 1 307 ? 17.478 12.102 23.850 1.00 37.34 306 ASP A C 1
ATOM 2502 O O . ASP A 1 307 ? 17.272 13.231 24.352 1.00 37.31 306 ASP A O 1
ATOM 2507 N N . GLU A 1 308 ? 17.804 11.894 22.567 1.00 39.27 307 GLU A N 1
ATOM 2508 C CA . GLU A 1 308 ? 18.053 13.004 21.609 1.00 39.80 307 GLU A CA 1
ATOM 2509 C C . GLU A 1 308 ? 16.735 13.740 21.313 1.00 38.83 307 GLU A C 1
ATOM 2510 O O . GLU A 1 308 ? 16.814 14.939 20.979 1.00 41.91 307 GLU A O 1
ATOM 2516 N N . SER A 1 309 ? 15.578 13.078 21.475 1.00 34.66 308 SER A N 1
ATOM 2517 C CA . SER A 1 309 ? 14.228 13.627 21.163 1.00 33.51 308 SER A CA 1
ATOM 2518 C C . SER A 1 309 ? 13.482 14.080 22.427 1.00 30.73 308 SER A C 1
ATOM 2519 O O . SER A 1 309 ? 12.923 15.197 22.395 1.00 27.87 308 SER A O 1
ATOM 2522 N N . TYR A 1 310 ? 13.458 13.253 23.482 1.00 30.26 309 TYR A N 1
ATOM 2523 C CA . TYR A 1 310 ? 12.593 13.426 24.681 1.00 27.38 309 TYR A CA 1
ATOM 2524 C C . TYR A 1 310 ? 13.351 14.136 25.810 1.00 25.86 309 TYR A C 1
ATOM 2525 O O . TYR A 1 310 ? 14.534 13.832 26.061 1.00 25.89 309 TYR A O 1
ATOM 2534 N N . SER A 1 311 ? 12.665 15.051 26.492 1.00 24.24 310 SER A N 1
ATOM 2535 C CA . SER A 1 311 ? 13.153 15.711 27.729 1.00 23.64 310 SER A CA 1
ATOM 2536 C C . SER A 1 311 ? 12.086 15.624 28.820 1.00 23.79 310 SER A C 1
ATOM 2537 O O . SER A 1 311 ? 10.903 15.342 28.506 1.00 23.84 310 SER A O 1
ATOM 2540 N N . ILE A 1 312 ? 12.499 15.864 30.062 1.00 24.09 311 ILE A N 1
ATOM 2541 C CA . ILE A 1 312 ? 11.567 16.080 31.203 1.00 23.24 311 ILE A CA 1
ATOM 2542 C C . ILE A 1 312 ? 11.737 17.526 31.661 1.00 23.52 311 ILE A C 1
ATOM 2543 O O . ILE A 1 312 ? 12.884 18.017 31.667 1.00 24.98 311 ILE A O 1
ATOM 2548 N N . ILE A 1 313 ? 10.615 18.191 31.917 1.00 23.20 312 ILE A N 1
ATOM 2549 C CA . ILE A 1 313 ? 10.541 19.580 32.448 1.00 23.26 312 ILE A CA 1
ATOM 2550 C C . ILE A 1 313 ? 9.719 19.503 33.731 1.00 22.63 312 ILE A C 1
ATOM 2551 O O . ILE A 1 313 ? 8.527 19.148 33.646 1.00 22.90 312 ILE A O 1
ATOM 2556 N N . GLN A 1 314 ? 10.358 19.754 34.873 1.00 22.79 313 GLN A N 1
ATOM 2557 C CA . GLN A 1 314 ? 9.689 19.820 36.193 1.00 22.93 313 GLN A CA 1
ATOM 2558 C C . GLN A 1 314 ? 9.207 21.256 36.415 1.00 23.12 313 GLN A C 1
ATOM 2559 O O . GLN A 1 314 ? 10.018 22.193 36.241 1.00 23.94 313 GLN A O 1
ATOM 2565 N N A LEU A 1 315 ? 7.929 21.412 36.778 0.50 22.45 314 LEU A N 1
ATOM 2566 N N B LEU A 1 315 ? 7.920 21.421 36.741 0.50 23.01 314 LEU A N 1
ATOM 2567 C CA A LEU A 1 315 ? 7.261 22.718 37.024 0.50 23.25 314 LEU A CA 1
ATOM 2568 C CA B LEU A 1 315 ? 7.290 22.735 37.039 0.50 23.99 314 LEU A CA 1
ATOM 2569 C C A LEU A 1 315 ? 6.810 22.778 38.487 0.50 23.42 314 LEU A C 1
ATOM 2570 C C B LEU A 1 315 ? 6.876 22.762 38.511 0.50 23.69 314 LEU A C 1
ATOM 2571 O O A LEU A 1 315 ? 6.313 21.750 38.984 0.50 24.21 314 LEU A O 1
ATOM 2572 O O B LEU A 1 315 ? 6.482 21.703 39.033 0.50 24.23 314 LEU A O 1
ATOM 2581 N N . GLY A 1 316 ? 6.964 23.941 39.130 1.00 24.54 315 GLY A N 1
ATOM 2582 C CA . GLY A 1 316 ? 6.433 24.224 40.474 1.00 25.06 315 GLY A CA 1
ATOM 2583 C C . GLY A 1 316 ? 5.626 25.506 40.457 1.00 25.39 315 GLY A C 1
ATOM 2584 O O . GLY A 1 316 ? 5.606 26.177 39.410 1.00 25.77 315 GLY A O 1
ATOM 2585 N N . ILE A 1 317 ? 4.991 25.841 41.576 1.00 28.00 316 ILE A N 1
ATOM 2586 C CA . ILE A 1 317 ? 4.123 27.045 41.719 1.00 30.98 316 ILE A CA 1
ATOM 2587 C C . ILE A 1 317 ? 4.976 28.311 41.579 1.00 33.83 316 ILE A C 1
ATOM 2588 O O . ILE A 1 317 ? 6.088 28.356 42.148 1.00 34.08 316 ILE A O 1
ATOM 2593 N N . LYS A 1 318 ? 4.429 29.292 40.855 1.00 37.34 317 LYS A N 1
ATOM 2594 C CA . LYS A 1 318 ? 5.039 30.605 40.518 1.00 39.79 317 LYS A CA 1
ATOM 2595 C C . LYS A 1 318 ? 4.744 31.590 41.655 1.00 44.67 317 LYS A C 1
ATOM 2596 O O . LYS A 1 318 ? 3.733 31.461 42.355 1.00 47.21 317 LYS A O 1
ATOM 2603 N N . SER B 1 1 ? 17.428 7.208 12.817 1.00 53.39 0 SER B N 1
ATOM 2604 C CA . SER B 1 1 ? 17.833 5.880 12.260 1.00 50.16 0 SER B CA 1
ATOM 2605 C C . SER B 1 1 ? 17.432 5.787 10.784 1.00 47.09 0 SER B C 1
ATOM 2606 O O . SER B 1 1 ? 16.526 6.538 10.362 1.00 44.50 0 SER B O 1
ATOM 2609 N N . MET B 1 2 ? 18.079 4.886 10.038 1.00 44.26 1 MET B N 1
ATOM 2610 C CA . MET B 1 2 ? 17.746 4.577 8.622 1.00 43.00 1 MET B CA 1
ATOM 2611 C C . MET B 1 2 ? 16.267 4.184 8.537 1.00 36.42 1 MET B C 1
ATOM 2612 O O . MET B 1 2 ? 15.555 4.749 7.688 1.00 36.16 1 MET B O 1
ATOM 2617 N N . LEU B 1 3 ? 15.823 3.264 9.397 1.00 33.70 2 LEU B N 1
ATOM 2618 C CA . LEU B 1 3 ? 14.450 2.695 9.355 1.00 32.24 2 LEU B CA 1
ATOM 2619 C C . LEU B 1 3 ? 13.418 3.798 9.623 1.00 29.75 2 LEU B C 1
ATOM 2620 O O . LEU B 1 3 ? 12.425 3.864 8.879 1.00 29.59 2 LEU B O 1
ATOM 2625 N N . ALA B 1 4 ? 13.64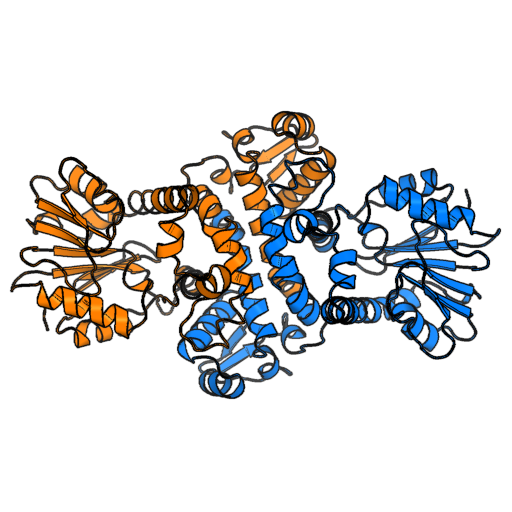0 4.632 10.641 1.00 30.75 3 ALA B N 1
ATOM 2626 C CA . ALA B 1 4 ? 12.728 5.740 11.014 1.00 31.81 3 ALA B CA 1
ATOM 2627 C C . ALA B 1 4 ? 12.552 6.678 9.812 1.00 29.94 3 ALA B C 1
ATOM 2628 O O . ALA B 1 4 ? 11.406 7.062 9.516 1.00 29.78 3 ALA B O 1
ATOM 2630 N N . GLU B 1 5 ? 13.657 7.017 9.143 1.00 30.21 4 GLU B N 1
ATOM 2631 C CA . GLU B 1 5 ? 13.687 7.939 7.976 1.00 30.32 4 GLU B CA 1
ATOM 2632 C C . GLU B 1 5 ? 12.902 7.330 6.811 1.00 27.93 4 GLU B C 1
ATOM 2633 O O . GLU B 1 5 ? 12.185 8.084 6.131 1.00 29.19 4 GLU B O 1
ATOM 2639 N N . LEU B 1 6 ? 13.049 6.025 6.578 1.00 25.66 5 LEU B N 1
ATOM 2640 C CA . LEU B 1 6 ? 12.295 5.317 5.510 1.00 25.53 5 LEU B CA 1
ATOM 2641 C C . LEU B 1 6 ? 10.800 5.351 5.847 1.00 23.81 5 LEU B C 1
ATOM 2642 O O . LEU B 1 6 ? 10.002 5.674 4.955 1.00 24.21 5 LEU B O 1
ATOM 2647 N N . ILE B 1 7 ? 10.424 5.072 7.094 1.00 23.40 6 ILE B N 1
ATOM 2648 C CA . ILE B 1 7 ? 8.988 5.007 7.499 1.00 23.80 6 ILE B CA 1
ATOM 2649 C C . ILE B 1 7 ? 8.330 6.378 7.271 1.00 22.59 6 ILE B C 1
ATOM 2650 O O . ILE B 1 7 ? 7.177 6.395 6.792 1.00 22.15 6 ILE B O 1
ATOM 2655 N N . THR B 1 8 ? 9.019 7.477 7.608 1.00 22.22 7 THR B N 1
ATOM 2656 C CA . THR B 1 8 ? 8.442 8.851 7.623 1.00 23.10 7 THR B CA 1
ATOM 2657 C C . THR B 1 8 ? 8.676 9.570 6.287 1.00 20.95 7 THR B C 1
ATOM 2658 O O . THR B 1 8 ? 8.260 10.738 6.189 1.00 20.85 7 THR B O 1
ATOM 2662 N N . SER B 1 9 ? 9.279 8.895 5.301 1.00 20.38 8 SER B N 1
ATOM 2663 C CA . SER B 1 9 ? 9.579 9.430 3.945 1.00 21.13 8 SER B CA 1
ATOM 2664 C C . SER B 1 9 ? 8.367 10.181 3.374 1.00 20.21 8 SER B C 1
ATOM 2665 O O . SER B 1 9 ? 8.558 11.281 2.811 1.00 21.47 8 SER B O 1
ATOM 2668 N N . TYR B 1 10 ? 7.172 9.595 3.487 1.00 19.19 9 TYR B N 1
ATOM 2669 C CA . TYR B 1 10 ? 5.907 10.102 2.889 1.00 19.62 9 TYR B CA 1
ATOM 2670 C C . TYR B 1 10 ? 5.652 11.554 3.311 1.00 18.62 9 TYR B C 1
ATOM 2671 O O . TYR B 1 10 ? 5.036 12.301 2.551 1.00 20.93 9 TYR B O 1
ATOM 2680 N N . ARG B 1 11 ? 6.080 11.951 4.516 1.00 18.93 10 ARG B N 1
ATOM 2681 C CA . ARG B 1 11 ? 5.860 13.337 5.014 1.00 18.71 10 ARG B CA 1
ATOM 2682 C C . ARG B 1 11 ? 6.587 14.339 4.106 1.00 18.80 10 ARG B C 1
ATOM 2683 O O . ARG B 1 11 ? 6.064 15.453 3.926 1.00 20.14 10 ARG B O 1
ATOM 2691 N N . LYS B 1 12 ? 7.744 13.960 3.554 1.00 19.11 11 LYS B N 1
ATOM 2692 C CA . LYS B 1 12 ? 8.532 14.821 2.633 1.00 19.50 11 LYS B CA 1
ATOM 2693 C C . LYS B 1 12 ? 7.697 15.083 1.373 1.00 19.03 11 LYS B C 1
ATOM 2694 O O . LYS B 1 12 ? 7.582 16.249 0.961 1.00 20.58 11 LYS B O 1
ATOM 2700 N N . SER B 1 13 ? 7.116 14.032 0.800 1.00 18.73 12 SER B N 1
ATOM 2701 C CA . SER B 1 13 ? 6.303 14.138 -0.442 1.00 18.72 12 SER B CA 1
ATOM 2702 C C . SER B 1 13 ? 5.075 15.010 -0.156 1.00 18.45 12 SER B C 1
ATOM 2703 O O . SER B 1 13 ? 4.802 15.937 -0.928 1.00 20.26 12 SER B O 1
ATOM 2706 N N . ALA B 1 14 ? 4.400 14.779 0.974 1.00 19.50 13 ALA B N 1
ATOM 2707 C CA . ALA B 1 14 ? 3.176 15.524 1.343 1.00 19.61 13 ALA B CA 1
ATOM 2708 C C . ALA B 1 14 ? 3.503 17.016 1.508 1.00 18.92 13 ALA B C 1
ATOM 2709 O O . ALA B 1 14 ? 2.696 17.847 1.060 1.00 21.70 13 ALA B O 1
ATOM 2711 N N . ALA B 1 15 ? 4.635 17.350 2.146 1.00 19.05 14 ALA B N 1
ATOM 2712 C CA . ALA B 1 15 ? 5.059 18.751 2.388 1.00 18.71 14 ALA B CA 1
ATOM 2713 C C . ALA B 1 15 ? 5.316 19.466 1.049 1.00 18.53 14 ALA B C 1
ATOM 2714 O O . ALA B 1 15 ? 4.951 20.644 0.929 1.00 20.36 14 ALA B O 1
ATOM 2716 N N . ILE B 1 16 ? 5.926 18.775 0.082 1.00 18.52 15 ILE B N 1
ATOM 2717 C CA . ILE B 1 16 ? 6.227 19.322 -1.274 1.00 18.88 15 ILE B CA 1
ATOM 2718 C C . ILE B 1 16 ? 4.898 19.572 -2.000 1.00 19.10 15 ILE B C 1
ATOM 2719 O O . ILE B 1 16 ? 4.736 20.668 -2.575 1.00 21.09 15 ILE B O 1
ATOM 2724 N N . TYR B 1 17 ? 3.955 18.633 -1.926 1.00 19.35 16 TYR B N 1
ATOM 2725 C CA . TYR B 1 17 ? 2.603 18.814 -2.513 1.00 19.13 16 TYR B CA 1
ATOM 2726 C C . TYR B 1 17 ? 1.942 20.058 -1.909 1.00 19.20 16 TYR B C 1
ATOM 2727 O O . TYR B 1 17 ? 1.395 20.871 -2.645 1.00 20.60 16 TYR B O 1
ATOM 2736 N N . ALA B 1 18 ? 1.981 20.225 -0.583 1.00 18.39 17 ALA B N 1
ATOM 2737 C CA . ALA B 1 18 ? 1.394 21.418 0.065 1.00 20.35 17 ALA B CA 1
ATOM 2738 C C . ALA B 1 18 ? 2.054 22.691 -0.483 1.00 22.43 17 ALA B C 1
ATOM 2739 O O . ALA B 1 18 ? 1.319 23.670 -0.763 1.00 23.81 17 ALA B O 1
ATOM 2741 N N . PHE B 1 19 ? 3.384 22.677 -0.625 1.00 22.52 18 PHE B N 1
ATOM 2742 C CA . PHE B 1 19 ? 4.190 23.840 -1.075 1.00 21.54 18 PHE B CA 1
ATOM 2743 C C . PHE B 1 19 ? 3.686 24.284 -2.461 1.00 22.39 18 PHE B C 1
ATOM 2744 O O . PHE B 1 19 ? 3.528 25.494 -2.686 1.00 25.19 18 PHE B O 1
ATOM 2752 N N . VAL B 1 20 ? 3.374 23.327 -3.334 1.00 20.22 19 VAL B N 1
ATOM 2753 C CA . VAL B 1 20 ? 2.912 23.620 -4.726 1.00 21.19 19 VAL B CA 1
ATOM 2754 C C . VAL B 1 20 ? 1.404 23.898 -4.705 1.00 21.16 19 VAL B C 1
ATOM 2755 O O . VAL B 1 20 ? 0.983 24.956 -5.222 1.00 21.99 19 VAL B O 1
ATOM 2759 N N . ASP B 1 21 ? 0.619 22.995 -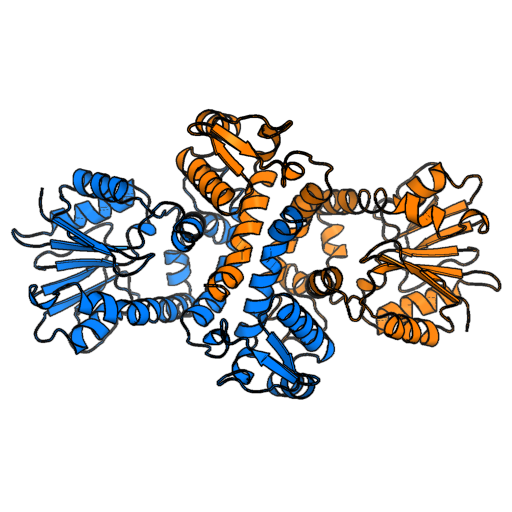4.112 1.00 21.65 20 ASP B N 1
ATOM 2760 C CA . ASP B 1 21 ? -0.864 23.004 -4.215 1.00 21.87 20 ASP B CA 1
ATOM 2761 C C . ASP B 1 21 ? -1.447 24.277 -3.578 1.00 21.50 20 ASP B C 1
ATOM 2762 O O . ASP B 1 21 ? -2.483 24.752 -4.072 1.00 23.27 20 ASP B O 1
ATOM 2767 N N . THR B 1 22 ? -0.841 24.797 -2.504 1.00 22.51 21 THR B N 1
ATOM 2768 C CA . THR B 1 22 ? -1.339 26.011 -1.802 1.00 21.72 21 THR B CA 1
ATOM 2769 C C . THR B 1 22 ? -0.970 27.295 -2.554 1.00 21.61 21 THR B C 1
ATOM 2770 O O . THR B 1 22 ? -1.489 28.356 -2.168 1.00 23.85 21 THR B O 1
ATOM 2774 N N . GLY B 1 23 ? -0.087 27.225 -3.553 1.00 22.03 22 GLY B N 1
ATOM 2775 C CA . GLY B 1 23 ? 0.367 28.414 -4.294 1.00 22.15 22 GLY B CA 1
ATOM 2776 C C . GLY B 1 23 ? 1.623 29.043 -3.711 1.00 22.35 22 GLY B C 1
ATOM 2777 O O . GLY B 1 23 ? 2.053 30.080 -4.230 1.00 25.86 22 GLY B O 1
ATOM 2778 N N . LEU B 1 24 ? 2.213 28.471 -2.658 1.00 20.99 23 LEU B N 1
ATOM 2779 C CA . LEU B 1 24 ? 3.441 29.051 -2.051 1.00 20.87 23 LEU B CA 1
ATOM 2780 C C . LEU B 1 24 ? 4.576 29.090 -3.081 1.00 22.08 23 LEU B C 1
ATOM 2781 O O . LEU B 1 24 ? 5.299 30.105 -3.114 1.00 25.56 23 LEU B O 1
ATOM 2786 N N . SER B 1 25 ? 4.700 28.041 -3.905 1.00 22.59 24 SER B N 1
ATOM 2787 C CA . SER B 1 25 ? 5.839 27.830 -4.836 1.00 22.15 24 SER B CA 1
ATOM 2788 C C . SER B 1 25 ? 5.950 28.995 -5.830 1.00 23.65 24 SER B C 1
ATOM 2789 O O . SER B 1 25 ? 7.092 29.317 -6.209 1.00 27.39 24 SER B O 1
ATOM 2792 N N . ILE B 1 26 ? 4.823 29.613 -6.210 1.00 25.17 25 ILE B N 1
ATOM 2793 C CA . ILE B 1 26 ? 4.763 30.735 -7.202 1.00 26.20 25 ILE B CA 1
ATOM 2794 C C . ILE B 1 26 ? 5.683 31.869 -6.731 1.00 25.53 25 ILE B C 1
ATOM 2795 O O . ILE B 1 26 ? 6.280 32.536 -7.577 1.00 27.66 25 ILE B O 1
ATOM 2800 N N . HIS B 1 27 ? 5.800 32.087 -5.415 1.00 23.57 26 HIS B N 1
ATOM 2801 C CA . HIS B 1 27 ? 6.514 33.257 -4.846 1.00 23.63 26 HIS B CA 1
ATOM 2802 C C . HIS B 1 27 ? 8.034 33.043 -4.853 1.00 24.22 26 HIS B C 1
ATOM 2803 O O . HIS B 1 27 ? 8.754 33.995 -4.503 1.00 25.59 26 HIS B O 1
ATOM 2810 N N . PHE B 1 28 ? 8.512 31.855 -5.246 1.00 25.76 27 PHE B N 1
ATOM 2811 C CA . PHE B 1 28 ? 9.945 31.465 -5.159 1.00 27.58 27 PHE B CA 1
ATOM 2812 C C . PHE B 1 28 ? 10.597 31.447 -6.550 1.00 29.00 27 PHE B C 1
ATOM 2813 O O . PHE B 1 28 ? 11.744 30.971 -6.663 1.00 29.27 27 PHE B O 1
ATOM 2821 N N . ARG B 1 29 ? 9.915 31.979 -7.570 1.00 31.50 28 ARG B N 1
ATOM 2822 C CA . ARG B 1 29 ? 10.461 32.124 -8.948 1.00 32.58 28 ARG B CA 1
ATOM 2823 C C . ARG B 1 29 ? 11.784 32.899 -8.913 1.00 34.07 28 ARG B C 1
ATOM 2824 O O . ARG B 1 29 ? 11.901 33.840 -8.106 1.00 33.39 28 ARG B O 1
ATOM 2832 N N . ASN B 1 30 ? 12.731 32.522 -9.781 1.00 37.01 29 ASN B N 1
ATOM 2833 C CA . ASN B 1 30 ? 13.944 33.317 -10.116 1.00 37.73 29 ASN B CA 1
ATOM 2834 C C . ASN B 1 30 ? 14.816 33.524 -8.872 1.00 35.39 29 ASN B C 1
ATOM 2835 O O . ASN B 1 30 ? 15.442 34.596 -8.770 1.00 38.14 29 ASN B O 1
ATOM 2840 N N . GLY B 1 31 ? 14.859 32.535 -7.970 1.00 33.40 30 GLY B N 1
ATOM 2841 C CA . GLY B 1 31 ? 15.718 32.533 -6.769 1.00 32.60 30 GLY B CA 1
ATOM 2842 C C . GLY B 1 31 ? 15.371 33.655 -5.801 1.00 31.55 30 GLY B C 1
ATOM 2843 O O . GLY B 1 31 ? 16.258 34.051 -5.014 1.00 34.29 30 GLY B O 1
ATOM 2844 N N . ALA B 1 32 ? 14.126 34.142 -5.833 1.00 30.55 31 ALA B N 1
ATOM 2845 C CA . ALA B 1 32 ? 13.636 35.254 -4.984 1.00 29.42 31 ALA B CA 1
ATOM 2846 C C . ALA B 1 32 ? 13.849 34.900 -3.507 1.00 28.59 31 ALA B C 1
ATOM 2847 O O . ALA B 1 32 ? 13.654 33.724 -3.148 1.00 28.46 31 ALA B O 1
ATOM 2849 N N . TYR B 1 33 ? 14.278 35.875 -2.699 1.00 28.98 32 TYR B N 1
ATOM 2850 C CA . TYR B 1 33 ? 14.313 35.788 -1.218 1.00 28.98 32 TYR B CA 1
ATOM 2851 C C . TYR B 1 33 ? 12.933 36.203 -0.706 1.00 28.24 32 TYR B C 1
ATOM 2852 O O . TYR B 1 33 ? 12.473 37.315 -1.023 1.00 32.06 32 TYR B O 1
ATOM 2861 N N . VAL B 1 34 ? 12.280 35.305 0.030 1.00 24.67 33 VAL B N 1
ATOM 2862 C CA . VAL B 1 34 ? 10.854 35.437 0.444 1.00 24.88 33 VAL B CA 1
ATOM 2863 C C . VAL B 1 34 ? 10.782 35.655 1.961 1.00 24.29 33 VAL B C 1
ATOM 2864 O O . VAL B 1 34 ? 11.364 34.847 2.728 1.00 24.63 33 VAL B O 1
ATOM 2868 N N . ASP B 1 35 ? 10.067 36.701 2.377 1.00 23.52 34 ASP B N 1
ATOM 2869 C CA . ASP B 1 35 ? 9.746 36.988 3.800 1.00 25.20 34 ASP B CA 1
ATOM 2870 C C . ASP B 1 35 ? 8.532 36.138 4.189 1.00 24.40 34 ASP B C 1
ATOM 2871 O O . ASP B 1 35 ? 7.476 36.308 3.559 1.00 24.83 34 ASP B O 1
ATOM 2876 N N . ILE B 1 36 ? 8.679 35.251 5.180 1.00 24.51 35 ILE B N 1
ATOM 2877 C CA . ILE B 1 36 ? 7.627 34.267 5.577 1.00 25.16 35 ILE B CA 1
ATOM 2878 C C . ILE B 1 36 ? 6.405 35.036 6.096 1.00 23.95 35 ILE B C 1
ATOM 2879 O O . ILE B 1 36 ? 5.270 34.627 5.787 1.00 24.68 35 ILE B O 1
ATOM 2884 N N . ASP B 1 37 ? 6.628 36.129 6.825 1.00 25.35 36 ASP B N 1
ATOM 2885 C CA . ASP B 1 37 ? 5.544 37.025 7.311 1.00 27.52 36 ASP B CA 1
ATOM 2886 C C . ASP B 1 37 ? 4.718 37.488 6.099 1.00 26.89 36 ASP B C 1
ATOM 2887 O O . ASP B 1 37 ? 3.503 37.213 6.060 1.00 27.69 36 ASP B O 1
ATOM 2892 N N . GLU B 1 38 ? 5.351 38.138 5.123 1.00 26.93 37 GLU B N 1
ATOM 2893 C CA . GLU B 1 38 ? 4.651 38.650 3.914 1.00 29.02 37 GLU B CA 1
ATOM 2894 C C . GLU B 1 38 ? 4.029 37.474 3.146 1.00 25.51 37 GLU B C 1
ATOM 2895 O O . GLU B 1 38 ? 2.896 37.629 2.637 1.00 25.27 37 GLU B O 1
ATOM 2901 N N . LEU B 1 39 ? 4.719 36.334 3.063 1.00 23.32 38 LEU B N 1
ATOM 2902 C CA . LEU B 1 39 ? 4.217 35.142 2.323 1.00 23.63 38 LEU B CA 1
ATOM 2903 C C . LEU B 1 39 ? 2.922 34.659 2.990 1.00 23.08 38 LEU B C 1
ATOM 2904 O O . LEU B 1 39 ? 1.942 34.404 2.279 1.00 24.96 38 LEU B O 1
ATOM 2909 N N . SER B 1 40 ? 2.896 34.589 4.323 1.00 23.09 39 SER B N 1
ATOM 2910 C CA . SER B 1 40 ? 1.700 34.177 5.106 1.00 23.91 39 SER B CA 1
ATOM 2911 C C . SER B 1 40 ? 0.516 35.087 4.746 1.00 23.77 39 SER B C 1
ATOM 2912 O O . SER B 1 40 ? -0.601 34.563 4.545 1.00 24.23 39 SER B O 1
ATOM 2915 N N . ARG B 1 41 ? 0.759 36.395 4.623 1.00 24.13 40 ARG B N 1
ATOM 2916 C CA . ARG B 1 41 ? -0.295 37.413 4.359 1.00 27.27 40 ARG B CA 1
ATOM 2917 C C . ARG B 1 41 ? -0.785 37.272 2.914 1.00 25.89 40 ARG B C 1
ATOM 2918 O O . ARG B 1 41 ? -2.005 37.344 2.695 1.00 28.82 40 ARG B O 1
ATOM 2926 N N . GLN B 1 42 ? 0.134 37.059 1.969 1.00 25.82 41 GLN B N 1
ATOM 2927 C CA . GLN B 1 42 ? -0.183 36.918 0.524 1.00 26.90 41 GLN B CA 1
ATOM 2928 C C . GLN B 1 42 ? -1.049 35.676 0.284 1.00 26.55 41 GLN B C 1
ATOM 2929 O O . GLN B 1 42 ? -2.005 35.776 -0.506 1.00 28.11 41 GLN B O 1
ATOM 2935 N N . CYS B 1 43 ? -0.720 34.547 0.921 1.00 24.86 42 CYS B N 1
ATOM 2936 C CA . CYS B 1 43 ? -1.318 33.216 0.617 1.00 28.05 42 CYS B CA 1
ATOM 2937 C C . CYS B 1 43 ? -2.468 32.892 1.584 1.00 26.42 42 CYS B C 1
ATOM 2938 O O . CYS B 1 43 ? -3.174 31.893 1.338 1.00 26.95 42 CYS B O 1
ATOM 2941 N N . GLY B 1 44 ? -2.671 33.709 2.624 1.00 25.69 43 GLY B N 1
ATOM 2942 C CA . GLY B 1 44 ? -3.758 33.536 3.609 1.00 26.81 43 GLY B CA 1
ATOM 2943 C C . GLY B 1 44 ? -3.559 32.287 4.453 1.00 26.30 43 GLY B C 1
ATOM 2944 O O . GLY B 1 44 ? -4.543 31.553 4.674 1.00 28.89 43 GLY B O 1
ATOM 2945 N N . ILE B 1 45 ? -2.323 32.045 4.897 1.00 23.95 44 ILE B N 1
ATOM 2946 C CA . ILE B 1 45 ? -1.951 30.890 5.764 1.00 22.20 44 ILE B CA 1
ATOM 2947 C C . ILE B 1 45 ? -1.465 31.451 7.101 1.00 22.05 44 ILE B C 1
ATOM 2948 O O . ILE B 1 45 ? -0.714 32.442 7.106 1.00 23.12 44 ILE B O 1
ATOM 2953 N N . ASP B 1 46 ? -1.895 30.837 8.197 1.00 22.12 45 ASP B N 1
ATOM 2954 C CA . ASP B 1 46 ? -1.431 31.199 9.557 1.00 23.37 45 ASP B CA 1
ATOM 2955 C C . ASP B 1 46 ? 0.101 31.277 9.550 1.00 22.87 45 ASP B C 1
ATOM 2956 O O . ASP B 1 46 ? 0.748 30.289 9.121 1.00 24.15 45 ASP B O 1
ATOM 2961 N N . TYR B 1 47 ? 0.657 32.399 10.029 1.00 22.65 46 TYR B N 1
ATOM 2962 C CA . TYR B 1 47 ? 2.121 32.646 10.074 1.00 22.45 46 TYR B CA 1
ATOM 2963 C C . TYR B 1 47 ? 2.849 31.469 10.741 1.00 22.37 46 TYR B C 1
ATOM 2964 O O . TYR B 1 47 ? 3.823 30.962 10.167 1.00 22.72 46 TYR B O 1
ATOM 2973 N N . SER B 1 48 ? 2.453 31.084 11.959 1.00 22.88 47 SER B N 1
ATOM 2974 C CA . SER B 1 48 ? 3.151 30.025 12.731 1.00 22.95 47 SER B CA 1
ATOM 2975 C C . SER B 1 48 ? 3.129 28.697 11.963 1.00 21.60 47 SER B C 1
ATOM 2976 O O . SER B 1 48 ? 4.177 28.028 11.887 1.00 21.83 47 SER B O 1
ATOM 2979 N N . ARG B 1 49 ? 1.977 28.321 11.405 1.00 20.11 48 ARG B N 1
ATOM 2980 C CA . ARG B 1 49 ? 1.838 27.041 10.667 1.00 20.23 48 ARG B CA 1
ATOM 2981 C C . ARG B 1 49 ? 2.695 27.100 9.394 1.00 21.27 48 ARG B C 1
ATOM 2982 O O . ARG B 1 49 ? 3.336 26.089 9.081 1.00 23.12 48 ARG B O 1
ATOM 2990 N N . LEU B 1 50 ? 2.751 28.255 8.727 1.00 21.64 49 LEU B N 1
ATOM 2991 C CA . LEU B 1 50 ? 3.579 28.409 7.494 1.00 20.79 49 LEU B CA 1
ATOM 2992 C C . LEU B 1 50 ? 5.056 28.349 7.896 1.00 20.63 49 LEU B C 1
ATOM 2993 O O . LEU B 1 50 ? 5.835 27.668 7.220 1.00 23.56 49 LEU B O 1
ATOM 2998 N N . ASP B 1 51 ? 5.431 29.012 8.993 1.00 22.75 50 ASP B N 1
ATOM 2999 C CA . ASP B 1 51 ? 6.839 29.014 9.468 1.00 22.52 50 ASP B CA 1
ATOM 3000 C C . ASP B 1 51 ? 7.276 27.573 9.780 1.00 21.72 50 ASP B C 1
ATOM 3001 O O . ASP B 1 51 ? 8.452 27.213 9.477 1.00 23.85 50 ASP B O 1
ATOM 3006 N N . ARG B 1 52 ? 6.383 26.779 10.391 1.00 21.12 51 ARG B N 1
ATOM 3007 C CA . ARG B 1 52 ? 6.669 25.363 10.742 1.00 21.65 51 ARG B CA 1
ATOM 3008 C C . ARG B 1 52 ? 6.836 24.538 9.458 1.00 21.02 51 ARG B C 1
ATOM 3009 O O . ARG B 1 52 ? 7.770 23.725 9.401 1.00 24.03 51 ARG B O 1
ATOM 3017 N N . LEU B 1 53 ? 5.965 24.747 8.471 1.00 20.28 52 LEU B N 1
ATOM 3018 C CA . LEU B 1 53 ? 6.084 24.059 7.155 1.00 19.12 52 LEU B CA 1
ATOM 3019 C C . LEU B 1 53 ? 7.420 24.437 6.508 1.00 18.42 52 LEU B C 1
ATOM 3020 O O . LEU B 1 53 ? 8.107 23.526 6.031 1.00 20.10 52 LEU B O 1
ATOM 3025 N N . CYS B 1 54 ? 7.782 25.724 6.524 1.00 19.68 53 CYS B N 1
ATOM 3026 C CA . CYS B 1 54 ? 9.074 26.223 5.983 1.00 20.08 53 CYS B CA 1
ATOM 3027 C C . CYS B 1 54 ? 10.237 25.581 6.755 1.00 19.56 53 CYS B C 1
ATOM 3028 O O . CYS B 1 54 ? 11.205 25.156 6.118 1.00 19.11 53 CYS B O 1
ATOM 3031 N N . ASP B 1 55 ? 10.131 25.426 8.076 1.00 20.42 54 ASP B N 1
ATOM 3032 C CA . ASP B 1 55 ? 11.210 24.762 8.854 1.00 21.23 54 ASP B CA 1
ATOM 3033 C C . ASP B 1 55 ? 11.378 23.318 8.367 1.00 22.23 54 ASP B C 1
ATOM 3034 O O . ASP B 1 55 ? 12.529 22.853 8.269 1.00 22.58 54 ASP B O 1
ATOM 3039 N N . PHE B 1 56 ? 10.275 22.621 8.101 1.00 21.22 55 PHE B N 1
ATOM 3040 C CA . PHE B 1 56 ? 10.302 21.218 7.610 1.00 20.76 55 PHE B CA 1
ATOM 3041 C C . PHE B 1 56 ? 10.933 21.187 6.211 1.00 19.88 55 PHE B C 1
ATOM 3042 O O . PHE B 1 56 ? 11.796 20.320 5.968 1.00 20.85 55 PHE B O 1
ATOM 3050 N N . LEU B 1 57 ? 10.539 22.111 5.329 1.00 18.71 56 LEU B N 1
ATOM 3051 C CA . LEU B 1 57 ? 11.083 22.187 3.943 1.00 18.57 56 LEU B CA 1
ATOM 3052 C C . LEU B 1 57 ? 12.577 22.527 3.986 1.00 18.94 56 LEU B C 1
ATOM 3053 O O . LEU B 1 57 ? 13.316 22.018 3.124 1.00 20.53 56 LEU B O 1
ATOM 3058 N N . ILE B 1 58 ? 13.016 23.334 4.957 1.00 18.51 57 ILE B N 1
ATOM 3059 C CA . ILE B 1 58 ? 14.463 23.631 5.170 1.00 19.87 57 ILE B CA 1
ATOM 3060 C C . ILE B 1 58 ? 15.169 22.333 5.582 1.00 20.83 57 ILE B C 1
ATOM 3061 O O . ILE B 1 58 ? 16.215 22.011 4.977 1.00 21.64 57 ILE B O 1
ATOM 3066 N N . GLU B 1 59 ? 14.600 21.605 6.551 1.00 19.79 58 GLU B N 1
ATOM 3067 C CA . GLU B 1 59 ? 15.195 20.362 7.111 1.00 22.04 58 GLU B CA 1
ATOM 3068 C C . GLU B 1 59 ? 15.456 19.357 5.979 1.00 22.02 58 GLU B C 1
ATOM 3069 O O . GLU B 1 59 ? 16.529 18.737 6.001 1.00 25.71 58 GLU B O 1
ATOM 3075 N N . ILE B 1 60 ? 14.530 19.213 5.023 1.00 21.88 59 ILE B N 1
ATOM 3076 C CA . ILE B 1 60 ? 14.607 18.172 3.950 1.00 22.39 59 ILE B CA 1
ATOM 3077 C C . ILE B 1 60 ? 15.307 18.719 2.697 1.00 22.96 59 ILE B C 1
ATOM 3078 O O . ILE B 1 60 ? 15.429 17.945 1.732 1.00 25.59 59 ILE B O 1
ATOM 3083 N N . GLY B 1 61 ? 15.731 19.990 2.690 1.00 23.53 60 GLY B N 1
ATOM 3084 C CA . GLY B 1 61 ? 16.608 20.562 1.645 1.00 24.52 60 GLY B CA 1
ATOM 3085 C C . GLY B 1 61 ? 15.863 21.210 0.484 1.00 22.10 60 GLY B C 1
ATOM 3086 O O . GLY B 1 61 ? 16.526 21.523 -0.531 1.00 24.86 60 GLY B O 1
ATOM 3087 N N . ILE B 1 62 ? 14.549 21.417 0.598 1.00 20.83 61 ILE B N 1
ATOM 3088 C CA . ILE B 1 62 ? 13.734 22.142 -0.423 1.00 21.19 61 ILE B CA 1
ATOM 3089 C C . ILE B 1 62 ? 14.038 23.639 -0.305 1.00 20.75 61 ILE B C 1
ATOM 3090 O O . ILE B 1 62 ? 14.342 24.256 -1.331 1.00 23.79 61 ILE B O 1
ATOM 3095 N N . LEU B 1 63 ? 13.964 24.201 0.902 1.00 20.76 62 LEU B N 1
ATOM 3096 C CA . LEU B 1 63 ? 14.218 25.643 1.148 1.00 20.24 62 LEU B CA 1
ATOM 3097 C C . LEU B 1 63 ? 15.569 25.816 1.843 1.00 21.82 62 LEU B C 1
ATOM 3098 O O . LEU B 1 63 ? 16.069 24.849 2.464 1.00 22.14 62 LEU B O 1
ATOM 3103 N N . VAL B 1 64 ? 16.124 27.022 1.745 1.00 23.40 63 VAL B N 1
ATOM 3104 C CA . VAL B 1 64 ? 17.363 27.434 2.462 1.00 24.34 63 VAL B CA 1
ATOM 3105 C C . VAL B 1 64 ? 17.012 28.619 3.357 1.00 24.19 63 VAL B C 1
ATOM 3106 O O . VAL B 1 64 ? 16.345 29.554 2.871 1.00 26.72 63 VAL B O 1
ATOM 3110 N N . ASN B 1 65 ? 17.450 28.581 4.614 1.00 25.43 64 ASN B N 1
ATOM 3111 C CA . ASN B 1 65 ? 17.233 29.692 5.571 1.00 26.78 64 ASN B CA 1
ATOM 3112 C C . ASN B 1 65 ? 18.208 30.834 5.270 1.00 25.01 64 ASN B C 1
ATOM 3113 O O . ASN B 1 65 ? 19.397 30.554 5.026 1.00 26.79 64 ASN B O 1
ATOM 3118 N N . HIS B 1 66 ? 17.709 32.072 5.323 1.00 25.73 65 HIS B N 1
ATOM 3119 C CA . HIS B 1 66 ? 18.499 33.328 5.213 1.00 26.71 65 HIS B CA 1
ATOM 3120 C C . HIS B 1 66 ? 18.020 34.310 6.288 1.00 28.88 65 HIS B C 1
ATOM 3121 O O . HIS B 1 66 ? 17.643 35.444 5.947 1.00 32.85 65 HIS B O 1
ATOM 3128 N N . GLY B 1 67 ? 18.026 33.874 7.546 1.00 29.84 66 GLY B N 1
ATOM 3129 C CA . GLY B 1 67 ? 17.531 34.673 8.682 1.00 32.56 66 GLY B CA 1
ATOM 3130 C C . GLY B 1 67 ? 16.027 34.864 8.591 1.00 30.87 66 GLY B C 1
ATOM 3131 O O . GLY B 1 67 ? 15.298 33.875 8.774 1.00 31.88 66 GLY B O 1
ATOM 3132 N N . HIS B 1 68 ? 15.577 36.078 8.268 1.00 32.42 67 HIS B N 1
ATOM 3133 C CA . HIS B 1 68 ? 14.137 36.453 8.225 1.00 35.53 67 HIS B CA 1
ATOM 3134 C C . HIS B 1 68 ? 13.547 36.125 6.850 1.00 33.75 67 HIS B C 1
ATOM 3135 O O . HIS B 1 68 ? 12.318 36.277 6.684 1.00 37.90 67 HIS B O 1
ATOM 3142 N N . LYS B 1 69 ? 14.378 35.651 5.919 1.00 31.59 68 LYS B N 1
ATOM 3143 C CA . LYS B 1 69 ? 13.941 35.276 4.554 1.00 30.94 68 LYS B CA 1
ATOM 3144 C C . LYS B 1 69 ? 14.301 33.813 4.287 1.00 28.93 68 LYS B C 1
ATOM 3145 O O . LYS B 1 69 ? 15.178 33.268 4.991 1.00 27.84 68 LYS B O 1
ATOM 3151 N N . VAL B 1 70 ? 13.605 33.203 3.327 1.00 25.31 69 VAL B N 1
ATOM 3152 C CA . VAL B 1 70 ? 13.896 31.835 2.804 1.00 25.11 69 VAL B CA 1
ATOM 3153 C C . VAL B 1 70 ? 13.974 31.916 1.281 1.00 25.17 69 VAL B C 1
ATOM 3154 O O . VAL B 1 70 ? 13.325 32.799 0.686 1.00 24.76 69 VAL B O 1
ATOM 3158 N N . THR B 1 71 ? 14.739 31.010 0.684 1.00 24.55 70 THR B N 1
ATOM 3159 C CA . THR B 1 71 ? 14.853 30.871 -0.784 1.00 25.00 70 THR B CA 1
ATOM 3160 C C . THR B 1 71 ? 14.648 29.397 -1.134 1.00 22.73 70 THR B C 1
ATOM 3161 O O . THR B 1 71 ? 14.891 28.537 -0.266 1.00 25.04 70 THR B O 1
ATOM 3165 N N . LEU B 1 72 ? 14.193 29.129 -2.353 1.00 23.38 71 LEU B N 1
ATOM 3166 C CA . LEU B 1 72 ? 14.107 27.763 -2.916 1.00 23.21 71 LEU B CA 1
ATOM 3167 C C . LEU B 1 72 ? 15.530 27.319 -3.262 1.00 23.12 71 LEU B C 1
ATOM 3168 O O . LEU B 1 72 ? 16.227 28.077 -3.961 1.00 24.27 71 LEU B O 1
ATOM 3173 N N . SER B 1 73 ? 15.954 26.161 -2.756 1.00 22.99 72 SER B N 1
ATOM 3174 C CA . SER B 1 73 ? 17.264 25.545 -3.080 1.00 23.99 72 SER B CA 1
ATOM 3175 C C . SER B 1 73 ? 17.417 25.534 -4.601 1.00 23.33 72 SER B C 1
ATOM 3176 O O . SER B 1 73 ? 16.429 25.213 -5.292 1.00 24.23 72 SER B O 1
ATOM 3179 N N . GLU B 1 74 ? 18.590 25.899 -5.110 1.00 23.70 73 GLU B N 1
ATOM 3180 C CA . GLU B 1 74 ? 18.835 25.941 -6.578 1.00 24.45 73 GLU B CA 1
ATOM 3181 C C . GLU B 1 74 ? 18.668 24.530 -7.165 1.00 23.32 73 GLU B C 1
ATOM 3182 O O . GLU B 1 74 ? 18.220 24.436 -8.312 1.00 25.52 73 GLU B O 1
ATOM 3188 N N . GLU B 1 75 ? 18.944 23.479 -6.387 1.00 24.30 74 GLU B N 1
ATOM 3189 C CA . GLU B 1 75 ? 18.700 22.054 -6.755 1.00 25.80 74 GLU B CA 1
ATOM 3190 C C . GLU B 1 75 ? 17.210 21.792 -7.001 1.00 23.86 74 GLU B C 1
ATOM 3191 O O . GLU B 1 75 ? 16.900 20.818 -7.706 1.00 27.11 74 GLU B O 1
ATOM 3197 N N . CYS B 1 76 ? 16.326 22.591 -6.403 1.00 23.24 75 CYS B N 1
ATOM 3198 C CA . CYS B 1 76 ? 14.858 22.352 -6.397 1.00 22.34 75 CYS B CA 1
ATOM 3199 C C . CYS B 1 76 ? 14.115 23.488 -7.110 1.00 21.84 75 CYS B C 1
ATOM 3200 O O . CYS B 1 76 ? 12.885 23.579 -6.941 1.00 22.07 75 CYS B O 1
ATOM 3203 N N . SER B 1 77 ? 14.822 24.278 -7.925 1.00 21.95 76 SER B N 1
ATOM 3204 C CA A SER B 1 77 ? 14.267 25.449 -8.657 0.50 23.65 76 SER B CA 1
ATOM 3205 C CA B SER B 1 77 ? 14.251 25.456 -8.633 0.50 23.14 76 SER B CA 1
ATOM 3206 C C . SER B 1 77 ? 13.039 25.042 -9.482 1.00 22.84 76 SER B C 1
ATOM 3207 O O . SER B 1 77 ? 12.143 25.885 -9.651 1.00 24.07 76 SER B O 1
ATOM 3212 N N . ALA B 1 78 ? 13.012 23.799 -9.976 1.00 22.51 77 ALA B N 1
ATOM 3213 C CA . ALA B 1 78 ? 11.929 23.258 -10.834 1.00 22.41 77 ALA B CA 1
ATOM 3214 C C . ALA B 1 78 ? 10.556 23.400 -10.158 1.00 22.58 77 ALA B C 1
ATOM 3215 O O . ALA B 1 78 ? 9.556 23.480 -10.892 1.00 24.26 77 ALA B O 1
ATOM 3217 N N . LEU B 1 79 ? 10.485 23.430 -8.820 1.00 22.24 78 LEU B N 1
ATOM 3218 C CA . LEU B 1 79 ? 9.196 23.510 -8.077 1.00 22.96 78 LEU B CA 1
ATOM 3219 C C . LEU B 1 79 ? 8.522 24.877 -8.272 1.00 23.55 78 LEU B C 1
ATOM 3220 O O . LEU B 1 79 ? 7.305 24.965 -8.007 1.00 25.98 78 LEU B O 1
ATOM 3225 N N . ALA B 1 80 ? 9.270 25.903 -8.697 1.00 23.79 79 ALA B N 1
ATOM 3226 C CA . ALA B 1 80 ? 8.743 27.261 -8.973 1.00 26.28 79 ALA B CA 1
ATOM 3227 C C . ALA B 1 80 ? 8.371 27.391 -10.459 1.00 27.06 79 ALA B C 1
ATOM 3228 O O . ALA B 1 80 ? 7.878 28.467 -10.847 1.00 30.69 79 ALA B O 1
ATOM 3230 N N . ASP B 1 81 ? 8.593 26.338 -11.253 1.00 25.65 80 ASP B N 1
ATOM 3231 C CA . ASP B 1 81 ? 8.290 26.285 -12.710 1.00 27.54 80 ASP B CA 1
ATOM 3232 C C . ASP B 1 81 ? 7.113 25.336 -12.931 1.00 27.55 80 ASP B C 1
ATOM 3233 O O . ASP B 1 81 ? 7.287 24.116 -12.901 1.00 27.55 80 ASP B O 1
ATOM 3238 N N . PRO B 1 82 ? 5.881 25.846 -13.171 1.00 27.88 81 PRO B N 1
ATOM 3239 C CA . PRO B 1 82 ? 4.699 24.985 -13.240 1.00 28.71 81 PRO B CA 1
ATOM 3240 C C . PRO B 1 82 ? 4.740 23.963 -14.386 1.00 29.00 81 PRO B C 1
ATOM 3241 O O . PRO B 1 82 ? 4.035 22.975 -14.297 1.00 32.00 81 PRO B O 1
ATOM 3245 N N . GLU B 1 83 ? 5.557 24.219 -15.414 1.00 30.73 82 GLU B N 1
ATOM 3246 C CA . GLU B 1 83 ? 5.661 23.361 -16.623 1.00 31.06 82 GLU B CA 1
ATOM 3247 C C . GLU B 1 83 ? 6.850 22.401 -16.488 1.00 26.99 82 GLU B C 1
ATOM 3248 O O . GLU B 1 83 ? 7.035 21.589 -17.404 1.00 28.65 82 GLU B O 1
ATOM 3254 N N . SER B 1 84 ? 7.612 22.449 -15.388 1.00 26.70 83 SER B N 1
ATOM 3255 C CA . SER B 1 84 ? 8.726 21.493 -15.152 1.00 25.50 83 SER B CA 1
ATOM 3256 C C . SER B 1 84 ? 8.136 20.090 -14.973 1.00 24.68 83 SER B C 1
ATOM 3257 O O . SER B 1 84 ? 6.990 19.984 -14.490 1.00 23.56 83 SER B O 1
ATOM 3260 N N . MET B 1 85 ? 8.877 19.056 -15.374 1.00 25.64 84 MET B N 1
ATOM 3261 C CA . MET B 1 85 ? 8.468 17.639 -15.187 1.00 25.94 84 MET B CA 1
ATOM 3262 C C . MET B 1 85 ? 8.149 17.422 -13.700 1.00 24.71 84 MET B C 1
ATOM 3263 O O . MET B 1 85 ? 7.101 16.822 -13.392 1.00 26.47 84 MET B O 1
ATOM 3268 N N . GLU B 1 86 ? 8.994 17.954 -12.819 1.00 23.09 85 GLU B N 1
ATOM 3269 C CA . GLU B 1 86 ? 8.867 17.754 -11.351 1.00 22.37 85 GLU B CA 1
ATOM 3270 C C . GLU B 1 86 ? 7.543 18.356 -10.863 1.00 21.81 85 GLU B C 1
ATOM 3271 O O . GLU B 1 86 ? 6.821 17.654 -10.124 1.00 22.39 85 GLU B O 1
ATOM 3277 N N . SER B 1 87 ? 7.224 19.597 -11.247 1.00 22.11 86 SER B N 1
ATOM 3278 C CA . SER B 1 87 ? 5.962 20.277 -10.842 1.00 23.30 86 SER B CA 1
ATOM 3279 C C . SER B 1 87 ? 4.757 19.483 -11.359 1.00 22.11 86 SER B C 1
ATOM 3280 O O . SER B 1 87 ? 3.785 19.339 -10.603 1.00 21.75 86 SER B O 1
ATOM 3283 N N . LEU B 1 88 ? 4.806 19.007 -12.611 1.00 21.14 87 LEU B N 1
ATOM 3284 C CA . LEU B 1 88 ? 3.702 18.213 -13.218 1.00 22.20 87 LEU B CA 1
ATOM 3285 C C . LEU B 1 88 ? 3.543 16.882 -12.456 1.00 21.64 87 LEU B C 1
ATOM 3286 O O . LEU B 1 88 ? 2.394 16.456 -12.248 1.00 23.95 87 LEU B O 1
ATOM 3291 N N . MET B 1 89 ? 4.646 16.254 -12.038 1.00 21.84 88 MET B N 1
ATOM 3292 C CA . MET B 1 89 ? 4.623 14.995 -11.243 1.00 22.37 88 MET B CA 1
ATOM 3293 C C . MET B 1 89 ? 3.937 15.266 -9.893 1.00 20.58 88 MET B C 1
ATOM 3294 O O . MET B 1 89 ? 3.030 14.509 -9.513 1.00 20.79 88 MET B O 1
ATOM 3299 N N . VAL B 1 90 ? 4.345 16.329 -9.203 1.00 20.99 89 VAL B N 1
ATOM 3300 C CA . VAL B 1 90 ? 3.771 16.717 -7.881 1.00 20.95 89 VAL B CA 1
ATOM 3301 C C . VAL B 1 90 ? 2.254 16.890 -8.036 1.00 21.26 89 VAL B C 1
ATOM 3302 O O . VAL B 1 90 ? 1.500 16.311 -7.228 1.00 22.20 89 VAL B O 1
ATOM 3306 N N . LYS B 1 91 ? 1.814 17.648 -9.042 1.00 20.45 90 LYS B N 1
ATOM 3307 C CA . LYS B 1 91 ? 0.381 18.011 -9.209 1.00 21.91 90 LYS B CA 1
ATOM 3308 C C . LYS B 1 91 ? -0.437 16.764 -9.565 1.00 20.49 90 LYS B C 1
ATOM 3309 O O . LYS B 1 91 ? -1.625 16.735 -9.211 1.00 24.04 90 LYS B O 1
ATOM 3315 N N . LEU B 1 92 ? 0.168 15.757 -10.203 1.00 19.65 91 LEU B N 1
ATOM 3316 C CA . LEU B 1 92 ? -0.549 14.514 -10.600 1.00 20.60 91 LEU B CA 1
ATOM 3317 C C . LEU B 1 92 ? -0.455 13.459 -9.489 1.00 20.96 91 LEU B C 1
ATOM 3318 O O . LEU B 1 92 ? -1.494 13.173 -8.868 1.00 23.69 91 LEU B O 1
ATOM 3323 N N . GLU B 1 93 ? 0.733 12.894 -9.248 1.00 20.68 92 GLU B N 1
ATOM 3324 C CA . GLU B 1 93 ? 0.873 11.636 -8.465 1.00 21.10 92 GLU B CA 1
ATOM 3325 C C . GLU B 1 93 ? 0.708 11.901 -6.965 1.00 21.46 92 GLU B C 1
ATOM 3326 O O . GLU B 1 93 ? 0.467 10.916 -6.234 1.00 23.83 92 GLU B O 1
ATOM 3332 N N . LEU B 1 94 ? 0.816 13.153 -6.504 1.00 21.48 93 LEU B N 1
ATOM 3333 C CA . LEU B 1 94 ? 0.606 13.473 -5.063 1.00 20.37 93 LEU B CA 1
ATOM 3334 C C . LEU B 1 94 ? -0.791 14.067 -4.835 1.00 21.42 93 LEU B C 1
ATOM 3335 O O . LEU B 1 94 ? -1.084 14.418 -3.681 1.00 23.44 93 LEU B O 1
ATOM 3340 N N . SER B 1 95 ? -1.633 14.153 -5.873 1.00 22.01 94 SER B N 1
ATOM 3341 C CA . SER B 1 95 ? -3.053 14.572 -5.746 1.00 22.88 94 SER B CA 1
ATOM 3342 C C . SER B 1 95 ? -3.801 13.556 -4.881 1.00 20.14 94 SER B C 1
ATOM 3343 O O . SER B 1 95 ? -3.431 12.386 -4.838 1.00 20.21 94 SER B O 1
ATOM 3346 N N . PRO B 1 96 ? -4.857 13.962 -4.140 1.00 20.63 95 PRO B N 1
ATOM 3347 C CA . PRO B 1 96 ? -5.594 13.033 -3.279 1.00 20.93 95 PRO B CA 1
ATOM 3348 C C . PRO B 1 96 ? -6.042 11.714 -3.934 1.00 19.90 95 PRO B C 1
ATOM 3349 O O . PRO B 1 96 ? -5.902 10.671 -3.327 1.00 20.91 95 PRO B O 1
ATOM 3353 N N . ASP B 1 97 ? -6.555 11.766 -5.161 1.00 21.42 96 ASP B N 1
ATOM 3354 C CA . ASP B 1 97 ? -7.079 10.555 -5.850 1.00 24.24 96 ASP B CA 1
ATOM 3355 C C . ASP B 1 97 ? -5.972 9.495 -5.981 1.00 21.70 96 ASP B C 1
ATOM 3356 O O . ASP B 1 97 ? -6.296 8.311 -5.825 1.00 22.81 96 ASP B O 1
ATOM 3361 N N . TYR B 1 98 ? -4.725 9.893 -6.257 1.00 22.02 97 TYR B N 1
ATOM 3362 C CA . TYR B 1 98 ? -3.546 8.988 -6.350 1.00 22.10 97 TYR B CA 1
ATOM 3363 C C . TYR B 1 98 ? -3.102 8.608 -4.924 1.00 21.01 97 TYR B C 1
ATOM 3364 O O . TYR B 1 98 ? -3.016 7.414 -4.597 1.00 25.77 97 TYR B O 1
ATOM 3373 N N . TRP B 1 99 ? -2.797 9.626 -4.118 1.00 19.22 98 TRP B N 1
ATOM 3374 C CA . TRP B 1 99 ? -2.266 9.478 -2.737 1.00 19.24 98 TRP B CA 1
ATOM 3375 C C . TRP B 1 99 ? -3.100 8.454 -1.960 1.00 19.25 98 TRP B C 1
ATOM 3376 O O . TRP B 1 99 ? -2.512 7.518 -1.368 1.00 19.90 98 TRP B O 1
ATOM 3387 N N . ASN B 1 100 ? -4.421 8.624 -1.949 1.00 19.52 99 ASN B N 1
ATOM 3388 C CA . ASN B 1 100 ? -5.341 7.810 -1.108 1.00 20.31 99 ASN B CA 1
ATOM 3389 C C . ASN B 1 100 ? -5.354 6.349 -1.580 1.00 20.60 99 ASN B C 1
ATOM 3390 O O . ASN B 1 100 ? -5.683 5.483 -0.777 1.00 23.48 99 ASN B O 1
ATOM 3395 N N . ALA B 1 101 ? -5.006 6.055 -2.834 1.00 20.79 100 ALA B N 1
ATOM 3396 C CA . ALA B 1 101 ? -4.987 4.663 -3.339 1.00 20.87 100 ALA B CA 1
ATOM 3397 C C . ALA B 1 101 ? -3.925 3.826 -2.611 1.00 20.96 100 ALA B C 1
ATOM 3398 O O . ALA B 1 101 ? -4.144 2.606 -2.450 1.00 22.89 100 ALA B O 1
ATOM 3400 N N . TRP B 1 102 ? -2.804 4.443 -2.219 1.00 20.23 101 TRP B N 1
ATOM 3401 C CA . TRP B 1 102 ? -1.610 3.726 -1.698 1.00 20.40 101 TRP B CA 1
ATOM 3402 C C . TRP B 1 102 ? -1.921 3.026 -0.374 1.00 21.52 101 TRP B C 1
ATOM 3403 O O . TRP B 1 102 ? -1.320 1.968 -0.136 1.00 22.88 101 TRP B O 1
ATOM 3414 N N . SER B 1 103 ? -2.817 3.578 0.449 1.00 20.75 102 SER B N 1
ATOM 3415 C CA . SER B 1 103 ? -3.143 2.982 1.770 1.00 21.07 102 SER B CA 1
ATOM 3416 C C . SER B 1 103 ? -3.978 1.703 1.581 1.00 21.43 102 SER B C 1
ATOM 3417 O O . SER B 1 103 ? -4.085 0.946 2.536 1.00 23.54 102 SER B O 1
ATOM 3420 N N . MET B 1 104 ? -4.467 1.422 0.365 1.00 22.61 103 MET B N 1
ATOM 3421 C CA . MET B 1 104 ? -5.193 0.164 0.021 1.00 23.11 103 MET B CA 1
ATOM 3422 C C . MET B 1 104 ? -4.283 -0.839 -0.714 1.00 22.43 103 MET B C 1
ATOM 3423 O O . MET B 1 104 ? -4.802 -1.888 -1.142 1.00 23.13 103 MET B O 1
ATOM 3428 N N . TYR B 1 105 ? -2.978 -0.573 -0.829 1.00 22.51 104 TYR B N 1
ATOM 3429 C CA . TYR B 1 105 ? -2.011 -1.475 -1.516 1.00 22.46 104 TYR B CA 1
ATOM 3430 C C . TYR B 1 105 ? -1.928 -2.806 -0.760 1.00 22.67 104 TYR B C 1
ATOM 3431 O O . TYR B 1 105 ? -2.032 -3.865 -1.377 1.00 23.16 104 TYR B O 1
ATOM 3440 N N . PRO B 1 106 ? -1.771 -2.832 0.586 1.00 23.24 105 PRO B N 1
ATOM 3441 C CA . PRO B 1 106 ? -1.707 -4.107 1.305 1.00 22.46 105 PRO B CA 1
ATOM 3442 C C . PRO B 1 106 ? -2.959 -4.969 1.079 1.00 23.34 105 PRO B C 1
ATOM 3443 O O . PRO B 1 106 ? -2.829 -6.150 0.816 1.00 24.44 105 PRO B O 1
ATOM 3447 N N . ARG B 1 107 ? -4.141 -4.360 1.186 1.00 24.55 106 ARG B N 1
ATOM 3448 C CA . ARG B 1 107 ? -5.439 -5.045 0.961 1.00 25.40 106 ARG B CA 1
ATOM 3449 C C . ARG B 1 107 ? -5.478 -5.621 -0.462 1.00 25.76 106 ARG B C 1
ATOM 3450 O O . ARG B 1 107 ? -5.937 -6.766 -0.620 1.00 27.20 106 ARG B O 1
ATOM 3458 N N . SER B 1 108 ? -5.012 -4.866 -1.462 1.00 24.23 107 SER B N 1
ATOM 3459 C CA A SER B 1 108 ? -4.996 -5.309 -2.881 0.50 24.56 107 SER B CA 1
ATOM 3460 C CA B SER B 1 108 ? -4.986 -5.302 -2.884 0.50 24.94 107 SER B CA 1
ATOM 3461 C C . SER B 1 108 ? -4.108 -6.551 -3.028 1.00 24.50 107 SER B C 1
ATOM 3462 O O . SER B 1 108 ? -4.497 -7.455 -3.788 1.00 26.12 107 SER B O 1
ATOM 3467 N N . LEU B 1 109 ? -2.980 -6.593 -2.308 1.00 23.66 108 LEU B N 1
ATOM 3468 C CA . LEU B 1 109 ? -1.983 -7.695 -2.392 1.00 25.12 108 LEU B CA 1
ATOM 3469 C C . LEU B 1 109 ? -2.581 -9.006 -1.871 1.00 26.88 108 LEU B C 1
ATOM 3470 O O . LEU B 1 109 ? -2.266 -10.064 -2.453 1.00 30.78 108 LEU B O 1
ATOM 3475 N N . LEU B 1 110 ? -3.408 -8.941 -0.823 1.00 28.50 109 LEU B N 1
ATOM 3476 C CA . LEU B 1 110 ? -4.030 -10.132 -0.187 1.00 30.51 109 LEU B CA 1
ATOM 3477 C C . LEU B 1 110 ? -5.308 -10.543 -0.934 1.00 32.08 109 LEU B C 1
ATOM 3478 O O . LEU B 1 110 ? -5.704 -11.716 -0.802 1.00 33.82 109 LEU B O 1
ATOM 3483 N N . GLU B 1 111 ? -5.922 -9.632 -1.693 1.00 34.96 110 GLU B N 1
ATOM 3484 C CA . GLU B 1 111 ? -7.238 -9.865 -2.348 1.00 40.16 110 GLU B CA 1
ATOM 3485 C C . GLU B 1 111 ? -7.100 -10.915 -3.463 1.00 44.69 110 GLU B C 1
ATOM 3486 O O . GLU B 1 111 ? -7.980 -11.795 -3.538 1.00 47.03 110 GLU B O 1
ATOM 3492 N N . ASN B 1 112 ? -6.051 -10.834 -4.292 1.00 48.53 111 ASN B N 1
ATOM 3493 C CA . ASN B 1 112 ? -5.808 -11.749 -5.447 1.00 54.91 111 ASN B CA 1
ATOM 3494 C C . ASN B 1 112 ? -7.052 -11.796 -6.347 1.00 54.09 111 ASN B C 1
ATOM 3495 O O . ASN B 1 112 ? -7.327 -12.862 -6.931 1.00 55.15 111 ASN B O 1
ATOM 3500 N N . ASP B 1 113 ? -7.767 -10.673 -6.446 1.00 56.90 112 ASP B N 1
ATOM 3501 C CA . ASP B 1 113 ? -8.998 -10.491 -7.259 1.00 54.31 112 ASP B CA 1
ATOM 3502 C C . ASP B 1 113 ? -8.607 -9.881 -8.610 1.00 50.02 112 ASP B C 1
ATOM 3503 O O . ASP B 1 113 ? -9.443 -9.894 -9.531 1.00 51.96 112 ASP B O 1
ATOM 3508 N N . GLY B 1 114 ? -7.380 -9.362 -8.709 1.00 47.05 113 GLY B N 1
ATOM 3509 C CA . GLY B 1 114 ? -6.891 -8.577 -9.859 1.00 44.15 113 GLY B CA 1
ATOM 3510 C C . GLY B 1 114 ? -7.204 -7.098 -9.701 1.00 40.04 113 GLY B C 1
ATOM 3511 O O . GLY B 1 114 ? -6.702 -6.301 -10.514 1.00 39.87 113 GLY B O 1
ATOM 3512 N N . LYS B 1 115 ? -7.995 -6.734 -8.685 1.00 36.18 114 LYS B N 1
ATOM 3513 C CA . LYS B 1 115 ? -8.459 -5.342 -8.457 1.00 32.65 114 LYS B CA 1
ATOM 3514 C C . LYS B 1 115 ? -7.314 -4.525 -7.867 1.00 29.37 114 LYS B C 1
ATOM 3515 O O . LYS B 1 115 ? -6.811 -4.841 -6.790 1.00 30.66 114 LYS B O 1
ATOM 3521 N N . PRO B 1 116 ? -6.869 -3.446 -8.548 1.00 24.86 115 PRO B N 1
ATOM 3522 C CA . PRO B 1 116 ? -5.806 -2.596 -8.021 1.00 23.74 115 PRO B CA 1
ATOM 3523 C C . PRO B 1 116 ? -6.276 -1.732 -6.845 1.00 21.48 115 PRO B C 1
ATOM 3524 O O . PRO B 1 116 ? -7.471 -1.474 -6.725 1.00 23.05 115 PRO B O 1
ATOM 3528 N N . ALA B 1 117 ? -5.322 -1.301 -6.018 1.00 20.84 116 ALA B N 1
ATOM 3529 C CA . ALA B 1 117 ? -5.551 -0.433 -4.842 1.00 20.70 116 ALA B CA 1
ATOM 3530 C C . ALA B 1 117 ? -6.436 0.757 -5.233 1.00 20.95 116 ALA B C 1
ATOM 3531 O O . ALA B 1 117 ? -7.337 1.108 -4.455 1.00 22.16 116 ALA B O 1
ATOM 3533 N N . PHE B 1 118 ? -6.215 1.340 -6.417 1.00 20.39 117 PHE B N 1
ATOM 3534 C CA . PHE B 1 118 ? -6.955 2.541 -6.873 1.00 20.79 117 PHE B CA 1
ATOM 3535 C C . PHE B 1 118 ? -8.444 2.205 -7.005 1.00 21.07 117 PHE B C 1
ATOM 3536 O O . PHE B 1 118 ? -9.279 3.051 -6.630 1.00 22.14 117 PHE B O 1
ATOM 3544 N N . GLU B 1 119 ? -8.761 1.017 -7.533 1.00 21.82 118 GLU B N 1
ATOM 3545 C CA . GLU B 1 119 ? -10.160 0.571 -7.775 1.00 23.53 118 GLU B CA 1
ATOM 3546 C C . GLU B 1 119 ? -10.835 0.276 -6.432 1.00 23.34 118 GLU B C 1
ATOM 3547 O O . GLU B 1 119 ? -12.022 0.611 -6.282 1.00 24.94 118 GLU B O 1
ATOM 3553 N N . ILE B 1 120 ? -10.106 -0.322 -5.488 1.00 23.42 119 ILE B N 1
ATOM 3554 C CA . ILE B 1 120 ? -10.626 -0.577 -4.113 1.00 24.13 119 ILE B CA 1
ATOM 3555 C C . ILE B 1 120 ? -10.997 0.775 -3.494 1.00 23.62 119 ILE B C 1
ATOM 3556 O O . ILE B 1 120 ? -12.049 0.848 -2.833 1.00 25.65 119 ILE B O 1
ATOM 3561 N N . THR B 1 121 ? -10.175 1.806 -3.714 1.00 21.38 120 THR B N 1
ATOM 3562 C CA . THR B 1 121 ? -10.337 3.146 -3.086 1.00 24.27 120 THR B CA 1
ATOM 3563 C C . THR B 1 121 ? -11.521 3.895 -3.715 1.00 23.01 120 THR B C 1
ATOM 3564 O O . THR B 1 121 ? -12.310 4.484 -2.950 1.00 26.21 120 THR B O 1
ATOM 3568 N N . HIS B 1 122 ? -11.648 3.866 -5.046 1.00 23.82 121 HIS B N 1
ATOM 3569 C CA . HIS B 1 122 ? -12.559 4.752 -5.823 1.00 24.38 121 HIS B CA 1
ATOM 3570 C C . HIS B 1 122 ? -13.771 3.998 -6.391 1.00 23.26 121 HIS B C 1
ATOM 3571 O O . HIS B 1 122 ? -14.707 4.679 -6.842 1.00 26.34 121 HIS B O 1
ATOM 3578 N N . GLY B 1 123 ? -13.753 2.663 -6.400 1.00 23.08 122 GLY B N 1
ATOM 3579 C CA . GLY B 1 123 ? -14.875 1.834 -6.879 1.00 23.94 122 GLY B CA 1
ATOM 3580 C C . GLY B 1 123 ? -14.982 1.847 -8.390 1.00 25.27 122 GLY B C 1
ATOM 3581 O O . GLY B 1 123 ? -16.037 1.454 -8.918 1.00 27.32 122 GLY B O 1
ATOM 3582 N N . LYS B 1 124 ? -13.922 2.277 -9.073 1.00 25.63 123 LYS B N 1
ATOM 3583 C CA . LYS B 1 124 ? -13.846 2.239 -10.551 1.00 25.83 123 LYS B CA 1
ATOM 3584 C C . LYS B 1 124 ? -12.377 2.287 -10.984 1.00 24.93 123 LYS B C 1
ATOM 3585 O O . LYS B 1 124 ? -11.502 2.622 -10.169 1.00 25.79 123 LYS B O 1
ATOM 3591 N N . SER B 1 125 ? -12.123 1.941 -12.239 1.00 25.62 124 SER B N 1
ATOM 3592 C CA . SER B 1 125 ? -10.760 1.897 -12.824 1.00 27.09 124 SER B CA 1
ATOM 3593 C C . SER B 1 125 ? -10.182 3.315 -12.902 1.00 24.57 124 SER B C 1
ATOM 3594 O O . SER B 1 125 ? -10.968 4.301 -12.874 1.00 25.91 124 SER B O 1
ATOM 3597 N N . PHE B 1 126 ? -8.857 3.399 -13.057 1.00 23.15 125 PHE B N 1
ATOM 3598 C CA . PHE B 1 126 ? -8.098 4.664 -13.203 1.00 22.30 125 PHE B CA 1
ATOM 3599 C C . PHE B 1 126 ? -8.666 5.498 -14.364 1.00 22.66 125 PHE B C 1
ATOM 3600 O O . PHE B 1 126 ? -8.936 6.693 -14.162 1.00 24.37 125 PHE B O 1
ATOM 3608 N N . PHE B 1 127 ? -8.839 4.916 -15.555 1.00 24.26 126 PHE B N 1
ATOM 3609 C CA . PHE B 1 127 ? -9.268 5.691 -16.747 1.00 25.42 126 PHE B CA 1
ATOM 3610 C C . PHE B 1 127 ? -10.758 6.044 -16.649 1.00 26.79 126 PHE B C 1
ATOM 3611 O O . PHE B 1 127 ? -11.123 7.129 -17.147 1.00 27.56 126 PHE B O 1
ATOM 3619 N N . GLU B 1 128 ? -11.581 5.191 -16.026 1.00 25.76 127 GLU B N 1
ATOM 3620 C CA . GLU B 1 128 ? -13.015 5.496 -15.762 1.00 26.51 127 GLU B CA 1
ATOM 3621 C C . GLU B 1 128 ? -13.072 6.730 -14.852 1.00 25.46 127 GLU B C 1
ATOM 3622 O O . GLU B 1 128 ? -13.851 7.658 -15.126 1.00 26.67 127 GLU B O 1
ATOM 3628 N N . HIS B 1 129 ? -12.236 6.754 -13.817 1.00 24.01 128 HIS B N 1
ATOM 3629 C CA . HIS B 1 129 ? -12.167 7.873 -12.842 1.00 24.59 128 HIS B CA 1
ATOM 3630 C C . HIS B 1 129 ? -11.608 9.115 -13.544 1.00 25.52 128 HIS B C 1
ATOM 3631 O O . HIS B 1 129 ? -12.156 10.205 -13.337 1.00 28.21 128 HIS B O 1
ATOM 3638 N N . LEU B 1 130 ? -10.561 8.953 -14.354 1.00 25.93 129 LEU B N 1
ATOM 3639 C CA . LEU B 1 130 ? -9.888 10.086 -15.042 1.00 26.79 129 LEU B CA 1
ATOM 3640 C C . LEU B 1 130 ? -10.892 10.797 -15.959 1.00 28.42 129 LEU B C 1
ATOM 3641 O O . LEU B 1 130 ? -10.903 12.049 -15.983 1.00 28.80 129 LEU B O 1
ATOM 3646 N N . ALA B 1 131 ? -11.722 10.027 -16.668 1.00 28.47 130 ALA B N 1
ATOM 3647 C CA . ALA B 1 131 ? -12.763 10.538 -17.590 1.00 31.43 130 ALA B CA 1
ATOM 3648 C C . ALA B 1 131 ? -13.797 11.371 -16.816 1.00 32.61 130 ALA B C 1
ATOM 3649 O O . ALA B 1 131 ? -14.389 12.268 -17.438 1.00 37.07 130 ALA B O 1
ATOM 3651 N N . SER B 1 132 ? -13.982 11.102 -15.515 1.00 32.46 131 SER B N 1
ATOM 3652 C CA A SER B 1 132 ? -15.014 11.739 -14.651 0.50 34.37 131 SER B CA 1
ATOM 3653 C CA B SER B 1 132 ? -15.016 11.745 -14.660 0.50 33.85 131 SER B CA 1
ATOM 3654 C C . SER B 1 132 ? -14.438 12.937 -13.881 1.00 33.74 131 SER B C 1
ATOM 3655 O O . SER B 1 132 ? -15.245 13.670 -13.269 1.00 34.82 131 SER B O 1
ATOM 3660 N N . ASN B 1 133 ? -13.109 13.118 -13.884 1.00 33.39 132 ASN B N 1
ATOM 3661 C CA . ASN B 1 133 ? -12.435 14.177 -13.076 1.00 33.99 132 ASN B CA 1
ATOM 3662 C C . ASN B 1 133 ? -11.654 15.119 -13.997 1.00 32.23 132 ASN B C 1
ATOM 3663 O O . ASN B 1 133 ? -10.546 14.739 -14.422 1.00 33.66 132 ASN B O 1
ATOM 3668 N N . LYS B 1 134 ? -12.201 16.316 -14.239 1.00 34.35 133 LYS B N 1
ATOM 3669 C CA . LYS B 1 134 ? -11.680 17.327 -15.202 1.00 34.84 133 LYS B CA 1
ATOM 3670 C C . LYS B 1 134 ? -10.250 17.727 -14.813 1.00 32.06 133 LYS B C 1
ATOM 3671 O O . LYS B 1 134 ? -9.374 17.706 -15.683 1.00 31.99 133 LYS B O 1
ATOM 3677 N N . LEU B 1 135 ? -10.015 18.045 -13.536 1.00 31.66 134 LEU B N 1
ATOM 3678 C CA . LEU B 1 135 ? -8.720 18.605 -13.057 1.00 32.65 134 LEU B CA 1
ATOM 3679 C C . LEU B 1 135 ? -7.625 17.529 -13.128 1.00 29.59 134 LEU B C 1
ATOM 3680 O O . LEU B 1 135 ? -6.492 17.854 -13.549 1.00 31.12 134 LEU B O 1
ATOM 3685 N N . LEU B 1 136 ? -7.941 16.294 -12.729 1.00 29.32 135 LEU B N 1
ATOM 3686 C CA . LEU B 1 136 ? -6.986 15.153 -12.769 1.00 28.73 135 LEU B CA 1
ATOM 3687 C C . LEU B 1 136 ? -6.626 14.865 -14.236 1.00 28.02 135 LEU B C 1
ATOM 3688 O O . LEU B 1 136 ? -5.420 14.762 -14.549 1.00 28.80 135 LEU B O 1
ATOM 3693 N N . LYS B 1 137 ? -7.623 14.779 -15.120 1.00 26.74 136 LYS B N 1
ATOM 3694 C CA . LYS B 1 137 ? -7.382 14.535 -16.568 1.00 26.85 136 LYS B CA 1
ATOM 3695 C C . LYS B 1 137 ? -6.463 15.632 -17.121 1.00 25.36 136 LYS B C 1
ATOM 3696 O O . LYS B 1 137 ? -5.518 15.291 -17.863 1.00 26.57 136 LYS B O 1
ATOM 3702 N N . SER B 1 138 ? -6.718 16.896 -16.769 1.00 26.78 137 SER B N 1
ATOM 3703 C CA . SER B 1 138 ? -5.900 18.066 -17.189 1.00 29.95 137 SER B CA 1
ATOM 3704 C C . SER B 1 138 ? -4.447 17.892 -16.724 1.00 26.48 137 SER B C 1
ATOM 3705 O O . SER B 1 138 ? -3.532 18.098 -17.550 1.00 28.37 137 SER B O 1
ATOM 3708 N N . ASN B 1 139 ? -4.238 17.521 -15.458 1.00 25.55 138 ASN B N 1
ATOM 3709 C CA . ASN B 1 139 ? -2.886 17.299 -14.876 1.00 25.77 138 ASN B CA 1
ATOM 3710 C C . ASN B 1 139 ? -2.219 16.096 -15.556 1.00 24.19 138 ASN B C 1
ATOM 3711 O O . ASN B 1 139 ? -1.001 16.165 -15.816 1.00 27.62 138 ASN B O 1
ATOM 3716 N N . PHE B 1 140 ? -2.982 15.033 -15.828 1.00 23.46 139 PHE B N 1
ATOM 3717 C CA . PHE B 1 140 ? -2.496 13.814 -16.528 1.00 22.98 139 PHE B CA 1
ATOM 3718 C C . PHE B 1 140 ? -2.042 14.190 -17.947 1.00 24.17 139 PHE B C 1
ATOM 3719 O O . PHE B 1 140 ? -0.899 13.872 -18.321 1.00 25.35 139 PHE B O 1
ATOM 3727 N N . ASP B 1 141 ? -2.907 14.868 -18.709 1.00 25.89 140 ASP B N 1
ATOM 3728 C CA . ASP B 1 141 ? -2.638 15.293 -20.110 1.00 26.17 140 ASP B CA 1
ATOM 3729 C C . ASP B 1 141 ? -1.394 16.186 -20.153 1.00 25.95 140 ASP B C 1
ATOM 3730 O O . ASP B 1 141 ? -0.573 15.995 -21.072 1.00 26.14 140 ASP B O 1
ATOM 3735 N N . SER B 1 142 ? -1.250 17.114 -19.202 1.00 26.36 141 SER B N 1
ATOM 3736 C CA . SER B 1 142 ? -0.104 18.058 -19.135 1.00 26.97 141 SER B CA 1
ATOM 3737 C C . SER B 1 142 ? 1.200 17.271 -18.966 1.00 26.49 141 SER B C 1
ATOM 3738 O O . SER B 1 142 ? 2.178 17.596 -19.662 1.00 29.39 141 SER B O 1
ATOM 3741 N N . LEU B 1 143 ? 1.202 16.243 -18.112 1.00 25.75 142 LEU B N 1
ATOM 3742 C CA . LEU B 1 143 ? 2.395 15.387 -17.887 1.00 26.17 142 LEU B CA 1
ATOM 3743 C C . LEU B 1 143 ? 2.701 14.589 -19.159 1.00 27.59 142 LEU B C 1
ATOM 3744 O O . LEU B 1 143 ? 3.883 14.545 -19.547 1.00 27.27 142 LEU B O 1
ATOM 3749 N N . MET B 1 144 ? 1.681 13.982 -19.775 1.00 27.79 143 MET B N 1
ATOM 3750 C CA . MET B 1 144 ? 1.835 13.154 -21.001 1.00 29.55 143 MET B CA 1
ATOM 3751 C C . MET B 1 144 ? 2.482 14.013 -22.095 1.00 29.31 143 MET B C 1
ATOM 3752 O O . MET B 1 144 ? 3.429 13.539 -22.727 1.00 30.95 143 MET B O 1
ATOM 3757 N N A SER B 1 145 ? 1.989 15.244 -22.278 0.50 31.34 144 SER B N 1
ATOM 3758 N N B SER B 1 145 ? 1.993 15.245 -22.274 0.50 29.81 144 SER B N 1
ATOM 3759 C CA A SER B 1 145 ? 2.500 16.247 -23.251 0.50 32.49 144 SER B CA 1
ATOM 3760 C CA B SER B 1 145 ? 2.503 16.239 -23.255 0.50 29.86 144 SER B CA 1
ATOM 3761 C C A SER B 1 145 ? 3.975 16.557 -22.968 0.50 30.16 144 SER B C 1
ATOM 3762 C C B SER B 1 145 ? 3.975 16.560 -22.969 0.50 28.77 144 SER B C 1
ATOM 3763 O O A SER B 1 145 ? 4.753 16.649 -23.939 0.50 30.86 144 SER B O 1
ATOM 3764 O O B SER B 1 145 ? 4.753 16.665 -23.939 0.50 29.75 144 SER B O 1
ATOM 3769 N N . LYS B 1 146 ? 4.341 16.710 -21.689 1.00 29.36 145 LYS B N 1
ATOM 3770 C CA . LYS B 1 146 ? 5.736 17.007 -21.267 1.00 29.97 145 LYS B CA 1
ATOM 3771 C C . LYS B 1 146 ? 6.649 15.830 -21.638 1.00 31.76 145 LYS B C 1
ATOM 3772 O O . LYS B 1 146 ? 7.766 16.082 -22.141 1.00 34.58 145 LYS B O 1
ATOM 3778 N N . VAL B 1 147 ? 6.187 14.595 -21.422 1.00 30.39 146 VAL B N 1
ATOM 3779 C CA . VAL B 1 147 ? 6.951 13.351 -21.745 1.00 30.14 146 VAL B CA 1
ATOM 3780 C C . VAL B 1 147 ? 7.175 13.294 -23.261 1.00 31.21 146 VAL B C 1
ATOM 3781 O O . VAL B 1 147 ? 8.317 13.009 -23.680 1.00 32.28 146 VAL B O 1
ATOM 3785 N N . SER B 1 148 ? 6.136 13.578 -24.052 1.00 31.75 147 SER B N 1
ATOM 3786 C CA . SER B 1 148 ? 6.225 13.680 -25.534 1.00 32.86 147 SER B CA 1
ATOM 3787 C C . SER B 1 148 ? 7.333 14.668 -25.918 1.00 34.10 147 SER B C 1
ATOM 3788 O O . SER B 1 148 ? 8.172 14.311 -26.767 1.00 36.85 147 SER B O 1
ATOM 3791 N N . ASP B 1 149 ? 7.339 15.857 -25.307 1.00 34.69 148 ASP B N 1
ATOM 3792 C CA . ASP B 1 149 ? 8.356 16.920 -25.539 1.00 39.85 148 ASP B CA 1
ATOM 3793 C C . ASP B 1 149 ? 9.764 16.395 -25.218 1.00 38.77 148 ASP B C 1
ATOM 3794 O O . ASP B 1 149 ? 10.694 16.695 -25.984 1.00 40.45 148 ASP B O 1
ATOM 3799 N N A LYS B 1 150 ? 9.904 15.636 -24.124 0.50 39.42 149 LYS B N 1
ATOM 3800 N N B LYS B 1 150 ? 9.913 15.645 -24.119 0.50 39.53 149 LYS B N 1
ATOM 3801 C CA A LYS B 1 150 ? 11.207 15.163 -23.577 0.50 38.64 149 LYS B CA 1
ATOM 3802 C CA B LYS B 1 150 ? 11.226 15.174 -23.595 0.50 39.08 149 LYS B CA 1
ATOM 3803 C C A LYS B 1 150 ? 11.856 14.139 -24.522 0.50 37.97 149 LYS B C 1
ATOM 3804 C C B LYS B 1 150 ? 11.860 14.155 -24.554 0.50 38.28 149 LYS B C 1
ATOM 3805 O O A LYS B 1 150 ? 13.088 14.202 -24.683 0.50 38.60 149 LYS B O 1
ATOM 3806 O O B LYS B 1 150 ? 13.085 14.238 -24.758 0.50 38.89 149 LYS B O 1
ATOM 3817 N N . ILE B 1 151 ? 11.068 13.233 -25.114 1.00 36.21 150 ILE B N 1
ATOM 3818 C CA . ILE B 1 151 ? 11.594 12.043 -25.857 1.00 34.71 150 ILE B CA 1
ATOM 3819 C C . ILE B 1 151 ? 11.581 12.256 -27.375 1.00 35.03 150 ILE B C 1
ATOM 3820 O O . ILE B 1 151 ? 12.290 11.492 -28.058 1.00 36.85 150 ILE B O 1
ATOM 3825 N N . ILE B 1 152 ? 10.779 13.189 -27.902 1.00 34.38 151 ILE B N 1
ATOM 3826 C CA . ILE B 1 152 ? 10.463 13.239 -29.365 1.00 35.46 151 ILE B CA 1
ATOM 3827 C C . ILE B 1 152 ? 11.753 13.334 -30.192 1.00 37.66 151 ILE B C 1
ATOM 3828 O O . ILE B 1 152 ? 11.828 12.657 -31.237 1.00 35.82 151 ILE B O 1
ATOM 3833 N N . GLU B 1 153 ? 12.723 14.151 -29.778 1.00 37.29 152 GLU B N 1
ATOM 3834 C CA . GLU B 1 153 ? 13.906 14.434 -30.632 1.00 38.14 152 GLU B CA 1
ATOM 3835 C C . GLU B 1 153 ? 14.765 13.170 -30.743 1.00 36.19 152 GLU B C 1
ATOM 3836 O O . GLU B 1 153 ? 15.127 12.812 -31.883 1.00 36.96 152 GLU B O 1
ATOM 3842 N N . LYS B 1 154 ? 15.054 12.521 -29.609 1.00 37.16 153 LYS B N 1
ATOM 3843 C CA . LYS B 1 154 ? 15.827 11.252 -29.538 1.00 37.47 153 LYS B CA 1
ATOM 3844 C C . LYS B 1 154 ? 15.084 10.152 -30.308 1.00 35.79 153 LYS B C 1
ATOM 3845 O O . LYS B 1 154 ? 15.761 9.359 -30.990 1.00 36.10 153 LYS B O 1
ATOM 3851 N N . LEU B 1 155 ? 13.750 10.107 -30.203 1.00 32.58 154 LEU B N 1
ATOM 3852 C CA . LEU B 1 155 ? 12.886 9.105 -30.888 1.00 31.00 154 LEU B CA 1
ATOM 3853 C C . LEU B 1 155 ? 13.036 9.244 -32.411 1.00 33.56 154 LEU B C 1
ATOM 3854 O O . LEU B 1 155 ? 13.270 8.218 -33.087 1.00 34.90 154 LEU B O 1
ATOM 3859 N N . LEU B 1 156 ? 12.915 10.464 -32.939 1.00 33.83 155 LEU B N 1
ATOM 3860 C CA . LEU B 1 156 ? 13.011 10.724 -34.402 1.00 34.55 155 LEU B CA 1
ATOM 3861 C C . LEU B 1 156 ? 14.433 10.417 -34.894 1.00 36.13 155 LEU B C 1
ATOM 3862 O O . LEU B 1 156 ? 14.563 10.041 -36.072 1.00 40.00 155 LEU B O 1
ATOM 3867 N N . ASP B 1 157 ? 15.446 10.536 -34.027 1.00 38.39 156 ASP B N 1
ATOM 3868 C CA . ASP B 1 157 ? 16.877 10.292 -34.366 1.00 40.24 156 ASP B CA 1
ATOM 3869 C C . ASP B 1 157 ? 17.164 8.790 -34.512 1.00 38.52 156 ASP B C 1
ATOM 3870 O O . ASP B 1 157 ? 17.961 8.446 -35.400 1.00 41.90 156 ASP B O 1
ATOM 3875 N N . ILE B 1 158 ? 16.580 7.936 -33.661 1.00 35.89 157 ILE B N 1
ATOM 3876 C CA . ILE B 1 158 ? 16.938 6.485 -33.561 1.00 35.89 157 ILE B CA 1
ATOM 3877 C C . ILE B 1 158 ? 15.978 5.625 -34.396 1.00 34.69 157 ILE B C 1
ATOM 3878 O O . ILE B 1 158 ? 16.277 4.422 -34.564 1.00 34.44 157 ILE B O 1
ATOM 3883 N N . TYR B 1 159 ? 14.872 6.195 -34.888 1.00 34.26 158 TYR B N 1
ATOM 3884 C CA . TYR B 1 159 ? 13.830 5.461 -35.656 1.00 32.97 158 TYR B CA 1
ATOM 3885 C C . TYR B 1 159 ? 13.375 6.282 -36.864 1.00 34.63 158 TYR B C 1
ATOM 3886 O O . TYR B 1 159 ? 13.041 7.471 -36.707 1.00 35.16 158 TYR B O 1
ATOM 3895 N N . ASP B 1 160 ? 13.336 5.636 -38.031 1.00 34.69 159 ASP B N 1
ATOM 3896 C CA . ASP B 1 160 ? 12.933 6.253 -39.320 1.00 36.96 159 ASP B CA 1
ATOM 3897 C C . ASP B 1 160 ? 11.408 6.160 -39.464 1.00 37.88 159 ASP B C 1
ATOM 3898 O O . ASP B 1 160 ? 10.926 5.126 -39.972 1.00 38.35 159 ASP B O 1
ATOM 3903 N N . PHE B 1 161 ? 10.685 7.204 -39.040 1.00 36.42 160 PHE B N 1
ATOM 3904 C CA . PHE B 1 161 ? 9.206 7.326 -39.165 1.00 36.74 160 PHE B CA 1
ATOM 3905 C C . PHE B 1 161 ? 8.833 7.756 -40.589 1.00 39.96 160 PHE B C 1
ATOM 3906 O O . PHE B 1 161 ? 7.672 7.545 -40.996 1.00 40.32 160 PHE B O 1
ATOM 3914 N N . GLY B 1 162 ? 9.791 8.331 -41.323 1.00 41.13 161 GLY B N 1
ATOM 3915 C CA . GLY B 1 162 ? 9.616 8.790 -42.715 1.00 42.52 161 GLY B CA 1
ATOM 3916 C C . GLY B 1 162 ? 9.253 7.658 -43.666 1.00 42.98 161 GLY B C 1
ATOM 3917 O O . GLY B 1 162 ? 8.629 7.948 -44.699 1.00 46.06 161 GLY B O 1
ATOM 3918 N N . GLN B 1 163 ? 9.619 6.414 -43.337 1.00 41.40 162 GLN B N 1
ATOM 3919 C CA . GLN B 1 163 ? 9.421 5.228 -44.217 1.00 44.43 162 GLN B CA 1
ATOM 3920 C C . GLN B 1 163 ? 7.952 4.780 -44.206 1.00 44.37 162 GLN B C 1
ATOM 3921 O O . GLN B 1 163 ? 7.570 4.011 -45.108 1.00 46.26 162 GLN B O 1
ATOM 3927 N N . TYR B 1 164 ? 7.167 5.217 -43.215 1.00 43.57 163 TYR B N 1
ATOM 3928 C CA . TYR B 1 164 ? 5.734 4.857 -43.034 1.00 38.46 163 TYR B CA 1
ATOM 3929 C C . TYR B 1 164 ? 4.851 6.007 -43.534 1.00 45.21 163 TYR B C 1
ATOM 3930 O O . TYR B 1 164 ? 5.140 7.163 -43.179 1.00 48.74 163 TYR B O 1
ATOM 3939 N N . ASN B 1 165 ? 3.817 5.700 -44.328 1.00 44.26 164 ASN B N 1
ATOM 3940 C CA . ASN B 1 165 ? 2.884 6.706 -44.908 1.00 44.16 164 ASN B CA 1
ATOM 3941 C C . ASN B 1 165 ? 1.703 6.940 -43.957 1.00 43.99 164 ASN B C 1
ATOM 3942 O O . ASN B 1 165 ? 1.317 8.116 -43.781 1.00 42.58 164 ASN B O 1
ATOM 3947 N N . ARG B 1 166 ? 1.144 5.862 -43.393 1.00 41.64 165 ARG B N 1
ATOM 3948 C CA . ARG B 1 166 ? -0.072 5.887 -42.536 1.00 35.43 165 ARG B CA 1
ATOM 3949 C C . ARG B 1 166 ? 0.294 5.377 -41.132 1.00 32.89 165 ARG B C 1
ATOM 3950 O O . ARG B 1 166 ? 0.649 4.182 -40.989 1.00 34.23 165 ARG B O 1
ATOM 3958 N N . ILE B 1 167 ? 0.217 6.257 -40.132 1.00 31.89 166 ILE B N 1
ATOM 3959 C CA . ILE B 1 167 ? 0.654 5.979 -38.732 1.00 29.24 166 ILE B CA 1
ATOM 3960 C C . ILE B 1 167 ? -0.546 6.132 -37.789 1.00 30.42 166 ILE B C 1
ATOM 3961 O O . ILE B 1 167 ? -1.123 7.242 -37.743 1.00 30.48 166 ILE B O 1
ATOM 3966 N N . LEU B 1 168 ? -0.893 5.057 -37.068 1.00 29.70 167 LEU B N 1
ATOM 3967 C CA . LEU B 1 168 ? -1.956 5.043 -36.028 1.00 28.06 167 LEU B CA 1
ATOM 3968 C C . LEU B 1 168 ? -1.309 4.946 -34.637 1.00 28.72 167 LEU B C 1
ATOM 3969 O O . LEU B 1 168 ? -0.622 3.934 -34.364 1.00 30.03 167 LEU B O 1
ATOM 3974 N N . ASP B 1 169 ? -1.535 5.948 -33.786 1.00 27.65 168 ASP B N 1
ATOM 3975 C CA . ASP B 1 169 ? -1.120 5.915 -32.357 1.00 26.81 168 ASP B CA 1
ATOM 3976 C C . ASP B 1 169 ? -2.258 5.268 -31.548 1.00 27.02 168 ASP B C 1
ATOM 3977 O O . ASP B 1 169 ? -3.290 5.950 -31.317 1.00 27.05 168 ASP B O 1
ATOM 3982 N N . ILE B 1 170 ? -2.087 3.992 -31.171 1.00 24.67 169 ILE B N 1
ATOM 3983 C CA . ILE B 1 170 ? -3.100 3.179 -30.433 1.00 23.91 169 ILE B CA 1
ATOM 3984 C C . ILE B 1 170 ? -3.039 3.600 -28.963 1.00 22.70 169 ILE B C 1
ATOM 3985 O O . ILE B 1 170 ? -1.967 3.423 -28.356 1.00 24.52 169 ILE B O 1
ATOM 3990 N N . GLY B 1 171 ? -4.144 4.124 -28.422 1.00 23.56 170 GLY B N 1
ATOM 3991 C CA . GLY B 1 171 ? -4.188 4.688 -27.060 1.00 23.22 170 GLY B CA 1
ATOM 3992 C C . GLY B 1 171 ? -3.350 5.952 -26.972 1.00 23.33 170 GLY B C 1
ATOM 3993 O O . GLY B 1 171 ? -2.674 6.145 -25.946 1.00 24.70 170 GLY B O 1
ATOM 3994 N N . GLY B 1 172 ? -3.389 6.782 -28.020 1.00 24.08 171 GLY B N 1
ATOM 3995 C CA . GLY B 1 172 ? -2.565 7.999 -28.145 1.00 24.77 171 GLY B CA 1
ATOM 3996 C C . GLY B 1 172 ? -3.098 9.177 -27.344 1.00 24.28 171 GLY B C 1
ATOM 3997 O O . GLY B 1 172 ? -2.420 10.222 -27.337 1.00 27.13 171 GLY B O 1
ATOM 3998 N N . GLY B 1 173 ? -4.255 9.034 -26.684 1.00 25.40 172 GLY B N 1
ATOM 3999 C CA . GLY B 1 173 ? -4.826 10.077 -25.808 1.00 26.43 172 GLY B CA 1
ATOM 4000 C C . GLY B 1 173 ? -5.072 11.374 -26.561 1.00 28.76 172 GLY B C 1
ATOM 4001 O O . GLY B 1 173 ? -5.781 11.328 -27.582 1.00 31.15 172 GLY B O 1
ATOM 4002 N N . GLU B 1 174 ? -4.483 12.481 -26.095 1.00 29.91 173 GLU B N 1
ATOM 4003 C CA . GLU B 1 174 ? -4.670 13.844 -26.665 1.00 31.87 173 GLU B CA 1
ATOM 4004 C C . GLU B 1 174 ? -3.784 14.026 -27.904 1.00 31.58 173 GLU B C 1
ATOM 4005 O O . GLU B 1 174 ? -3.905 15.078 -28.551 1.00 34.44 173 GLU B O 1
ATOM 4011 N N . GLY B 1 175 ? -2.914 13.055 -28.205 1.00 29.72 174 GLY B N 1
ATOM 4012 C CA . GLY B 1 175 ? -2.184 12.961 -29.484 1.00 28.94 174 GLY B CA 1
ATOM 4013 C C . GLY B 1 175 ? -0.918 13.803 -29.511 1.00 30.17 174 GLY B C 1
ATOM 4014 O O . GLY B 1 175 ? -0.443 14.090 -30.616 1.00 30.51 174 GLY B O 1
ATOM 4015 N N . SER B 1 176 ? -0.357 14.157 -28.349 1.00 29.92 175 SER B N 1
ATOM 4016 C CA . SER B 1 176 ? 0.814 15.071 -28.235 1.00 31.78 175 SER B CA 1
ATOM 4017 C C . SER B 1 176 ? 2.029 14.482 -28.965 1.00 31.64 175 SER B C 1
ATOM 4018 O O . SER B 1 176 ? 2.779 15.267 -29.574 1.00 31.26 175 SER B O 1
ATOM 4021 N N . LEU B 1 177 ? 2.220 13.158 -28.908 1.00 30.08 176 LEU B N 1
ATOM 4022 C CA . LEU B 1 177 ? 3.356 12.467 -29.577 1.00 29.60 176 LEU B CA 1
ATOM 4023 C C . LEU B 1 177 ? 3.285 12.727 -31.088 1.00 31.41 176 LEU B C 1
ATOM 4024 O O . LEU B 1 177 ? 4.294 13.196 -31.651 1.00 32.25 176 LEU B O 1
ATOM 4029 N N . LEU B 1 178 ? 2.146 12.432 -31.722 1.00 31.53 177 LEU B N 1
ATOM 4030 C CA . LEU B 1 178 ? 1.977 12.592 -33.194 1.00 32.14 177 LEU B CA 1
ATOM 4031 C C . LEU B 1 178 ? 2.010 14.081 -33.556 1.00 32.89 177 LEU B C 1
ATOM 4032 O O . LEU B 1 178 ? 2.534 14.395 -34.621 1.00 36.44 177 LEU B O 1
ATOM 4037 N N . VAL B 1 179 ? 1.496 14.967 -32.698 1.00 34.90 178 VAL B N 1
ATOM 4038 C CA . VAL B 1 179 ? 1.581 16.442 -32.920 1.00 40.15 178 VAL B CA 1
ATOM 4039 C C . VAL B 1 179 ? 3.059 16.818 -33.098 1.00 42.08 178 VAL B C 1
ATOM 4040 O O . VAL B 1 179 ? 3.388 17.422 -34.134 1.00 44.53 178 VAL B O 1
ATOM 4044 N N . LYS B 1 180 ? 3.917 16.444 -32.144 1.00 38.16 179 LYS B N 1
ATOM 4045 C CA . LYS B 1 180 ? 5.368 16.786 -32.154 1.00 43.09 179 LYS B CA 1
ATOM 4046 C C . LYS B 1 180 ? 6.079 16.050 -33.298 1.00 43.02 179 LYS B C 1
ATOM 4047 O O . LYS B 1 180 ? 7.056 16.611 -33.838 1.00 48.25 179 LYS B O 1
ATOM 4053 N N . MET B 1 181 ? 5.613 14.849 -33.657 1.00 37.80 180 MET B N 1
ATOM 4054 C CA . MET B 1 181 ? 6.159 14.055 -34.792 1.00 38.18 180 MET B CA 1
ATOM 4055 C C . MET B 1 181 ? 5.792 14.729 -36.120 1.00 42.61 180 MET B C 1
ATOM 4056 O O . MET B 1 181 ? 6.641 14.724 -37.032 1.00 43.52 180 MET B O 1
ATOM 4061 N N . SER B 1 182 ? 4.575 15.272 -36.233 1.00 41.82 181 SER B N 1
ATOM 4062 C CA . SER B 1 182 ? 4.054 15.903 -37.477 1.00 45.89 181 SER B CA 1
ATOM 4063 C C . SER B 1 182 ? 4.780 17.227 -37.752 1.00 51.44 181 SER B C 1
ATOM 4064 O O . SER B 1 182 ? 4.784 17.654 -38.918 1.00 53.21 181 SER B O 1
ATOM 4067 N N . GLU B 1 183 ? 5.364 17.851 -36.722 1.00 49.91 182 GLU B N 1
ATOM 4068 C CA . GLU B 1 183 ? 6.167 19.098 -36.857 1.00 55.31 182 GLU B CA 1
ATOM 4069 C C . GLU B 1 183 ? 7.399 18.844 -37.736 1.00 57.75 182 GLU B C 1
ATOM 4070 O O . GLU B 1 183 ? 7.778 19.771 -38.473 1.00 61.18 182 GLU B O 1
ATOM 4076 N N . LYS B 1 184 ? 7.999 17.648 -37.661 1.00 56.45 183 LYS B N 1
ATOM 4077 C CA . LYS B 1 184 ? 9.301 17.330 -38.314 1.00 57.88 183 LYS B CA 1
ATOM 4078 C C . LYS B 1 184 ? 9.123 16.291 -39.435 1.00 57.12 183 LYS B C 1
ATOM 4079 O O . LYS B 1 184 ? 9.833 16.424 -40.449 1.00 60.81 183 LYS B O 1
ATOM 4085 N N . VAL B 1 185 ? 8.220 15.313 -39.283 1.00 53.61 184 VAL B N 1
ATOM 4086 C CA . VAL B 1 185 ? 7.905 14.292 -40.333 1.00 50.95 184 VAL B CA 1
ATOM 4087 C C . VAL B 1 185 ? 6.608 14.702 -41.045 1.00 52.90 184 VAL B C 1
ATOM 4088 O O . VAL B 1 185 ? 5.529 14.542 -40.444 1.00 51.95 184 VAL B O 1
ATOM 4092 N N . LYS B 1 186 ? 6.711 15.176 -42.294 1.00 52.24 185 LYS B N 1
ATOM 4093 C CA . LYS B 1 186 ? 5.600 15.837 -43.034 1.00 56.63 185 LYS B CA 1
ATOM 4094 C C . LYS B 1 186 ? 5.006 14.905 -44.097 1.00 58.42 185 LYS B C 1
ATOM 4095 O O . LYS B 1 186 ? 5.665 13.910 -44.463 1.00 57.44 185 LYS B O 1
ATOM 4101 N N . GLY B 1 187 ? 3.816 15.261 -44.592 1.00 58.14 186 GLY B N 1
ATOM 4102 C CA . GLY B 1 187 ? 3.134 14.613 -45.730 1.00 58.79 186 GLY B CA 1
ATOM 4103 C C . GLY B 1 187 ? 2.729 13.184 -45.418 1.00 56.91 186 GLY B C 1
ATOM 4104 O O . GLY B 1 187 ? 2.852 12.332 -46.317 1.00 60.10 186 GLY B O 1
ATOM 4105 N N . LYS B 1 188 ? 2.259 12.931 -44.192 1.00 55.37 187 LYS B N 1
ATOM 4106 C CA . LYS B 1 188 ? 1.825 11.590 -43.716 1.00 50.84 187 LYS B CA 1
ATOM 4107 C C . LYS B 1 188 ? 0.346 11.641 -43.322 1.00 49.58 187 LYS B C 1
ATOM 4108 O O . LYS B 1 188 ? -0.170 12.756 -43.102 1.00 49.12 187 LYS B O 1
ATOM 4114 N N . HIS B 1 189 ? -0.293 10.472 -43.230 1.00 45.28 188 HIS B N 1
ATOM 4115 C CA . HIS B 1 189 ? -1.641 10.287 -42.631 1.00 43.78 188 HIS B CA 1
ATOM 4116 C C . HIS B 1 189 ? -1.479 9.860 -41.166 1.00 41.86 188 HIS B C 1
ATOM 4117 O O . HIS B 1 189 ? -1.119 8.684 -40.923 1.00 42.44 188 HIS B O 1
ATOM 4124 N N . TYR B 1 190 ? -1.729 10.785 -40.232 1.00 40.86 189 TYR B N 1
ATOM 4125 C CA . TYR B 1 190 ? -1.625 10.570 -38.765 1.00 37.51 189 TYR B CA 1
ATOM 4126 C C . TYR B 1 190 ? -3.021 10.346 -38.179 1.00 37.10 189 TYR B C 1
ATOM 4127 O O . TYR B 1 190 ? -3.915 11.184 -38.414 1.00 39.87 189 TYR B O 1
ATOM 4136 N N . ALA B 1 191 ? -3.188 9.255 -37.424 1.00 33.92 190 ALA B N 1
ATOM 4137 C CA . ALA B 1 191 ? -4.442 8.889 -36.727 1.00 32.12 190 ALA B CA 1
ATOM 4138 C C . ALA B 1 191 ? -4.132 8.519 -35.274 1.00 28.97 190 ALA B C 1
ATOM 4139 O O . ALA B 1 191 ? -3.048 7.966 -35.013 1.00 29.97 190 ALA B O 1
ATOM 4141 N N . VAL B 1 192 ? -5.067 8.810 -34.369 1.00 28.47 191 VAL B N 1
ATOM 4142 C CA . VAL B 1 192 ? -4.988 8.451 -32.924 1.00 28.57 191 VAL B CA 1
ATOM 4143 C C . VAL B 1 192 ? -6.266 7.689 -32.569 1.00 29.68 191 VAL B C 1
ATOM 4144 O O . VAL B 1 192 ? -7.359 8.226 -32.859 1.00 31.54 191 VAL B O 1
ATOM 4148 N N . LEU B 1 193 ? -6.134 6.486 -31.995 1.00 29.35 192 LEU B N 1
ATOM 4149 C CA . LEU B 1 193 ? -7.272 5.694 -31.457 1.00 27.53 192 LEU B CA 1
ATOM 4150 C C . LEU B 1 193 ? -7.262 5.785 -29.926 1.00 27.81 192 LEU B C 1
ATOM 4151 O O . LEU B 1 193 ? -6.217 5.482 -29.314 1.00 25.95 192 LEU B O 1
ATOM 4156 N N . ASP B 1 194 ? -8.387 6.180 -29.330 1.00 27.32 193 ASP B N 1
ATOM 4157 C CA . ASP B 1 194 ? -8.564 6.188 -27.852 1.00 27.48 193 ASP B CA 1
ATOM 4158 C C . ASP B 1 194 ? -10.063 6.196 -27.535 1.00 30.66 193 ASP B C 1
ATOM 4159 O O . ASP B 1 194 ? -10.871 6.044 -28.477 1.00 29.79 193 ASP B O 1
ATOM 4164 N N . ARG B 1 195 ? -10.411 6.340 -26.255 1.00 31.79 194 ARG B N 1
ATOM 4165 C CA . ARG B 1 195 ? -11.807 6.476 -25.763 1.00 33.55 194 ARG B CA 1
ATOM 4166 C C . ARG B 1 195 ? -12.089 7.961 -25.525 1.00 32.25 194 ARG B C 1
ATOM 4167 O O . ARG B 1 195 ? -11.484 8.532 -24.606 1.00 34.03 194 ARG B O 1
ATOM 4175 N N . TYR B 1 196 ? -12.949 8.564 -26.350 1.00 34.17 195 TYR B N 1
ATOM 4176 C CA . TYR B 1 196 ? -13.289 10.010 -26.295 1.00 35.99 195 TYR B CA 1
ATOM 4177 C C . TYR B 1 196 ? -14.790 10.183 -26.043 1.00 41.22 195 TYR B C 1
ATOM 4178 O O . TYR B 1 196 ? -15.597 9.475 -26.682 1.00 40.36 195 TYR B O 1
ATOM 4187 N N . ASP B 1 197 ? -15.149 11.099 -25.138 1.00 44.11 196 ASP B N 1
ATOM 4188 C CA . ASP B 1 197 ? -16.539 11.603 -24.989 1.00 52.02 196 ASP B CA 1
ATOM 4189 C C . ASP B 1 197 ? -16.835 12.490 -26.201 1.00 55.34 196 ASP B C 1
ATOM 4190 O O . ASP B 1 197 ? -17.810 12.206 -26.922 1.00 59.23 196 ASP B O 1
ATOM 4195 N N . GLU B 1 198 ? -15.996 13.511 -26.406 1.00 57.53 197 GLU B N 1
ATOM 4196 C CA . GLU B 1 198 ? -15.974 14.394 -27.603 1.00 59.20 197 GLU B CA 1
ATOM 4197 C C . GLU B 1 198 ? -14.686 14.096 -28.378 1.00 59.34 197 GLU B C 1
ATOM 4198 O O . GLU B 1 198 ? -13.603 14.276 -27.785 1.00 55.69 197 GLU B O 1
ATOM 4204 N N . ILE B 1 199 ? -14.798 13.642 -29.632 1.00 60.75 198 ILE B N 1
ATOM 4205 C CA . ILE B 1 199 ? -13.633 13.307 -30.508 1.00 57.70 198 ILE B CA 1
ATOM 4206 C C . ILE B 1 199 ? -12.848 14.595 -30.746 1.00 56.61 198 ILE B C 1
ATOM 4207 O O . ILE B 1 199 ? -13.346 15.497 -31.415 1.00 57.76 198 ILE B O 1
ATOM 4212 N N . PRO B 1 200 ? -11.613 14.733 -30.205 1.00 53.48 199 PRO B N 1
ATOM 4213 C CA . PRO B 1 200 ? -10.810 15.934 -30.428 1.00 55.46 199 PRO B CA 1
ATOM 4214 C C . PRO B 1 200 ? -10.570 16.139 -31.931 1.00 56.18 199 PRO B C 1
ATOM 4215 O O . PRO B 1 200 ? -10.388 15.159 -32.626 1.00 61.92 199 PRO B O 1
ATOM 4219 N N . VAL B 1 201 ? -10.609 17.387 -32.400 1.00 54.48 200 VAL B N 1
ATOM 4220 C CA . VAL B 1 201 ? -10.290 17.754 -33.813 1.00 56.12 200 VAL B CA 1
ATOM 4221 C C . VAL B 1 201 ? -8.987 18.557 -33.799 1.00 57.45 200 VAL B C 1
ATOM 4222 O O . VAL B 1 201 ? -8.899 19.522 -33.015 1.00 54.16 200 VAL B O 1
ATOM 4226 N N . LEU B 1 202 ? -8.018 18.165 -34.633 1.00 55.77 201 LEU B N 1
ATOM 4227 C CA . LEU B 1 202 ? -6.681 18.811 -34.699 1.00 55.99 201 LEU B CA 1
ATOM 4228 C C . LEU B 1 202 ? -6.139 18.689 -36.121 1.00 62.10 201 LEU B C 1
ATOM 4229 O O . LEU B 1 202 ? -6.141 17.558 -36.648 1.00 71.43 201 LEU B O 1
ATOM 4234 N N . GLU B 1 203 ? -5.696 19.797 -36.721 1.00 67.35 202 GLU B N 1
ATOM 4235 C CA . GLU B 1 203 ? -5.267 19.786 -38.143 1.00 65.97 202 GLU B CA 1
ATOM 4236 C C . GLU B 1 203 ? -4.055 18.860 -38.278 1.00 62.68 202 GLU B C 1
ATOM 4237 O O . GLU B 1 203 ? -3.098 19.010 -37.487 1.00 60.26 202 GLU B O 1
ATOM 4243 N N . ASN B 1 204 ? -4.158 17.915 -39.217 1.00 57.42 203 ASN B N 1
ATOM 4244 C CA . ASN B 1 204 ? -3.134 16.907 -39.603 1.00 56.76 203 ASN B CA 1
ATOM 4245 C C . ASN B 1 204 ? -3.280 15.629 -38.765 1.00 51.48 203 ASN B C 1
ATOM 4246 O O . ASN B 1 204 ? -2.577 14.660 -39.102 1.00 42.96 203 ASN B O 1
ATOM 4251 N N . ILE B 1 205 ? -4.153 15.594 -37.746 1.00 47.13 204 ILE B N 1
ATOM 4252 C CA . ILE B 1 205 ? -4.395 14.355 -36.941 1.00 45.64 204 ILE B CA 1
ATOM 4253 C C . ILE B 1 205 ? -5.876 13.962 -36.999 1.00 38.71 204 ILE B C 1
ATOM 4254 O O . ILE B 1 205 ? -6.728 14.770 -36.599 1.00 37.69 204 ILE B O 1
ATOM 4259 N N . ASP B 1 206 ? -6.139 12.729 -37.442 1.00 39.04 205 ASP B N 1
ATOM 4260 C CA . ASP B 1 206 ? -7.463 12.055 -37.407 1.00 42.73 205 ASP B CA 1
ATOM 4261 C C . ASP B 1 206 ? -7.613 11.363 -36.042 1.00 41.22 205 ASP B C 1
ATOM 4262 O O . ASP B 1 206 ? -6.790 10.488 -35.733 1.00 40.80 205 ASP B O 1
ATOM 4267 N N . PHE B 1 207 ? -8.611 11.749 -35.243 1.00 37.01 206 PHE B N 1
ATOM 4268 C CA . PHE B 1 207 ? -8.932 11.105 -33.941 1.00 35.25 206 PHE B CA 1
ATOM 4269 C C . PHE B 1 207 ? -10.071 10.099 -34.144 1.00 36.61 206 PHE B C 1
ATOM 4270 O O . PHE B 1 207 ? -11.120 10.482 -34.714 1.00 39.13 206 PHE B O 1
ATOM 4278 N N . ILE B 1 208 ? -9.856 8.854 -33.696 1.00 34.13 207 ILE B N 1
ATOM 4279 C CA . ILE B 1 208 ? -10.821 7.719 -33.811 1.00 33.75 207 ILE B CA 1
ATOM 4280 C C . ILE B 1 208 ? -11.242 7.295 -32.401 1.00 33.89 207 ILE B C 1
ATOM 4281 O O . ILE B 1 208 ? -10.356 6.900 -31.621 1.00 33.67 207 ILE B O 1
ATOM 4286 N N . ASN B 1 209 ? -12.540 7.380 -32.096 1.00 35.35 208 ASN B N 1
ATOM 4287 C CA . ASN B 1 209 ? -13.145 6.795 -30.873 1.00 35.95 208 ASN B CA 1
ATOM 4288 C C . ASN B 1 209 ? -13.259 5.281 -31.076 1.00 35.72 208 ASN B C 1
ATOM 4289 O O . ASN B 1 209 ? -13.933 4.873 -32.026 1.00 41.24 208 ASN B O 1
ATOM 4294 N N . GLY B 1 210 ? -12.620 4.483 -30.219 1.00 35.97 209 GLY B N 1
ATOM 4295 C CA . GLY B 1 210 ? -12.607 3.014 -30.355 1.00 34.79 209 GLY B CA 1
ATOM 4296 C C . GLY B 1 210 ? -12.220 2.315 -29.067 1.00 33.60 209 GLY B C 1
ATOM 4297 O O . GLY B 1 210 ? -12.211 2.973 -28.018 1.00 37.36 209 GLY B O 1
ATOM 4298 N N . ASP B 1 211 ? -11.926 1.016 -29.161 1.00 33.79 210 ASP B N 1
ATOM 4299 C CA . ASP B 1 211 ? -11.561 0.132 -28.023 1.00 33.88 210 ASP B CA 1
ATOM 4300 C C . ASP B 1 211 ? -10.558 -0.903 -28.534 1.00 33.11 210 ASP B C 1
ATOM 4301 O O . ASP B 1 211 ? -10.971 -1.789 -29.321 1.00 33.58 210 ASP B O 1
ATOM 4306 N N . PHE B 1 212 ? -9.293 -0.796 -28.120 1.00 30.13 211 PHE B N 1
ATOM 4307 C CA . PHE B 1 212 ? -8.191 -1.635 -28.660 1.00 30.75 211 PHE B CA 1
ATOM 4308 C C . PHE B 1 212 ? -8.264 -3.058 -28.081 1.00 31.51 211 PHE B C 1
ATOM 4309 O O . PHE B 1 212 ? -7.533 -3.924 -28.603 1.00 35.16 211 PHE B O 1
ATOM 4317 N N . LEU B 1 213 ? -9.116 -3.308 -27.075 1.00 31.32 212 LEU B N 1
ATOM 4318 C CA . LEU B 1 213 ? -9.358 -4.672 -26.522 1.00 33.75 212 LEU B CA 1
ATOM 4319 C C . LEU B 1 213 ? -10.296 -5.461 -27.448 1.00 35.49 212 LEU B C 1
ATOM 4320 O O . LEU B 1 213 ? -10.328 -6.704 -27.325 1.00 38.34 212 LEU B O 1
ATOM 4325 N N . LYS B 1 214 ? -11.024 -4.785 -28.344 1.00 35.56 213 LYS B N 1
ATOM 4326 C CA . LYS B 1 214 ? -12.007 -5.436 -29.249 1.00 38.75 213 LYS B CA 1
ATOM 4327 C C . LYS B 1 214 ? -11.480 -5.435 -30.689 1.00 38.73 213 LYS B C 1
ATOM 4328 O O . LYS B 1 214 ? -11.412 -6.534 -31.273 1.00 43.36 213 LYS B O 1
ATOM 4334 N N . VAL B 1 215 ? -11.110 -4.273 -31.241 1.00 36.78 214 VAL B N 1
ATOM 4335 C CA . VAL B 1 215 ? -10.643 -4.169 -32.657 1.00 38.11 214 VAL B CA 1
ATOM 4336 C C . VAL B 1 215 ? -9.696 -2.976 -32.838 1.00 36.54 214 VAL B C 1
ATOM 4337 O O . VAL B 1 215 ? -9.901 -1.935 -32.192 1.00 37.48 214 VAL B O 1
ATOM 4341 N N . ILE B 1 216 ? -8.725 -3.127 -33.741 1.00 37.32 215 ILE B N 1
ATOM 4342 C CA . ILE B 1 216 ? -7.843 -2.030 -34.238 1.00 35.84 215 ILE B CA 1
ATOM 4343 C C . ILE B 1 216 ? -8.040 -1.957 -35.746 1.00 36.15 215 ILE B C 1
ATOM 4344 O O . ILE B 1 216 ? -8.089 -2.995 -36.401 1.00 37.16 215 ILE B O 1
ATOM 4349 N N . PRO B 1 217 ? -8.227 -0.749 -36.328 1.00 35.79 216 PRO B N 1
ATOM 4350 C CA . PRO B 1 217 ? -8.492 -0.630 -37.759 1.00 36.25 216 PRO B CA 1
ATOM 4351 C C . PRO B 1 217 ? -7.280 -1.039 -38.608 1.00 37.80 216 PRO B C 1
ATOM 4352 O O . PRO B 1 217 ? -6.149 -0.784 -38.213 1.00 36.67 216 PRO B O 1
ATOM 4356 N N . SER B 1 218 ? -7.559 -1.673 -39.748 1.00 38.09 217 SER B N 1
ATOM 4357 C CA . SER B 1 218 ? -6.556 -2.108 -40.753 1.00 36.42 217 SER B CA 1
ATOM 4358 C C . SER B 1 218 ? -6.118 -0.901 -41.585 1.00 37.19 217 SER B C 1
ATOM 4359 O O . SER B 1 218 ? -6.697 0.189 -41.401 1.00 36.79 217 SER B O 1
ATOM 4362 N N . GLY B 1 219 ? -5.124 -1.098 -42.454 1.00 38.63 218 GLY B N 1
ATOM 4363 C CA . GLY B 1 219 ? -4.732 -0.135 -43.500 1.00 39.86 218 GLY B CA 1
ATOM 4364 C C . GLY B 1 219 ? -3.718 0.891 -43.024 1.00 37.55 218 GLY B C 1
ATOM 4365 O O . GLY B 1 219 ? -3.549 1.901 -43.733 1.00 43.27 218 GLY B O 1
ATOM 4366 N N . TYR B 1 220 ? -3.059 0.655 -41.884 1.00 33.98 219 TYR B N 1
ATOM 4367 C CA . TYR B 1 220 ? -1.931 1.485 -41.382 1.00 32.09 219 TYR B CA 1
ATOM 4368 C C . TYR B 1 220 ? -0.616 0.710 -41.548 1.00 32.69 219 TYR B C 1
ATOM 4369 O O . TYR B 1 220 ? -0.599 -0.549 -41.435 1.00 35.76 219 TYR B O 1
ATOM 4378 N N . ASP B 1 221 ? 0.460 1.460 -41.813 1.00 32.54 220 ASP B N 1
ATOM 4379 C CA . ASP B 1 221 ? 1.829 0.937 -42.058 1.00 35.20 220 ASP B CA 1
ATOM 4380 C C . ASP B 1 221 ? 2.557 0.794 -40.716 1.00 33.16 220 ASP B C 1
ATOM 4381 O O . ASP B 1 221 ? 3.294 -0.201 -40.541 1.00 34.33 220 ASP B O 1
ATOM 4386 N N . LEU B 1 222 ? 2.341 1.742 -39.799 1.00 32.29 221 LEU B N 1
ATOM 4387 C CA . LEU B 1 222 ? 2.921 1.722 -38.430 1.00 28.20 221 LEU B CA 1
ATOM 4388 C C . LEU B 1 222 ? 1.793 1.838 -37.399 1.00 28.81 221 LEU B C 1
ATOM 4389 O O . LEU B 1 222 ? 0.979 2.777 -37.515 1.00 29.07 221 LEU B O 1
ATOM 4394 N N . TYR B 1 223 ? 1.758 0.907 -36.439 1.00 30.22 222 TYR B N 1
ATOM 4395 C CA . TYR B 1 223 ? 0.898 0.947 -35.228 1.00 26.71 222 TYR B CA 1
ATOM 4396 C C . TYR B 1 223 ? 1.784 1.241 -34.014 1.00 25.20 222 TYR B C 1
ATOM 4397 O O . TYR B 1 223 ? 2.687 0.437 -33.725 1.00 26.58 222 TYR B O 1
ATOM 4406 N N . ILE B 1 224 ? 1.539 2.367 -33.339 1.00 24.64 223 ILE B N 1
ATOM 4407 C CA . ILE B 1 224 ? 2.330 2.806 -32.153 1.00 23.32 223 ILE B CA 1
ATOM 4408 C C . ILE B 1 224 ? 1.537 2.492 -30.877 1.00 23.44 223 ILE B C 1
ATOM 4409 O O . ILE B 1 224 ? 0.315 2.752 -30.848 1.00 24.57 223 ILE B O 1
ATOM 4414 N N . LEU B 1 225 ? 2.234 1.947 -29.875 1.00 22.67 224 LEU B N 1
ATOM 4415 C CA . LEU B 1 225 ? 1.729 1.710 -28.497 1.00 22.04 224 LEU B CA 1
ATOM 4416 C C . LEU B 1 225 ? 2.720 2.340 -27.512 1.00 21.39 224 LEU B C 1
ATOM 4417 O O . LEU B 1 225 ? 3.729 1.671 -27.184 1.00 21.37 224 LEU B O 1
ATOM 4422 N N . LYS B 1 226 ? 2.456 3.578 -27.080 1.00 21.93 225 LYS B N 1
ATOM 4423 C CA . LYS B 1 226 ? 3.310 4.300 -26.102 1.00 21.13 225 LYS B CA 1
ATOM 4424 C C . LYS B 1 226 ? 2.638 4.281 -24.727 1.00 21.62 225 LYS B C 1
ATOM 4425 O O . LYS B 1 226 ? 1.508 4.790 -24.586 1.00 22.21 225 LYS B O 1
ATOM 4431 N N . ASP B 1 227 ? 3.326 3.715 -23.745 1.00 22.04 226 ASP B N 1
ATOM 4432 C CA . ASP B 1 227 ? 2.863 3.731 -22.334 1.00 22.06 226 ASP B CA 1
ATOM 4433 C C . ASP B 1 227 ? 1.439 3.164 -22.253 1.00 22.27 226 ASP B C 1
ATOM 4434 O O . ASP B 1 227 ? 0.627 3.666 -21.437 1.00 24.21 226 ASP B O 1
ATOM 4439 N N . VAL B 1 228 ? 1.160 2.123 -23.039 1.00 22.43 227 VAL B N 1
ATOM 4440 C CA . VAL B 1 228 ? -0.153 1.415 -23.086 1.00 22.18 227 VAL B CA 1
ATOM 4441 C C . VAL B 1 228 ? 0.016 0.031 -22.460 1.00 21.55 227 VAL B C 1
ATOM 4442 O O . VAL B 1 228 ? -0.726 -0.270 -21.514 1.00 23.32 227 VAL B O 1
ATOM 4446 N N . ILE B 1 229 ? 0.974 -0.761 -22.946 1.00 22.04 228 ILE B N 1
ATOM 4447 C CA . ILE B 1 229 ? 1.097 -2.207 -22.595 1.00 23.27 228 ILE B CA 1
ATOM 4448 C C . ILE B 1 229 ? 1.308 -2.354 -21.081 1.00 23.02 228 ILE B C 1
ATOM 4449 O O . ILE B 1 229 ? 0.772 -3.327 -20.507 1.00 25.89 228 ILE B O 1
ATOM 4454 N N . HIS B 1 230 ? 2.033 -1.429 -20.440 1.00 21.34 229 HIS B N 1
ATOM 4455 C CA . HIS B 1 230 ? 2.367 -1.521 -18.994 1.00 21.58 229 HIS B CA 1
ATOM 4456 C C . HIS B 1 230 ? 1.122 -1.292 -18.126 1.00 21.85 229 HIS B C 1
ATOM 4457 O O . HIS B 1 230 ? 1.225 -1.540 -16.914 1.00 24.52 229 HIS B O 1
ATOM 4464 N N . ASP B 1 231 ? -0.005 -0.852 -18.699 1.00 22.86 230 ASP B N 1
ATOM 4465 C CA . ASP B 1 231 ? -1.286 -0.670 -17.956 1.00 23.71 230 ASP B CA 1
ATOM 4466 C C . ASP B 1 231 ? -2.004 -2.006 -17.738 1.00 24.40 230 ASP B C 1
ATOM 4467 O O . ASP B 1 231 ? -2.984 -2.017 -16.980 1.00 27.08 230 ASP B O 1
ATOM 4472 N N . TRP B 1 232 ? -1.568 -3.084 -18.389 1.00 26.12 231 TRP B N 1
ATOM 4473 C CA . TRP B 1 232 ? -2.399 -4.300 -18.579 1.00 27.51 231 TRP B CA 1
ATOM 4474 C C . TRP B 1 232 ? -1.712 -5.545 -18.017 1.00 30.41 231 TRP B C 1
ATOM 4475 O O . TRP B 1 232 ? -0.464 -5.609 -18.023 1.00 29.61 231 TRP B O 1
ATOM 4486 N N . SER B 1 233 ? -2.530 -6.498 -17.560 1.00 32.75 232 SER B N 1
ATOM 4487 C CA . SER B 1 233 ? -2.151 -7.910 -17.301 1.00 34.16 232 SER B CA 1
ATOM 4488 C C . SER B 1 233 ? -1.562 -8.519 -18.579 1.00 34.69 232 SER B C 1
ATOM 4489 O O . SER B 1 233 ? -1.808 -7.962 -19.669 1.00 36.12 232 SER B O 1
ATOM 4492 N N . ASP B 1 234 ? -0.851 -9.641 -18.449 1.00 36.68 233 ASP B N 1
ATOM 4493 C CA . ASP B 1 234 ? -0.253 -10.394 -19.584 1.00 37.32 233 ASP B CA 1
ATOM 4494 C C . ASP B 1 234 ? -1.346 -10.755 -20.602 1.00 40.29 233 ASP B C 1
ATOM 4495 O O . ASP B 1 234 ? -1.127 -10.511 -21.801 1.00 40.38 233 ASP B O 1
ATOM 4500 N N . ASN B 1 235 ? -2.481 -11.299 -20.148 1.00 41.47 234 ASN B N 1
ATOM 4501 C CA . ASN B 1 235 ? -3.581 -11.771 -21.036 1.00 42.29 234 ASN B CA 1
ATOM 4502 C C . ASN B 1 235 ? -4.162 -10.586 -21.822 1.00 39.57 234 ASN B C 1
ATOM 4503 O O . ASN B 1 235 ? -4.417 -10.760 -23.026 1.00 43.03 234 ASN B O 1
ATOM 4508 N N . ASN B 1 236 ? -4.355 -9.433 -21.172 1.00 37.90 235 ASN B N 1
ATOM 4509 C CA . ASN B 1 236 ? -4.925 -8.207 -21.799 1.00 37.48 235 ASN B CA 1
ATOM 4510 C C . ASN B 1 236 ? -3.900 -7.584 -22.756 1.00 36.08 235 ASN B C 1
ATOM 4511 O O . ASN B 1 236 ? -4.324 -7.049 -23.789 1.00 39.04 235 ASN B O 1
ATOM 4516 N N . ALA B 1 237 ? -2.609 -7.625 -22.412 1.00 35.54 236 ALA B N 1
ATOM 4517 C CA . ALA B 1 237 ? -1.500 -7.151 -23.275 1.00 33.44 236 ALA B CA 1
ATOM 4518 C C . ALA B 1 237 ? -1.442 -8.018 -24.540 1.00 34.78 236 ALA B C 1
ATOM 4519 O O . ALA B 1 237 ? -1.361 -7.452 -25.655 1.00 34.45 236 ALA B O 1
ATOM 4521 N N . ILE B 1 238 ? -1.515 -9.343 -24.373 1.00 36.39 237 ILE B N 1
ATOM 4522 C CA . ILE B 1 238 ? -1.556 -10.333 -25.492 1.00 38.25 237 ILE B CA 1
ATOM 4523 C C . ILE B 1 238 ? -2.770 -10.026 -26.380 1.00 38.38 237 ILE B C 1
ATOM 4524 O O . ILE B 1 238 ? -2.608 -10.049 -27.612 1.00 39.91 237 ILE B O 1
ATOM 4529 N N . LEU B 1 239 ? -3.932 -9.737 -25.778 1.00 38.95 238 LEU B N 1
ATOM 4530 C CA . LEU B 1 239 ? -5.190 -9.407 -26.508 1.00 36.84 238 LEU B CA 1
ATOM 4531 C C . LEU B 1 239 ? -4.955 -8.186 -27.411 1.00 34.86 238 LEU B C 1
ATOM 4532 O O . LEU B 1 239 ? -5.312 -8.257 -28.604 1.00 35.95 238 LEU B O 1
ATOM 4537 N N . ILE B 1 240 ? -4.351 -7.123 -26.871 1.00 32.39 239 ILE B N 1
ATOM 4538 C CA . ILE B 1 240 ? -4.035 -5.864 -27.617 1.00 31.36 239 ILE B CA 1
ATOM 4539 C C . ILE B 1 240 ? -3.121 -6.204 -28.805 1.00 32.00 239 ILE B C 1
ATOM 4540 O O . ILE B 1 240 ? -3.401 -5.727 -29.928 1.00 32.10 239 ILE B O 1
ATOM 4545 N N . LEU B 1 241 ? -2.075 -7.005 -28.577 1.00 33.39 240 LEU B N 1
ATOM 4546 C CA . LEU B 1 241 ? -1.081 -7.367 -29.626 1.00 33.56 240 LEU B CA 1
ATOM 4547 C C . LEU B 1 241 ? -1.728 -8.287 -30.672 1.00 35.80 240 LEU B C 1
ATOM 4548 O O . LEU B 1 241 ? -1.416 -8.112 -31.867 1.00 36.11 240 LEU B O 1
ATOM 4553 N N . GLU B 1 242 ? -2.609 -9.206 -30.252 1.00 37.01 241 GLU B N 1
ATOM 4554 C CA . GLU B 1 242 ? -3.403 -10.082 -31.163 1.00 37.86 241 GLU B CA 1
ATOM 4555 C C . GLU B 1 242 ? -4.275 -9.206 -32.072 1.00 36.04 241 GLU B C 1
ATOM 4556 O O . GLU B 1 242 ? -4.375 -9.524 -33.282 1.00 41.13 241 GLU B O 1
ATOM 4562 N N . ASN B 1 243 ? -4.874 -8.146 -31.514 1.00 37.46 242 ASN B N 1
ATOM 4563 C CA . ASN B 1 243 ? -5.776 -7.210 -32.238 1.00 38.28 242 ASN B CA 1
ATOM 4564 C C . ASN B 1 243 ? -4.959 -6.354 -33.214 1.00 38.75 242 ASN B C 1
ATOM 4565 O O . ASN B 1 243 ? -5.507 -6.005 -34.278 1.00 39.18 242 ASN B O 1
ATOM 4570 N N . CYS B 1 244 ? -3.704 -6.037 -32.875 1.00 38.23 243 CYS B N 1
ATOM 4571 C CA . CYS B 1 244 ? -2.731 -5.367 -33.782 1.00 37.12 243 CYS B CA 1
ATOM 4572 C C . CYS B 1 244 ? -2.472 -6.254 -35.004 1.00 38.88 243 CYS B C 1
ATOM 4573 O O . CYS B 1 244 ? -2.613 -5.763 -36.141 1.00 41.77 243 CYS B O 1
ATOM 4576 N N . ARG B 1 245 ? -2.115 -7.517 -34.770 1.00 39.62 244 ARG B N 1
ATOM 4577 C CA . ARG B 1 245 ? -1.777 -8.496 -35.836 1.00 41.39 244 ARG B CA 1
ATOM 4578 C C . ARG B 1 245 ? -2.967 -8.657 -36.791 1.00 40.16 244 ARG B C 1
ATOM 4579 O O . ARG B 1 245 ? -2.731 -8.688 -38.014 1.00 43.97 244 ARG B O 1
ATOM 4587 N N . LYS B 1 246 ? -4.188 -8.753 -36.252 1.00 40.07 245 LYS B N 1
ATOM 4588 C CA . LYS B 1 246 ? -5.438 -8.958 -37.038 1.00 40.37 245 LYS B CA 1
ATOM 4589 C C . LYS B 1 246 ? -5.668 -7.754 -37.963 1.00 38.15 245 LYS B C 1
ATOM 4590 O O . LYS B 1 246 ? -6.186 -7.960 -39.083 1.00 41.63 245 LYS B O 1
ATOM 4596 N N . ALA B 1 247 ? -5.250 -6.559 -37.533 1.00 38.61 246 ALA B N 1
ATOM 4597 C CA . ALA B 1 247 ? -5.343 -5.292 -38.298 1.00 39.38 246 ALA B CA 1
ATOM 4598 C C . ALA B 1 247 ? -4.238 -5.212 -39.359 1.00 42.62 246 ALA B C 1
ATOM 4599 O O . ALA B 1 247 ? -4.444 -4.495 -40.356 1.00 41.42 246 ALA B O 1
ATOM 4601 N N . MET B 1 248 ? -3.117 -5.914 -39.157 1.00 41.35 247 MET B N 1
ATOM 4602 C CA . MET B 1 248 ? -1.868 -5.740 -39.949 1.00 38.63 247 MET B CA 1
ATOM 4603 C C . MET B 1 248 ? -1.916 -6.556 -41.246 1.00 39.27 247 MET B C 1
ATOM 4604 O O . MET B 1 248 ? -2.470 -7.677 -41.245 1.00 38.30 247 MET B O 1
ATOM 4609 N N . ASP B 1 249 ? -1.332 -5.997 -42.307 1.00 38.56 248 ASP B N 1
ATOM 4610 C CA . ASP B 1 249 ? -1.017 -6.709 -43.572 1.00 36.12 248 ASP B CA 1
ATOM 4611 C C . ASP B 1 249 ? 0.506 -6.775 -43.709 1.00 37.20 248 ASP B C 1
ATOM 4612 O O . ASP B 1 249 ? 1.201 -6.111 -42.917 1.00 40.89 248 ASP B O 1
ATOM 4617 N N . ASN B 1 250 ? 0.984 -7.556 -44.681 1.00 38.55 249 ASN B N 1
ATOM 4618 C CA A ASN B 1 250 ? 2.432 -7.765 -44.953 0.50 37.97 249 ASN B CA 1
ATOM 4619 C CA B ASN B 1 250 ? 2.427 -7.766 -44.979 0.50 39.03 249 ASN B CA 1
ATOM 4620 C C . ASN B 1 250 ? 3.117 -6.404 -45.121 1.00 40.27 249 ASN B C 1
ATOM 4621 O O . ASN B 1 250 ? 2.572 -5.555 -45.855 1.00 42.95 249 ASN B O 1
ATOM 4630 N N . GLY B 1 251 ? 4.257 -6.218 -44.447 1.00 42.06 250 GLY B N 1
ATOM 4631 C CA . GLY B 1 251 ? 5.078 -4.993 -44.521 1.00 42.09 250 GLY B CA 1
ATOM 4632 C C . GLY B 1 251 ? 4.899 -4.091 -43.309 1.00 40.22 250 GLY B C 1
ATOM 4633 O O . GLY B 1 251 ? 5.840 -3.337 -43.002 1.00 43.99 250 GLY B O 1
ATOM 4634 N N . SER B 1 252 ? 3.742 -4.153 -42.641 1.00 38.29 251 SER B N 1
ATOM 4635 C CA . SER B 1 252 ? 3.378 -3.262 -41.507 1.00 36.92 251 SER B CA 1
ATOM 4636 C C . SER B 1 252 ? 4.155 -3.661 -40.244 1.00 36.11 251 SER B C 1
ATOM 4637 O O . SER B 1 252 ? 4.586 -4.831 -40.136 1.00 39.12 251 SER B O 1
ATOM 4640 N N . ALA B 1 253 ? 4.314 -2.719 -39.313 1.00 33.22 252 ALA B N 1
ATOM 4641 C CA . ALA B 1 253 ? 5.052 -2.909 -38.042 1.00 31.33 252 ALA B CA 1
ATOM 4642 C C . ALA B 1 253 ? 4.245 -2.361 -36.865 1.00 30.09 252 ALA B C 1
ATOM 4643 O O . ALA B 1 253 ? 3.418 -1.453 -37.061 1.00 32.20 252 ALA B O 1
ATOM 4645 N N . VAL B 1 254 ? 4.513 -2.901 -35.678 1.00 29.68 253 VAL B N 1
ATOM 4646 C CA . VAL B 1 254 ? 4.110 -2.303 -34.378 1.00 28.84 253 VAL B CA 1
ATOM 4647 C C . VAL B 1 254 ? 5.379 -1.723 -33.753 1.00 28.40 253 VAL B C 1
ATOM 4648 O O . VAL B 1 254 ? 6.418 -2.417 -33.785 1.00 29.39 253 VAL B O 1
ATOM 4652 N N . LEU B 1 255 ? 5.302 -0.499 -33.225 1.00 25.56 254 LEU B N 1
ATOM 4653 C CA . LEU B 1 255 ? 6.389 0.081 -32.401 1.00 24.40 254 LEU B CA 1
ATOM 4654 C C . LEU B 1 255 ? 5.857 0.283 -30.983 1.00 23.74 254 LEU B C 1
ATOM 4655 O O . LEU B 1 255 ? 4.974 1.143 -30.805 1.00 24.46 254 LEU B O 1
ATOM 4660 N N . LEU B 1 256 ? 6.363 -0.495 -30.026 1.00 23.44 255 LEU B N 1
ATOM 4661 C CA . LEU B 1 256 ? 6.136 -0.238 -28.580 1.00 22.84 255 LEU B CA 1
ATOM 4662 C C . LEU B 1 256 ? 7.093 0.878 -28.161 1.00 22.60 255 LEU B C 1
ATOM 4663 O O . LEU B 1 256 ? 8.284 0.790 -28.508 1.00 23.35 255 LEU B O 1
ATOM 4668 N N . ILE B 1 257 ? 6.576 1.902 -27.484 1.00 21.24 256 ILE B N 1
ATOM 4669 C CA . ILE B 1 257 ? 7.391 2.946 -26.809 1.00 21.34 256 ILE B CA 1
ATOM 4670 C C . ILE B 1 257 ? 7.106 2.741 -25.325 1.00 21.20 256 ILE B C 1
ATOM 4671 O O . ILE B 1 257 ? 6.003 3.076 -24.881 1.00 22.67 256 ILE B O 1
ATOM 4676 N N . SER B 1 258 ? 8.033 2.099 -24.622 1.00 21.94 257 SER B N 1
ATOM 4677 C CA . SER B 1 258 ? 7.751 1.504 -23.297 1.00 22.58 257 SER B CA 1
ATOM 4678 C C . SER B 1 258 ? 8.944 1.696 -22.369 1.00 22.71 257 SER B C 1
ATOM 4679 O O . SER B 1 258 ? 10.094 1.626 -22.835 1.00 23.25 257 SER B O 1
ATOM 4682 N N . MET B 1 259 ? 8.670 1.884 -21.080 1.00 24.09 258 MET B N 1
ATOM 4683 C CA . MET B 1 259 ? 9.691 1.597 -20.053 1.00 24.96 258 MET B CA 1
ATOM 4684 C C . MET B 1 259 ? 10.019 0.110 -20.202 1.00 25.56 258 MET B C 1
ATOM 4685 O O . MET B 1 259 ? 9.144 -0.656 -20.666 1.00 25.84 258 MET B O 1
ATOM 4690 N N . MET B 1 260 ? 11.265 -0.264 -19.946 1.00 24.76 259 MET B N 1
ATOM 4691 C CA . MET B 1 260 ? 11.695 -1.680 -19.930 1.00 26.40 259 MET B CA 1
ATOM 4692 C C . MET B 1 260 ? 12.446 -1.931 -18.629 1.00 24.91 259 MET B C 1
ATOM 4693 O O . MET B 1 260 ? 13.386 -1.166 -18.337 1.00 25.95 259 MET B O 1
ATOM 4698 N N . LYS B 1 261 ? 12.019 -2.953 -17.887 1.00 24.21 260 LYS B N 1
ATOM 4699 C CA . LYS B 1 261 ? 12.766 -3.508 -16.735 1.00 26.44 260 LYS B CA 1
ATOM 4700 C C . LYS B 1 261 ? 14.032 -4.166 -17.278 1.00 26.12 260 LYS B C 1
ATOM 4701 O O . LYS B 1 261 ? 13.949 -4.828 -18.330 1.00 28.34 260 LYS B O 1
ATOM 4707 N N . LYS B 1 262 ? 15.158 -3.951 -16.602 1.00 26.20 261 LYS B N 1
ATOM 4708 C CA . LYS B 1 262 ? 16.470 -4.556 -16.938 1.00 27.45 261 LYS B CA 1
ATOM 4709 C C . LYS B 1 262 ? 17.108 -5.049 -15.647 1.00 28.48 261 LYS B C 1
ATOM 4710 O O . LYS B 1 262 ? 16.726 -4.608 -14.568 1.00 29.78 261 LYS B O 1
ATOM 4716 N N . PRO B 1 263 ? 18.078 -5.988 -15.702 1.00 30.33 262 PRO B N 1
ATOM 4717 C CA . PRO B 1 263 ? 18.831 -6.369 -14.508 1.00 31.50 262 PRO B CA 1
ATOM 4718 C C . PRO B 1 263 ? 19.336 -5.183 -13.666 1.00 32.18 262 PRO B C 1
ATOM 4719 O O . PRO B 1 263 ? 19.295 -5.310 -12.463 1.00 32.76 262 PRO B O 1
ATOM 4723 N N . GLN B 1 264 ? 19.759 -4.071 -14.287 1.00 31.44 263 GLN B N 1
ATOM 4724 C CA . GLN B 1 264 ? 20.358 -2.908 -13.562 1.00 36.62 263 GLN B CA 1
ATOM 4725 C C . GLN B 1 264 ? 19.346 -1.761 -13.421 1.00 39.23 263 GLN B C 1
ATOM 4726 O O . GLN B 1 264 ? 19.765 -0.640 -13.043 1.00 38.18 263 GLN B O 1
ATOM 4732 N N . SER B 1 265 ? 18.060 -2.025 -13.666 1.00 39.25 264 SER B N 1
ATOM 4733 C CA . SER B 1 265 ? 16.960 -1.050 -13.458 1.00 37.47 264 SER B CA 1
ATOM 4734 C C . SER B 1 265 ? 16.969 -0.580 -12.007 1.00 38.03 264 SER B C 1
ATOM 4735 O O . SER B 1 265 ? 17.140 -1.431 -11.100 1.00 43.66 264 SER B O 1
ATOM 4738 N N . LYS B 1 266 ? 16.795 0.722 -11.797 1.00 34.81 265 LYS B N 1
ATOM 4739 C CA . LYS B 1 266 ? 16.480 1.274 -10.456 1.00 33.15 265 LYS B CA 1
ATOM 4740 C C . LYS B 1 266 ? 15.211 2.124 -10.573 1.00 30.77 265 LYS B C 1
ATOM 4741 O O . LYS B 1 266 ? 14.243 1.807 -9.849 1.00 28.92 265 LYS B O 1
ATOM 4747 N N . MET B 1 267 ? 15.177 3.098 -11.490 1.00 31.05 266 MET B N 1
ATOM 4748 C CA . MET B 1 267 ? 14.001 3.995 -11.669 1.00 31.98 266 MET B CA 1
ATOM 4749 C C . MET B 1 267 ? 12.768 3.164 -12.052 1.00 26.91 266 MET B C 1
ATOM 4750 O O . MET B 1 267 ? 11.675 3.463 -11.536 1.00 28.86 266 MET B O 1
ATOM 4755 N N . VAL B 1 268 ? 12.936 2.159 -12.915 1.00 25.88 267 VAL B N 1
ATOM 4756 C CA . VAL B 1 268 ? 11.812 1.340 -13.457 1.00 23.84 267 VAL B CA 1
ATOM 4757 C C . VAL B 1 268 ? 11.199 0.490 -12.333 1.00 24.16 267 VAL B C 1
ATOM 4758 O O . VAL B 1 268 ? 9.961 0.384 -12.293 1.00 22.93 267 VAL B O 1
ATOM 4762 N N . ILE B 1 269 ? 12.031 -0.108 -11.475 1.00 25.96 268 ILE B N 1
ATOM 4763 C CA . ILE B 1 269 ? 11.586 -0.918 -10.300 1.00 26.04 268 ILE B CA 1
ATOM 4764 C C . ILE B 1 269 ? 10.765 -0.001 -9.387 1.00 26.58 268 ILE B C 1
ATOM 4765 O O . ILE B 1 269 ? 9.697 -0.420 -8.897 1.00 27.43 268 ILE B O 1
ATOM 4770 N N . TYR B 1 270 ? 11.254 1.222 -9.193 1.00 27.94 269 TYR B N 1
ATOM 4771 C CA . TYR B 1 270 ? 10.614 2.273 -8.369 1.00 28.07 269 TYR B CA 1
ATOM 4772 C C . TYR B 1 270 ? 9.238 2.630 -8.953 1.00 26.63 269 TYR B C 1
ATOM 4773 O O . TYR B 1 270 ? 8.291 2.817 -8.180 1.00 30.81 269 TYR B O 1
ATOM 4782 N N . PHE B 1 271 ? 9.119 2.689 -10.283 1.00 24.15 270 PHE B N 1
ATOM 4783 C CA . PHE B 1 271 ? 7.870 3.073 -10.998 1.00 23.80 270 PHE B CA 1
ATOM 4784 C C . PHE B 1 271 ? 6.883 1.899 -11.043 1.00 23.85 270 PHE B C 1
ATOM 4785 O O . PHE B 1 271 ? 5.657 2.138 -11.036 1.00 25.23 270 PHE B O 1
ATOM 4793 N N . ASP B 1 272 ? 7.403 0.670 -11.097 1.00 23.55 271 ASP B N 1
ATOM 4794 C CA . ASP B 1 272 ? 6.626 -0.588 -11.262 1.00 23.52 271 ASP B CA 1
ATOM 4795 C C . ASP B 1 272 ? 5.554 -0.692 -10.166 1.00 23.14 271 ASP B C 1
ATOM 4796 O O . ASP B 1 272 ? 4.436 -1.139 -10.472 1.00 24.80 271 ASP B O 1
ATOM 4801 N N . ILE B 1 273 ? 5.868 -0.287 -8.933 1.00 23.64 272 ILE B N 1
ATOM 4802 C CA . ILE B 1 273 ? 4.916 -0.391 -7.790 1.00 22.04 272 ILE B CA 1
ATOM 4803 C C . ILE B 1 273 ? 3.712 0.530 -8.034 1.00 21.68 272 ILE B C 1
ATOM 4804 O O . ILE B 1 273 ? 2.575 0.124 -7.725 1.00 21.73 272 ILE B O 1
ATOM 4809 N N A LEU B 1 274 ? 3.946 1.730 -8.573 0.50 21.52 273 LEU B N 1
ATOM 4810 N N B LEU B 1 274 ? 3.952 1.727 -8.572 0.50 21.57 273 LEU B N 1
ATOM 4811 C CA A LEU B 1 274 ? 2.871 2.695 -8.929 0.50 21.64 273 LEU B CA 1
ATOM 4812 C CA B LEU B 1 274 ? 2.896 2.709 -8.937 0.50 21.76 273 LEU B CA 1
ATOM 4813 C C A LEU B 1 274 ? 1.924 2.055 -9.952 0.50 22.41 273 LEU B C 1
ATOM 4814 C C B LEU B 1 274 ? 1.939 2.084 -9.964 0.50 22.51 273 LEU B C 1
ATOM 4815 O O A LEU B 1 274 ? 0.708 2.267 -9.838 0.50 24.07 273 LEU B O 1
ATOM 4816 O O B LEU B 1 274 ? 0.727 2.321 -9.854 0.50 24.37 273 LEU B O 1
ATOM 4825 N N . MET B 1 275 ? 2.463 1.317 -10.929 1.00 21.31 274 MET B N 1
ATOM 4826 C CA . MET B 1 275 ? 1.633 0.652 -11.968 1.00 22.65 274 MET B CA 1
ATOM 4827 C C . MET B 1 275 ? 0.732 -0.422 -11.338 1.00 21.31 274 MET B C 1
ATOM 4828 O O . MET B 1 275 ? -0.408 -0.572 -11.784 1.00 22.38 274 MET B O 1
ATOM 4833 N N A ASP B 1 276 ? 1.217 -1.123 -10.309 0.50 21.28 275 ASP B N 1
ATOM 4834 N N B ASP B 1 276 ? 1.214 -1.129 -10.310 0.50 21.48 275 ASP B N 1
ATOM 4835 C CA A ASP B 1 276 ? 0.414 -2.126 -9.560 0.50 21.51 275 ASP B CA 1
ATOM 4836 C CA B ASP B 1 276 ? 0.409 -2.130 -9.559 0.50 21.55 275 ASP B CA 1
ATOM 4837 C C A ASP B 1 276 ? -0.735 -1.398 -8.850 0.50 21.63 275 ASP B C 1
ATOM 4838 C C B ASP B 1 276 ? -0.738 -1.399 -8.848 0.50 21.46 275 ASP B C 1
ATOM 4839 O O A ASP B 1 276 ? -1.901 -1.818 -9.013 0.50 22.36 275 ASP B O 1
ATOM 4840 O O B ASP B 1 276 ? -1.905 -1.819 -9.006 0.50 22.34 275 ASP B O 1
ATOM 4849 N N . VAL B 1 277 ? -0.406 -0.330 -8.115 1.00 21.48 276 VAL B N 1
ATOM 4850 C CA . VAL B 1 277 ? -1.366 0.465 -7.293 1.00 21.33 276 VAL B CA 1
ATOM 4851 C C . VAL B 1 277 ? -2.473 1.041 -8.188 1.00 21.66 276 VAL B C 1
ATOM 4852 O O . VAL B 1 277 ? -3.641 0.986 -7.780 1.00 22.50 276 VAL B O 1
ATOM 4856 N N . LEU B 1 278 ? -2.141 1.533 -9.385 1.00 22.15 277 LEU B N 1
ATOM 4857 C CA . LEU B 1 278 ? -3.114 2.287 -10.218 1.00 24.30 277 LEU B CA 1
ATOM 4858 C C . LEU B 1 278 ? -3.888 1.355 -11.156 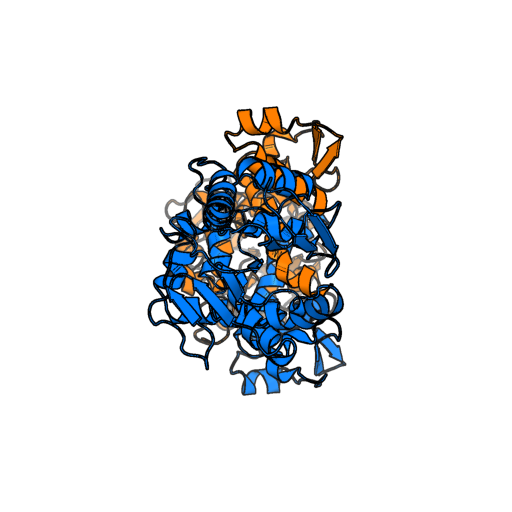1.00 24.60 277 LEU B C 1
ATOM 4859 O O . LEU B 1 278 ? -5.087 1.621 -11.356 1.00 25.26 277 LEU B O 1
ATOM 4864 N N . PHE B 1 279 ? -3.238 0.335 -11.728 1.00 24.95 278 PHE B N 1
ATOM 4865 C CA . PHE B 1 279 ? -3.759 -0.402 -12.912 1.00 25.74 278 PHE B CA 1
ATOM 4866 C C . PHE B 1 279 ? -3.807 -1.923 -12.731 1.00 26.17 278 PHE B C 1
ATOM 4867 O O . PHE B 1 279 ? -4.421 -2.576 -13.602 1.00 31.19 278 PHE B O 1
ATOM 4875 N N . SER B 1 280 ? -3.144 -2.479 -11.714 1.00 25.89 279 SER B N 1
ATOM 4876 C CA . SER B 1 280 ? -2.693 -3.895 -11.721 1.00 27.93 279 SER B CA 1
ATOM 4877 C C . SER B 1 280 ? -1.882 -4.102 -13.007 1.00 29.21 279 SER B C 1
ATOM 4878 O O . SER B 1 280 ? -2.003 -5.165 -13.648 1.00 32.08 279 SER B O 1
ATOM 4881 N N . GLY B 1 281 ? -1.127 -3.070 -13.390 1.00 26.65 280 GLY B N 1
ATOM 4882 C CA . GLY B 1 281 ? -0.187 -3.096 -14.518 1.00 25.79 280 GLY B CA 1
ATOM 4883 C C . GLY B 1 281 ? 1.182 -3.538 -14.045 1.00 25.41 280 GLY B C 1
ATOM 4884 O O . GLY B 1 281 ? 1.321 -3.853 -12.848 1.00 26.55 280 GLY B O 1
ATOM 4885 N N . LYS B 1 282 ? 2.169 -3.557 -14.941 1.00 24.57 281 LYS B N 1
ATOM 4886 C CA . LYS B 1 282 ? 3.558 -3.948 -14.592 1.00 26.50 281 LYS B CA 1
ATOM 4887 C C . LYS B 1 282 ? 4.520 -3.477 -15.682 1.00 23.75 281 LYS B C 1
ATOM 4888 O O . LYS B 1 282 ? 4.096 -3.374 -16.845 1.00 24.43 281 LYS B O 1
ATOM 4894 N N . GLU B 1 283 ? 5.761 -3.188 -15.297 1.00 23.76 282 GLU B N 1
ATOM 4895 C CA . GLU B 1 283 ? 6.890 -2.984 -16.234 1.00 23.36 282 GLU B CA 1
ATOM 4896 C C . GLU B 1 283 ? 7.516 -4.353 -16.511 1.00 24.62 282 GLU B C 1
ATOM 4897 O O . GLU B 1 283 ? 7.518 -5.213 -15.599 1.00 29.93 282 GLU B O 1
ATOM 4903 N N . ARG B 1 284 ? 7.982 -4.559 -17.743 1.00 25.71 283 ARG B N 1
ATOM 4904 C CA . ARG B 1 284 ? 8.379 -5.896 -18.247 1.00 27.24 283 ARG B CA 1
ATOM 4905 C C . ARG B 1 284 ? 9.822 -5.867 -18.753 1.00 28.10 283 ARG B C 1
ATOM 4906 O O . ARG B 1 284 ? 10.242 -4.827 -19.309 1.00 25.07 283 ARG B O 1
ATOM 4914 N N . TYR B 1 285 ? 10.534 -6.978 -18.539 1.00 29.98 284 TYR B N 1
ATOM 4915 C CA . TYR B 1 285 ? 11.833 -7.320 -19.173 1.00 32.43 284 TYR B CA 1
ATOM 4916 C C . TYR B 1 285 ? 11.627 -7.528 -20.678 1.00 33.06 284 TYR B C 1
ATOM 4917 O O . TYR B 1 285 ? 10.493 -7.843 -21.097 1.00 32.97 284 TYR B O 1
ATOM 4926 N N . LEU B 1 286 ? 12.696 -7.383 -21.467 1.00 31.89 285 LEU B N 1
ATOM 4927 C CA . LEU B 1 286 ? 12.667 -7.623 -22.936 1.00 33.97 285 LEU B CA 1
ATOM 4928 C C . LEU B 1 286 ? 12.149 -9.041 -23.215 1.00 36.75 285 LEU B C 1
ATOM 4929 O O . LEU B 1 286 ? 11.318 -9.191 -24.133 1.00 35.65 285 LEU B O 1
ATOM 4934 N N . THR B 1 287 ? 12.618 -10.035 -22.450 1.00 40.05 286 THR B N 1
ATOM 4935 C CA . THR B 1 287 ? 12.240 -11.470 -22.588 1.00 44.09 286 THR B CA 1
ATOM 4936 C C . THR B 1 287 ? 10.732 -11.643 -22.368 1.00 44.84 286 THR B C 1
ATOM 4937 O O . THR B 1 287 ? 10.158 -12.546 -22.994 1.00 51.95 286 THR B O 1
ATOM 4941 N N . GLU B 1 288 ? 10.121 -10.817 -21.516 1.00 42.17 287 GLU B N 1
ATOM 4942 C CA . GLU B 1 288 ? 8.657 -10.843 -21.253 1.00 40.92 287 GLU B CA 1
ATOM 4943 C C . GLU B 1 288 ? 7.918 -10.265 -22.464 1.00 38.82 287 GLU B C 1
ATOM 4944 O O . GLU B 1 288 ? 6.895 -10.854 -22.850 1.00 44.06 287 GLU B O 1
ATOM 4950 N N . PHE B 1 289 ? 8.422 -9.173 -23.050 1.00 36.90 288 PHE B N 1
ATOM 4951 C CA . PHE B 1 289 ? 7.884 -8.581 -24.305 1.00 36.12 288 PHE B CA 1
ATOM 4952 C C . PHE B 1 289 ? 7.991 -9.612 -25.439 1.00 39.69 288 PHE B C 1
ATOM 4953 O O . PHE B 1 289 ? 7.033 -9.704 -26.238 1.00 39.05 288 PHE B O 1
ATOM 4961 N N . GLU B 1 290 ? 9.102 -10.363 -25.494 1.00 43.68 289 GLU B N 1
ATOM 4962 C CA . GLU B 1 290 ? 9.356 -11.450 -26.484 1.00 46.40 289 GLU B CA 1
ATOM 4963 C C . GLU B 1 290 ? 8.157 -12.401 -26.522 1.00 50.11 289 GLU B C 1
ATOM 4964 O O . GLU B 1 290 ? 7.591 -12.612 -27.616 1.00 54.68 289 GLU B O 1
ATOM 4970 N N . ARG B 1 291 ? 7.805 -12.949 -25.356 1.00 51.91 290 ARG B N 1
ATOM 4971 C CA . ARG B 1 291 ? 6.750 -13.982 -25.174 1.00 55.50 290 ARG B CA 1
ATOM 4972 C C . ARG B 1 291 ? 5.385 -13.406 -25.559 1.00 56.59 290 ARG B C 1
ATOM 4973 O O . ARG B 1 291 ? 4.671 -14.065 -26.342 1.00 56.53 290 ARG B O 1
ATOM 4981 N N . LEU B 1 292 ? 5.033 -12.239 -25.005 1.00 53.34 291 LEU B N 1
ATOM 4982 C CA . LEU B 1 292 ? 3.750 -11.538 -25.283 1.00 49.59 291 LEU B CA 1
ATOM 4983 C C . LEU B 1 292 ? 3.539 -11.479 -26.798 1.00 50.50 291 LEU B C 1
ATOM 4984 O O . LEU B 1 292 ? 2.472 -11.920 -27.265 1.00 54.09 291 LEU B O 1
ATOM 4989 N N . ALA B 1 293 ? 4.535 -10.954 -27.519 1.00 48.09 292 ALA B N 1
ATOM 4990 C CA . ALA B 1 293 ? 4.514 -10.713 -28.982 1.00 49.18 292 ALA B CA 1
ATOM 4991 C C . ALA B 1 293 ? 4.328 -12.038 -29.731 1.00 49.92 292 ALA B C 1
ATOM 4992 O O . ALA B 1 293 ? 3.486 -12.094 -30.653 1.00 50.39 292 ALA B O 1
ATOM 4994 N N . ASN B 1 294 ? 5.096 -13.059 -29.343 1.00 49.58 293 ASN B N 1
ATOM 4995 C CA . ASN B 1 294 ? 5.097 -14.411 -29.965 1.00 49.63 293 ASN B CA 1
ATOM 4996 C C . ASN B 1 294 ? 3.671 -14.972 -29.976 1.00 50.22 293 ASN B C 1
ATOM 4997 O O . ASN B 1 294 ? 3.241 -15.474 -31.034 1.00 50.91 293 ASN B O 1
ATOM 5002 N N . GLN B 1 295 ? 2.978 -14.868 -28.837 1.00 49.78 294 GLN B N 1
ATOM 5003 C CA . GLN B 1 295 ? 1.593 -15.370 -28.619 1.00 51.74 294 GLN B CA 1
ATOM 5004 C C . GLN B 1 295 ? 0.607 -14.692 -29.578 1.00 52.30 294 GLN B C 1
ATOM 5005 O O . GLN B 1 295 ? -0.488 -15.254 -29.779 1.00 57.25 294 GLN B O 1
ATOM 5011 N N . ALA B 1 296 ? 0.971 -13.533 -30.132 1.00 49.50 295 ALA B N 1
ATOM 5012 C CA . ALA B 1 296 ? 0.129 -12.722 -31.040 1.00 43.11 295 ALA B CA 1
ATOM 5013 C C . ALA B 1 296 ? 0.643 -12.833 -32.476 1.00 45.50 295 ALA B C 1
ATOM 5014 O O . ALA B 1 296 ? 0.421 -11.873 -33.233 1.00 47.74 295 ALA B O 1
ATOM 5016 N N . GLY B 1 297 ? 1.313 -13.935 -32.836 1.00 40.40 296 GLY B N 1
ATOM 5017 C CA . GLY B 1 297 ? 1.911 -14.106 -34.173 1.00 40.92 296 GLY B CA 1
ATOM 5018 C C . GLY B 1 297 ? 2.699 -12.874 -34.571 1.00 43.18 296 GLY B C 1
ATOM 5019 O O . GLY B 1 297 ? 2.674 -12.526 -35.774 1.00 43.77 296 GLY B O 1
ATOM 5020 N N . LEU B 1 298 ? 3.346 -12.227 -33.593 1.00 45.55 297 LEU B N 1
ATOM 5021 C CA . LEU B 1 298 ? 4.321 -11.127 -33.804 1.00 43.17 297 LEU B CA 1
ATOM 5022 C C . LEU B 1 298 ? 5.680 -11.578 -33.261 1.00 41.09 297 LEU B C 1
ATOM 5023 O O . LEU B 1 298 ? 5.721 -12.549 -32.487 1.00 44.48 297 LEU B O 1
ATOM 5028 N N . VAL B 1 299 ? 6.747 -10.903 -33.680 1.00 40.22 298 VAL B N 1
ATOM 5029 C CA . VAL B 1 299 ? 8.156 -11.217 -33.303 1.00 37.80 298 VAL B CA 1
ATOM 5030 C C . VAL B 1 299 ? 8.909 -9.892 -33.169 1.00 34.91 298 VAL B C 1
ATOM 5031 O O . VAL B 1 299 ? 8.640 -8.981 -33.971 1.00 35.41 298 VAL B O 1
ATOM 5035 N N . ILE B 1 300 ? 9.808 -9.795 -32.187 1.00 34.10 299 ILE B N 1
ATOM 5036 C CA . ILE B 1 300 ? 10.682 -8.605 -31.976 1.00 33.59 299 ILE B CA 1
ATOM 5037 C C . ILE B 1 300 ? 11.723 -8.584 -33.098 1.00 34.58 299 ILE B C 1
ATOM 5038 O O . ILE B 1 300 ? 12.470 -9.574 -33.230 1.00 40.58 299 ILE B O 1
ATOM 5043 N N . GLN B 1 301 ? 11.737 -7.502 -33.881 1.00 34.04 300 GLN B N 1
ATOM 5044 C CA . GLN B 1 301 ? 12.655 -7.300 -35.032 1.00 34.86 300 GLN B CA 1
ATOM 5045 C C . GLN B 1 301 ? 13.825 -6.412 -34.603 1.00 34.21 300 GLN B C 1
ATOM 5046 O O . GLN B 1 301 ? 14.933 -6.620 -35.134 1.00 35.46 300 GLN B O 1
ATOM 5052 N N . ASP B 1 302 ? 13.597 -5.476 -33.672 1.00 33.02 301 ASP B N 1
ATOM 5053 C CA . ASP B 1 302 ? 14.649 -4.552 -33.181 1.00 31.83 301 ASP B CA 1
ATOM 5054 C C . ASP B 1 302 ? 14.238 -3.941 -31.836 1.00 30.25 301 ASP B C 1
ATOM 5055 O O . ASP B 1 302 ? 13.022 -3.811 -31.568 1.00 30.88 301 ASP B O 1
ATOM 5060 N N . VAL B 1 303 ? 15.244 -3.581 -31.036 1.00 28.53 302 VAL B N 1
ATOM 5061 C CA . VAL B 1 303 ? 15.107 -2.892 -29.723 1.00 29.34 302 VAL B CA 1
ATOM 5062 C C . VAL B 1 303 ? 16.173 -1.794 -29.663 1.00 30.38 302 VAL B C 1
ATOM 5063 O O . VAL B 1 303 ? 17.357 -2.108 -29.919 1.00 31.66 302 VAL B O 1
ATOM 5067 N N . LYS B 1 304 ? 15.768 -0.559 -29.347 1.00 28.47 303 LYS B N 1
ATOM 5068 C CA . LYS B 1 304 ? 16.693 0.591 -29.166 1.00 28.71 303 LYS B CA 1
ATOM 5069 C C . LYS B 1 304 ? 16.299 1.370 -27.909 1.00 26.17 303 LYS B C 1
ATOM 5070 O O . LYS B 1 304 ? 15.092 1.495 -27.650 1.00 27.27 303 LYS B O 1
ATOM 5076 N N . ASP B 1 305 ? 17.287 1.893 -27.183 1.00 26.52 304 ASP B N 1
ATOM 5077 C CA . ASP B 1 305 ? 17.067 2.711 -25.965 1.00 28.15 304 ASP B CA 1
ATOM 5078 C C . ASP B 1 305 ? 16.901 4.179 -26.368 1.00 28.30 304 ASP B C 1
ATOM 5079 O O . ASP B 1 305 ? 17.695 4.674 -27.201 1.00 28.63 304 ASP B O 1
ATOM 5084 N N . ILE B 1 306 ? 15.880 4.830 -25.805 1.00 28.44 305 ILE B N 1
ATOM 5085 C CA . ILE B 1 306 ? 15.709 6.311 -25.823 1.00 29.77 305 ILE B CA 1
ATOM 5086 C C . ILE B 1 306 ? 16.560 6.882 -24.686 1.00 31.88 305 ILE B C 1
ATOM 5087 O O . ILE B 1 306 ? 17.319 7.827 -24.935 1.00 36.03 305 ILE B O 1
ATOM 5092 N N . ASP B 1 307 ? 16.423 6.322 -23.482 1.00 35.46 306 ASP B N 1
ATOM 5093 C CA . ASP B 1 307 ? 17.183 6.753 -22.278 1.00 36.94 306 ASP B CA 1
ATOM 5094 C C . ASP B 1 307 ? 17.287 5.570 -21.305 1.00 42.59 306 ASP B C 1
ATOM 5095 O O . ASP B 1 307 ? 17.144 4.414 -21.768 1.00 43.50 306 ASP B O 1
ATOM 5100 N N . GLU B 1 308 ? 17.522 5.860 -20.018 1.00 44.73 307 GLU B N 1
ATOM 5101 C CA . GLU B 1 308 ? 17.751 4.869 -18.929 1.00 48.03 307 GLU B CA 1
ATOM 5102 C C . GLU B 1 308 ? 16.523 3.966 -18.793 1.00 44.70 307 GLU B C 1
ATOM 5103 O O . GLU B 1 308 ? 16.705 2.754 -18.546 1.00 48.96 307 GLU B O 1
ATOM 5109 N N . SER B 1 309 ? 15.328 4.551 -18.934 1.00 40.17 308 SER B N 1
ATOM 5110 C CA . SER B 1 309 ? 14.018 3.909 -18.652 1.00 35.53 308 SER B CA 1
ATOM 5111 C C . SER B 1 309 ? 13.315 3.459 -19.937 1.00 32.14 308 SER B C 1
ATOM 5112 O O . SER B 1 309 ? 12.857 2.300 -19.946 1.00 31.04 308 SER B O 1
ATOM 5115 N N . TYR B 1 310 ? 13.202 4.340 -20.946 1.00 32.78 309 TYR B N 1
ATOM 5116 C CA . TYR B 1 310 ? 12.360 4.143 -22.161 1.00 29.45 309 TYR B CA 1
ATOM 5117 C C . TYR B 1 310 ? 13.150 3.480 -23.292 1.00 25.91 309 TYR B C 1
ATOM 5118 O O . TYR B 1 310 ? 14.272 3.912 -23.602 1.00 28.87 309 TYR B O 1
ATOM 5127 N N . SER B 1 311 ? 12.536 2.472 -23.903 1.00 24.59 310 SER B N 1
ATOM 5128 C CA . SER B 1 311 ? 13.036 1.782 -25.114 1.00 23.61 310 SER B CA 1
ATOM 5129 C C . SER B 1 311 ? 11.943 1.756 -26.182 1.00 23.11 310 SER B C 1
ATOM 5130 O O . SER B 1 311 ? 10.760 1.960 -25.848 1.00 23.30 310 SER B O 1
ATOM 5133 N N . ILE B 1 312 ? 12.349 1.543 -27.432 1.00 24.01 311 ILE B N 1
ATOM 5134 C CA . ILE B 1 312 ? 11.411 1.252 -28.550 1.00 24.81 311 ILE B CA 1
ATOM 5135 C C . ILE B 1 312 ? 11.641 -0.200 -28.966 1.00 26.17 311 ILE B C 1
ATOM 5136 O O . ILE B 1 312 ? 12.807 -0.644 -28.964 1.00 28.16 311 ILE B O 1
ATOM 5141 N N . ILE B 1 313 ? 10.548 -0.918 -29.218 1.00 24.93 312 ILE B N 1
ATOM 5142 C CA . ILE B 1 313 ? 10.533 -2.354 -29.612 1.00 25.37 312 ILE B CA 1
ATOM 5143 C C . ILE B 1 313 ? 9.704 -2.445 -30.891 1.00 26.15 312 ILE B C 1
ATOM 5144 O O . ILE B 1 313 ? 8.491 -2.171 -30.829 1.00 27.45 312 ILE B O 1
ATOM 5149 N N . GLN B 1 314 ? 10.351 -2.760 -32.012 1.00 26.91 313 GLN B N 1
ATOM 5150 C CA . GLN B 1 314 ? 9.668 -2.959 -33.311 1.00 27.60 313 GLN B CA 1
ATOM 5151 C C . GLN B 1 314 ? 9.245 -4.427 -33.401 1.00 29.15 313 GLN B C 1
ATOM 5152 O O . GLN B 1 314 ? 10.112 -5.312 -33.223 1.00 31.11 313 GLN B O 1
ATOM 5158 N N A LEU B 1 315 ? 7.947 -4.677 -33.623 0.50 29.59 314 LEU B N 1
ATOM 5159 N N B LEU B 1 315 ? 7.959 -4.666 -33.676 0.50 29.46 314 LEU B N 1
ATOM 5160 C CA A LEU B 1 315 ? 7.382 -6.037 -33.844 0.50 30.64 314 LEU B CA 1
ATOM 5161 C CA B LEU B 1 315 ? 7.379 -6.022 -33.852 0.50 30.15 314 LEU B CA 1
ATOM 5162 C C A LEU B 1 315 ? 6.954 -6.176 -35.308 0.50 32.00 314 LEU B C 1
ATOM 5163 C C B LEU B 1 315 ? 6.906 -6.186 -35.298 0.50 31.70 314 LEU B C 1
ATOM 5164 O O A LEU B 1 315 ? 6.527 -5.163 -35.900 0.50 34.75 314 LEU B O 1
ATOM 5165 O O B LEU B 1 315 ? 6.394 -5.200 -35.867 0.50 34.07 314 LEU B O 1
ATOM 5174 N N . GLY B 1 316 ? 7.066 -7.395 -35.843 1.00 33.41 315 GLY B N 1
ATOM 5175 C CA . GLY B 1 316 ? 6.512 -7.809 -37.145 1.00 35.79 315 GLY B CA 1
ATOM 5176 C C . GLY B 1 316 ? 5.729 -9.096 -36.967 1.00 39.39 315 GLY B C 1
ATOM 5177 O O . GLY B 1 316 ? 5.769 -9.639 -35.852 1.00 40.67 315 GLY B O 1
ATOM 5178 N N . ILE B 1 317 ? 5.049 -9.579 -38.009 1.00 44.11 316 ILE B N 1
ATOM 5179 C CA . ILE B 1 317 ? 4.228 -10.827 -37.944 1.00 48.46 316 ILE B CA 1
ATOM 5180 C C . ILE B 1 317 ? 5.175 -12.030 -37.822 1.00 48.82 316 ILE B C 1
ATOM 5181 O O . ILE B 1 317 ? 6.229 -12.021 -38.482 1.00 50.58 316 ILE B O 1
ATOM 5186 N N . LYS B 1 318 ? 4.804 -13.015 -36.994 1.00 51.83 317 LYS B N 1
ATOM 5187 C CA . LYS B 1 318 ? 5.565 -14.272 -36.753 1.00 55.53 317 LYS B CA 1
ATOM 5188 C C . LYS B 1 318 ? 5.339 -15.214 -37.938 1.00 57.84 317 LYS B C 1
ATOM 5189 O O . LYS B 1 318 ? 4.209 -15.638 -38.186 1.00 63.80 317 LYS B O 1
#

Radius of gyration: 28.7 Å; Cα contacts (8 Å, |Δi|>4): 1213; chains: 2; bounding box: 38×59×94 Å

InterPro domains:
  IPR001077 O-methyltransferase, C-terminal domain [PF00891] (112-296)
  IPR016461 O-methyltransferase-like [PIRSF005739] (48-312)
  IPR016461 O-methyltransferase-like [PS51683] (3-316)
  IPR029063 S-adenosyl-L-methionine-dependent methyltransferase superfamily [G3DSA:3.40.50.150] (79-315)
  IPR029063 S-adenosyl-L-methionine-dependent methyltransferase superfamily [SSF53335] (88-307)
  IPR036388 Winged helix-like DNA-binding domain superfamily [G3DSA:1.10.10.10] (1-78)
  IPR036390 Winged helix DNA-binding domain superfamily [SSF46785] (3-79)

Nearest PDB structures (foldseek):
  8bij-assembly1_B  TM=9.819E-01  e=4.986E-58  Photorhabdus laumondii subsp. laumondii TTO1
  8bie-assembly1_B  TM=9.867E-01  e=4.103E-57  Photorhabdus laumondii subsp. laumondii TTO1
  8bif-assembly2_C  TM=9.890E-01  e=1.677E-49  Photorhabdus laumondii subsp. laumondii TTO1
  8big-assembly1_A  TM=9.719E-01  e=1.414E-45  Photorhabdus laumondii subsp. laumondii TTO1
  8bic-assembly1_A  TM=9.714E-01  e=3.250E-45  Photorhabdus laumondii subsp. laumondii TTO1

B-factor: mean 32.05, std 10.3, range [18.06, 75.91]

Foldseek 3Di:
DVVVCVVCVVVLLLLLLCCQVLLLLLCQAPFDWDQLVVSCVVSVHDSVVSVVSVVVCCVVPQWPDDDRTIHGPPVNNQSNPCLALVNLCSNQCCDCLNVVLVVCQVVLVVVPPLQASSCVVVVDALVVVLVVDVVSVVSVVSNVLNVLVVQLVLCVVPDCPLVWAEEEEEQCRLVSNVVVVCVPNPNHQAEYEHADPDFDDDPRHHYHHDDLLPADAADTQEYEYEPNLQLDDLVSSLSSLLRVLVRYDANHKYKYWFFADDPPLPVQVVVQSSSRNRRVGGHYHPVSVQVSQVSSQKHFDDWAASDSTIIITMIHGD/DVVVCVVCVVVLLLLLLCCQVLPVLLCQAPFDWAQLVVSCVVSVHDSVVSVVSQVVCCVVQQWPDDDRTIHGRPVNNLSNPCLRLVNLCSQACVPCLNVVLVVCQVVLVVVVPLQASSCVRVVDALVVVLLVDPSNVVSVVSNLLSVLVVQQVLPVVVDPPLVWAFEEEEQCPVVSNVVSVCVPRDNHQAEYEHADPDQDDDPSYHYHHDDLLPADAADGQEYEYEPNLQLDDLVSSLSSLLRVLVRYDPNHKYKYWFFADDPPDDVQVVCQSSSRNRRVGGHYHPVSVQVSNVSSQKGFPDWADSDSTIIITIIDGD